Protein AF-0000000072075622 (afdb_homodimer)

InterPro domains:
  IPR000182 GNAT domain [PF00583] (125-208)
  IPR000182 GNAT domain [PS51186] (83-224)
  IPR012752 dTDP-fucosamine acetyltransferase WecD [MF_02027] (44-224)
  IPR012752 dTDP-fucosamine acetyltransferase WecD [TIGR02382] (44-224)
  IPR016181 Acyl-CoA N-acyltransferase [SSF55729] (42-220)
  IPR050832 Bacterial Acetyltransferase [PTHR43877] (87-221)

Solvent-accessible surface area (backbone atoms only — not comparable to full-atom values): 23388 Å² total; per-residue (Å²): 119,85,47,26,26,45,78,43,76,32,64,68,56,18,66,74,71,70,41,52,31,31,34,42,50,73,34,92,87,37,54,75,56,53,71,75,75,52,68,80,39,72,34,37,34,35,70,44,54,44,64,44,52,67,59,50,53,34,42,41,74,67,57,34,39,83,63,42,43,34,39,32,30,39,26,78,40,50,92,59,71,79,72,76,64,39,75,48,49,80,87,43,41,71,63,49,28,52,50,34,20,61,73,40,47,84,47,80,45,24,64,91,84,35,55,83,59,41,20,22,54,51,38,20,50,48,52,50,30,9,45,71,42,76,73,24,59,34,26,36,31,43,59,48,96,84,69,42,77,57,30,40,36,26,34,27,72,75,57,84,42,35,31,32,51,72,49,74,51,31,90,91,37,58,65,62,48,50,40,37,53,33,28,56,39,33,78,67,63,25,47,36,39,30,41,64,46,52,50,43,38,53,70,57,52,42,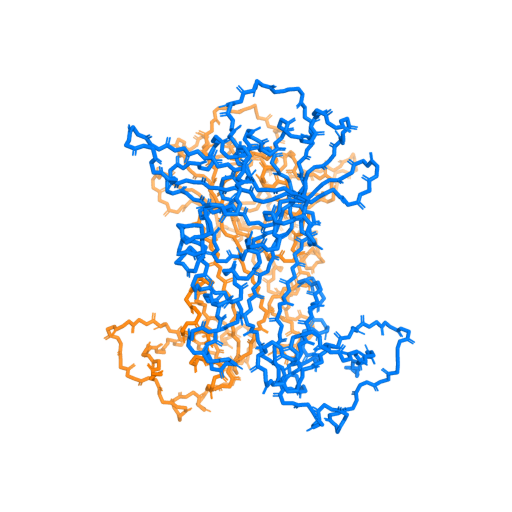48,43,45,74,71,60,32,40,73,72,48,35,29,34,35,27,38,68,118,86,46,26,27,45,77,43,78,33,64,66,56,19,64,74,72,72,41,53,33,30,34,41,49,72,36,91,87,38,53,75,58,53,70,73,74,52,69,82,39,73,34,36,34,34,70,41,54,46,64,44,52,69,58,52,53,34,40,41,74,68,57,35,40,82,62,41,44,35,39,32,30,39,24,77,40,48,94,57,70,79,72,75,62,40,76,49,50,80,89,43,42,71,63,50,28,52,50,34,19,61,73,40,48,84,46,79,43,25,65,92,83,34,55,80,60,40,19,21,53,51,39,20,52,48,52,51,31,9,44,71,40,74,72,25,58,34,24,35,31,41,60,47,96,84,69,43,80,58,30,41,36,27,33,25,73,76,58,84,41,32,32,32,50,72,49,76,51,31,91,91,36,58,66,63,48,51,40,37,52,35,26,55,40,33,76,67,64,25,47,36,39,30,40,63,47,51,51,41,40,54,69,58,53,42,48,45,45,74,72,61,33,40,72,71,49,36,29,34,34,29,40,69

Organism: Scandinavium goeteborgense (NCBI:txid1851514)

Sequence (448 aa):
MPVRASIDPLSWETQFFGISSAIVRVSDDAPELRAEELTHWSRVQAKIPAQRTDWLDALQALGFQLVEGEIDFRLTVTDSVDPQAEIATEADFPRLRDLAAQAFAQSRFRAPWYADDASGRFYAQWIENAVRGTFDHQCLVFRDENAVIRAFVSLRQLNNSEARIGLLAGRGAGDILMQAAVHWAHARQLNTLRVATQMGNTAALKRYIQSGAVPESTAYWLYRMPVRASIDPLSWETQFFGISSAIVRVSDDAPELRAEELTHWSRVQAKIPAQRTDWLDALQALGFQLVEGEIDFRLTVTDSVDPQAEIATEADFPRLRDLAAQAFAQSRFRAPWYADDASGRFYAQWIENAVRGTFDHQCLVFRDENAVIRAFVSLRQLNNSEARIGLLAGRGAGDILMQAAVHWAHARQLNTLRVATQMGNTAALKRYIQSGAVPESTAYWLYR

Foldseek 3Di:
DFWFWDKAWDVVCCVLQVFGEIETGTDPPHHGDDLVVPVVGLKYKYKDFPVPVVNVVNVVVSVKDFQFKKWKWKDWQDDADALPWDWDAPVLLVQQLVQQLVFQQPDSQDPPSGDSSRRSVVRSVVVNCQSVCNPFNTKTFDADPVRHTAWIWGKHDDDLAEIEIDDTDGVVCLQVRLRNRSNVCVVSVHTMYMYMDTPPPVVNVVSCVVSVIDTDTMITMIMD/DFWFWDKAWDVVCCVLQVFGEIETGTDPPHHGDDLVVPVVGLKYKYKDFPVPVVNVVNVVVSPKDFQFKKWKWKDWQDDADALPWDWDAPVLLVQQLVQQLVFQQPDSQDPPSGDSSRRSVVRSVVVNCQSVCNPFNTKTFDADPVRHTQWIWGKHDDDLAEIEIDDTDGVVCLQVRLRNRSNVCVVSVHTMYMYMDTPPPVVVVVSCVVSVIDTDTMITMIMD

pLDDT: mean 96.58, std 2.96, range [74.0, 98.88]

Radius of gyration: 23.74 Å; Cα contacts (8 Å, |Δi|>4): 942; chains: 2; bounding box: 55×70×50 Å

Nearest PDB structures (foldseek):
  2ft0-assembly1_B  TM=9.901E-01  e=7.319E-38  Escherichia coli CFT073
  1p0h-assembly1_A  TM=6.809E-01  e=7.292E-09  Mycobacterium tuberculosis H37Rv
  6wqc-assembly1_A  TM=6.378E-01  e=1.862E-09  Legionella hackeliae
  1sqh-assembly1_A  TM=5.678E-01  e=2.214E-07  Drosophila melanogaster
  3s6f-assembly1_A-2  TM=6.066E-01  e=1.017E-02  Deinococcus radiodurans

Secondary structure (DSSP, 8-state):
---BEEEEE-HHHHHHHTS-EEEEEE-TTSPBPPGGGGTT-SEEEEEEETT-HHHHHHHHHTT-EEEEEEEEEEEE--------PEEP-GGGHHHHHHHHHHHTSSSSS-TTTS-TTHHHHHHHHHHHHHHHTSSSSEEEEEE-TTS-EEEEEEEEE-SSSEEEEEEEE-TT-HHHHHHHHHHHHHHTT--EEEEEEETT-HHHHHHHHHTT-EEEEEEEEEE-/-PPBEEEEE-HHHHHHHTS-EEEEEE-TTSPBPPGGGGTT-SEEEEEEETT-HHHHHHHHHTT-EEEEEEEEEEEE--------PEEP-GGGHHHHHHHHHHHTSSSSS-TTTS-TTHHHHHHHHHHHHHHHTSSSSEEEEEE-TTS-EEEEEEEEE-SSSEEEEEEEE-TT-HHHHHHHHHHHHHHTT--EEEEEEETT-HHHHHHHHHTT-EEEEEEEEEE-

Structure (mmCIF, N/CA/C/O backbone):
data_AF-0000000072075622-model_v1
#
loop_
_entity.id
_entity.type
_entity.pdbx_description
1 polymer 'dTDP-fucosamine acetyltransferase'
#
loop_
_atom_site.group_PDB
_atom_site.id
_atom_site.type_symbol
_atom_site.label_atom_id
_atom_site.label_alt_id
_atom_site.label_comp_id
_atom_site.label_asym_id
_atom_site.label_entity_id
_atom_site.label_seq_id
_atom_site.pdbx_PDB_ins_code
_atom_site.Cartn_x
_atom_site.Cartn_y
_atom_site.Cartn_z
_atom_site.occupancy
_atom_site.B_iso_or_equiv
_atom_site.auth_seq_id
_atom_site.auth_comp_id
_atom_site.auth_asym_id
_atom_site.auth_atom_id
_atom_site.pdbx_PDB_model_num
ATOM 1 N N . MET A 1 1 ? -20.453 9.945 -8.688 1 74 1 MET A N 1
ATOM 2 C CA . MET A 1 1 ? -20.562 9.742 -10.125 1 74 1 MET A CA 1
ATOM 3 C C . MET A 1 1 ? -20.594 8.25 -10.461 1 74 1 MET A C 1
ATOM 5 O O . MET A 1 1 ? -19.984 7.438 -9.773 1 74 1 MET A O 1
ATOM 9 N N . PRO A 1 2 ? -21.359 7.949 -11.352 1 86.94 2 PRO A N 1
ATOM 10 C CA . PRO A 1 2 ? -21.406 6.531 -11.719 1 86.94 2 PRO A CA 1
ATOM 11 C C . PRO A 1 2 ? -20.078 6.02 -12.25 1 86.94 2 PRO A C 1
ATOM 13 O O . PRO A 1 2 ? -19.297 6.781 -12.828 1 86.94 2 PRO A O 1
ATOM 16 N N . VAL A 1 3 ? -19.719 4.801 -11.844 1 93.5 3 VAL A N 1
ATOM 17 C CA . VAL A 1 3 ? -18.5 4.18 -12.344 1 93.5 3 VAL A CA 1
ATOM 18 C C . VAL A 1 3 ? -18.781 3.51 -13.688 1 93.5 3 VAL A C 1
ATOM 20 O O . VAL A 1 3 ? -19.844 2.93 -13.898 1 93.5 3 VAL A O 1
ATOM 23 N N . ARG A 1 4 ? -17.875 3.732 -14.602 1 97.38 4 ARG A N 1
ATOM 24 C CA . ARG A 1 4 ? -17.938 3.125 -15.93 1 97.38 4 ARG A CA 1
ATOM 25 C C . ARG A 1 4 ? -16.938 1.978 -16.047 1 97.38 4 ARG A C 1
ATOM 27 O O . ARG A 1 4 ? -15.797 2.098 -15.625 1 97.38 4 ARG A O 1
ATOM 34 N N . ALA A 1 5 ? -17.406 0.849 -16.594 1 98 5 ALA A N 1
ATOM 35 C CA . ALA A 1 5 ? -16.547 -0.329 -16.656 1 98 5 ALA A CA 1
ATOM 36 C C . ALA A 1 5 ? -17.094 -1.367 -17.625 1 98 5 ALA A C 1
ATOM 38 O O . ALA A 1 5 ? -18.281 -1.328 -17.969 1 98 5 ALA A O 1
ATOM 39 N N . SER A 1 6 ? -16.297 -2.162 -18.094 1 97.62 6 SER A N 1
ATOM 40 C CA . SER A 1 6 ? -16.672 -3.391 -18.781 1 97.62 6 SER A CA 1
ATOM 41 C C . SER A 1 6 ? -16.484 -4.609 -17.875 1 97.62 6 SER A C 1
ATOM 43 O O . SER A 1 6 ? -15.75 -4.551 -16.891 1 97.62 6 SER A O 1
ATOM 45 N N . ILE A 1 7 ? -17.203 -5.648 -18.188 1 97.81 7 ILE A N 1
ATOM 46 C CA . ILE A 1 7 ? -17.094 -6.883 -17.406 1 97.81 7 ILE A CA 1
ATOM 47 C C . ILE A 1 7 ? -16.547 -8 -18.281 1 97.81 7 ILE A C 1
ATOM 49 O O . ILE A 1 7 ? -17.094 -8.305 -19.344 1 97.81 7 ILE A O 1
ATOM 53 N N . ASP A 1 8 ? -15.453 -8.578 -17.859 1 98.25 8 ASP A N 1
ATOM 54 C CA . ASP A 1 8 ? -14.836 -9.695 -18.578 1 98.25 8 ASP A CA 1
ATOM 55 C C . ASP A 1 8 ? -14.922 -10.984 -17.766 1 98.25 8 ASP A C 1
ATOM 57 O O . ASP A 1 8 ? -14.5 -11.023 -16.609 1 98.25 8 ASP A O 1
ATOM 61 N N . PRO A 1 9 ? -15.461 -12.047 -18.391 1 98.12 9 PRO A N 1
ATOM 62 C CA . PRO A 1 9 ? -15.445 -13.328 -17.672 1 98.12 9 PRO A CA 1
ATOM 63 C C . PRO A 1 9 ? -14.031 -13.852 -17.422 1 98.12 9 PRO A C 1
ATOM 65 O O . PRO A 1 9 ? -13.148 -13.688 -18.266 1 98.12 9 PRO A O 1
ATOM 68 N N . LEU A 1 10 ? -13.867 -14.375 -16.25 1 98.06 10 LEU A N 1
ATOM 69 C CA . LEU A 1 10 ? -12.617 -15.055 -15.922 1 98.06 10 LEU A CA 1
ATOM 70 C C . LEU A 1 10 ? -12.766 -16.562 -16.078 1 98.06 10 LEU A C 1
ATOM 72 O O . LEU A 1 10 ? -12.875 -17.281 -15.078 1 98.06 10 LEU A O 1
ATOM 76 N N . SER A 1 11 ? -12.594 -17.047 -17.266 1 97.62 11 SER A N 1
ATOM 77 C CA . SER A 1 11 ? -12.922 -18.422 -17.609 1 97.62 11 SER A CA 1
ATOM 78 C C . SER A 1 11 ? -12.008 -19.406 -16.891 1 97.62 11 SER A C 1
ATOM 80 O O . SER A 1 11 ? -12.469 -20.422 -16.344 1 97.62 11 SER A O 1
ATOM 82 N N . TRP A 1 12 ? -10.742 -19.156 -16.906 1 94.75 12 TRP A N 1
ATOM 83 C CA . TRP A 1 12 ? -9.805 -20.047 -16.25 1 94.75 12 TRP A CA 1
ATOM 84 C C . TRP A 1 12 ? -10.086 -20.141 -14.758 1 94.75 12 TRP A C 1
ATOM 86 O O . TRP A 1 12 ? -10.133 -21.234 -14.188 1 94.75 12 TRP A O 1
ATOM 96 N N . GLU A 1 13 ? -10.273 -19 -14.109 1 96.19 13 GLU A N 1
ATOM 97 C CA . GLU A 1 13 ? -10.539 -18.969 -12.68 1 96.19 13 GLU A CA 1
ATOM 98 C C . GLU A 1 13 ? -11.859 -19.656 -12.344 1 96.19 13 GLU A C 1
ATOM 100 O O . GLU A 1 13 ? -11.977 -20.328 -11.32 1 96.19 13 GLU A O 1
ATOM 105 N N . THR A 1 14 ? -12.875 -19.438 -13.242 1 97.81 14 THR A N 1
ATOM 106 C CA . THR A 1 14 ? -14.172 -20.078 -13.055 1 97.81 14 THR A CA 1
ATOM 107 C C . THR A 1 14 ? -14.023 -21.594 -13.023 1 97.81 14 THR A C 1
ATOM 109 O O . THR A 1 14 ? -14.57 -22.266 -12.141 1 97.81 14 THR A O 1
ATOM 112 N N . GLN A 1 15 ? -13.25 -22.062 -13.922 1 97.19 15 GLN A N 1
ATOM 113 C CA . GLN A 1 15 ? -13.039 -23.5 -14 1 97.19 15 GLN A CA 1
ATOM 114 C C . GLN A 1 15 ? -12.203 -24 -12.828 1 97.19 15 GLN A C 1
ATOM 116 O O . GLN A 1 15 ? -12.523 -25.016 -12.219 1 97.19 15 GLN A O 1
ATOM 121 N N . PHE A 1 16 ? -11.211 -23.344 -12.461 1 96.88 16 PHE A N 1
ATOM 122 C CA . PHE A 1 16 ? -10.25 -23.766 -11.453 1 96.88 16 PHE A CA 1
ATOM 123 C C . PHE A 1 16 ? -10.891 -23.797 -10.07 1 96.88 16 PHE A C 1
ATOM 125 O O . PHE A 1 16 ? -10.703 -24.75 -9.312 1 96.88 16 PHE A O 1
ATOM 132 N N . PHE A 1 17 ? -11.672 -22.688 -9.727 1 97.38 17 PHE A N 1
ATOM 133 C CA . PHE A 1 17 ? -12.211 -22.547 -8.383 1 97.38 17 PHE A CA 1
ATOM 134 C C . PHE A 1 17 ? -13.641 -23.078 -8.312 1 97.38 17 PHE A C 1
ATOM 136 O O . PHE A 1 17 ? -14.172 -23.312 -7.223 1 97.38 17 PHE A O 1
ATOM 143 N N . GLY A 1 18 ? -14.312 -23.25 -9.461 1 97.25 18 GLY A N 1
ATOM 144 C CA . GLY A 1 18 ? -15.711 -23.656 -9.484 1 97.25 18 GLY A CA 1
ATOM 145 C C . GLY A 1 18 ? -16.656 -22.547 -9.062 1 97.25 18 GLY A C 1
ATOM 146 O O . GLY A 1 18 ? -17.688 -22.812 -8.438 1 97.25 18 GLY A O 1
ATOM 147 N N . ILE A 1 19 ? -16.234 -21.344 -9.227 1 97.5 19 ILE A N 1
ATOM 148 C CA . ILE A 1 19 ? -17 -20.141 -8.914 1 97.5 19 ILE A CA 1
ATOM 149 C C . ILE A 1 19 ? -17.156 -19.281 -10.172 1 97.5 19 ILE A C 1
ATOM 151 O O . ILE A 1 19 ? -16.156 -18.938 -10.812 1 97.5 19 ILE A O 1
ATOM 155 N N . SER A 1 20 ? -18.375 -18.953 -10.562 1 98.25 20 SER A N 1
ATOM 156 C CA . SER A 1 20 ? -18.562 -18.047 -11.688 1 98.25 20 SER A CA 1
ATOM 157 C C . SER A 1 20 ? -17.90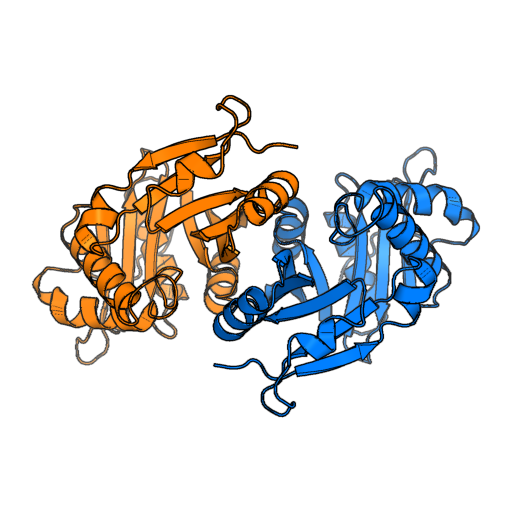6 -16.703 -11.422 1 98.25 20 SER A C 1
ATOM 159 O O . SER A 1 20 ? -18.406 -15.914 -10.594 1 98.25 20 SER A O 1
ATOM 161 N N . SER A 1 21 ? -16.812 -16.422 -12.133 1 98.38 21 SER A N 1
ATOM 162 C CA . SER A 1 21 ? -15.984 -15.273 -11.805 1 98.38 21 SER A CA 1
ATOM 163 C C . SER A 1 21 ? -15.875 -14.32 -12.992 1 98.38 21 SER A C 1
ATOM 165 O O . SER A 1 21 ? -15.828 -14.75 -14.141 1 98.38 21 SER A O 1
ATOM 167 N N . ALA A 1 22 ? -15.82 -13.055 -12.695 1 98.75 22 ALA A N 1
ATOM 168 C CA . ALA A 1 22 ? -15.594 -12.008 -13.688 1 98.75 22 ALA A CA 1
ATOM 169 C C . ALA A 1 22 ? -14.734 -10.883 -13.109 1 98.75 22 ALA A C 1
ATOM 171 O O . ALA A 1 22 ? -14.492 -10.844 -11.898 1 98.75 22 ALA A O 1
ATOM 172 N N . ILE A 1 23 ? -14.234 -10.086 -13.992 1 98.75 23 ILE A N 1
ATOM 173 C CA . ILE A 1 23 ? -13.477 -8.906 -13.562 1 98.75 23 ILE A CA 1
ATOM 174 C C . ILE A 1 23 ? -14.039 -7.66 -14.234 1 98.75 23 ILE A C 1
ATOM 176 O O . ILE A 1 23 ? -14.391 -7.691 -15.414 1 98.75 23 ILE A O 1
ATOM 180 N N . VAL A 1 24 ? -14.188 -6.641 -13.391 1 98.06 24 VAL A N 1
ATOM 181 C CA . VAL A 1 24 ? -14.617 -5.332 -13.883 1 98.06 24 VAL A CA 1
ATOM 182 C C . VAL A 1 24 ? -13.398 -4.504 -14.266 1 98.06 24 VAL A C 1
ATOM 184 O O . VAL A 1 24 ? -12.477 -4.332 -13.469 1 98.06 24 VAL A O 1
ATOM 187 N N . ARG A 1 25 ? -13.406 -4.031 -15.461 1 98.19 25 ARG A N 1
ATOM 188 C CA . ARG A 1 25 ? -12.359 -3.141 -15.953 1 98.19 25 ARG A CA 1
ATOM 189 C C . ARG A 1 25 ? -12.859 -1.7 -16.031 1 98.19 25 ARG A C 1
ATOM 191 O O . ARG A 1 25 ? -13.516 -1.316 -17 1 98.19 25 ARG A O 1
ATOM 198 N N . VAL A 1 26 ? -12.461 -0.918 -15.094 1 97.69 26 VAL A N 1
ATOM 199 C CA . VAL A 1 26 ? -12.945 0.454 -14.992 1 97.69 26 VAL A CA 1
ATOM 200 C C . VAL A 1 26 ? -12.219 1.338 -16 1 97.69 26 VAL A C 1
ATOM 202 O O . VAL A 1 26 ? -10.992 1.26 -16.141 1 97.69 26 VAL A O 1
ATOM 205 N N . SER A 1 27 ? -12.938 2.018 -16.75 1 94.69 27 SER A N 1
ATOM 206 C CA . SER A 1 27 ? -12.414 2.947 -17.734 1 94.69 27 SER A CA 1
ATOM 207 C C . SER A 1 27 ? -13.43 4.039 -18.062 1 94.69 27 SER A C 1
ATOM 209 O O . SER A 1 27 ? -14.633 3.777 -18.141 1 94.69 27 SER A O 1
ATOM 211 N N . ASP A 1 28 ? -12.93 5.164 -18.344 1 87.56 28 ASP A N 1
ATOM 212 C CA . ASP A 1 28 ? -13.805 6.293 -18.625 1 87.56 28 ASP A CA 1
ATOM 213 C C . ASP A 1 28 ? -14.547 6.098 -19.938 1 87.56 28 ASP A C 1
ATOM 215 O O . ASP A 1 28 ? -15.586 6.719 -20.172 1 87.56 28 ASP A O 1
ATOM 219 N N . ASP A 1 29 ? -14.117 5.238 -20.781 1 91.94 29 ASP A N 1
ATOM 220 C CA . ASP A 1 29 ? -14.695 5.016 -22.109 1 91.94 29 ASP A CA 1
ATOM 221 C C . ASP A 1 29 ? -15.68 3.852 -22.094 1 91.94 29 ASP A C 1
ATOM 223 O O . ASP A 1 29 ? -16.312 3.545 -23.109 1 91.94 29 ASP A O 1
ATOM 227 N N . ALA A 1 30 ? -15.836 3.258 -21 1 95.94 30 ALA A N 1
ATOM 228 C CA . ALA A 1 30 ? -16.734 2.105 -20.859 1 95.94 30 ALA A CA 1
ATOM 229 C C . ALA A 1 30 ? -18.141 2.547 -20.516 1 95.94 30 ALA A C 1
ATOM 231 O O . ALA A 1 30 ? -18.375 3.721 -20.219 1 95.94 30 ALA A O 1
ATOM 232 N N . PRO A 1 31 ? -19.172 1.724 -20.688 1 94.94 31 PRO A N 1
ATOM 233 C CA . PRO A 1 31 ? -20.531 2.047 -20.266 1 94.94 31 PRO A CA 1
ATOM 234 C C . PRO A 1 31 ? -20.656 2.164 -18.734 1 94.94 31 PRO A C 1
ATOM 236 O O . PRO A 1 31 ? -19.781 1.712 -18.016 1 94.94 31 PRO A O 1
ATOM 239 N N . GLU A 1 32 ? -21.672 2.805 -18.375 1 95.62 32 GLU A N 1
ATOM 240 C CA . GLU A 1 32 ? -21.969 2.863 -16.953 1 95.62 32 GLU A CA 1
ATOM 241 C C . GLU A 1 32 ? -22.203 1.469 -16.375 1 95.62 32 GLU A C 1
ATOM 243 O O . GLU A 1 32 ? -22.906 0.659 -16.969 1 95.62 32 GLU A O 1
ATOM 248 N N . LEU A 1 33 ? -21.547 1.129 -15.336 1 95.94 33 LEU A N 1
ATOM 249 C CA . LEU A 1 33 ? -21.688 -0.152 -14.656 1 95.94 33 LEU A CA 1
ATOM 250 C C . LEU A 1 33 ? -22.906 -0.152 -13.75 1 95.94 33 LEU A C 1
ATOM 252 O O . LEU A 1 33 ? -23.016 0.668 -12.836 1 95.94 33 LEU A O 1
ATOM 256 N N . ARG A 1 34 ? -23.891 -1.063 -14.062 1 93.75 34 ARG A N 1
ATOM 257 C CA . ARG A 1 34 ? -25.109 -1.176 -13.258 1 93.75 34 ARG A CA 1
ATOM 258 C C . ARG A 1 34 ? -25.031 -2.383 -12.328 1 93.75 34 ARG A C 1
ATOM 260 O O . ARG A 1 34 ? -24.531 -3.438 -12.711 1 93.75 34 ARG A O 1
ATOM 267 N N . ALA A 1 35 ? -25.531 -2.238 -11.086 1 93.88 35 ALA A N 1
ATOM 268 C CA . ALA A 1 35 ? -25.5 -3.273 -10.055 1 93.88 35 ALA A CA 1
ATOM 269 C C . ALA A 1 35 ? -26.078 -4.582 -10.57 1 93.88 35 ALA A C 1
ATOM 271 O O . ALA A 1 35 ? -25.625 -5.664 -10.211 1 93.88 35 ALA A O 1
ATOM 272 N N . GLU A 1 36 ? -27.047 -4.457 -11.414 1 95.19 36 GLU A N 1
ATOM 273 C CA . GLU A 1 36 ? -27.75 -5.633 -11.914 1 95.19 36 GLU A CA 1
ATOM 274 C C . GLU A 1 36 ? -26.844 -6.5 -12.773 1 95.19 36 GLU A C 1
ATOM 276 O O . GLU A 1 36 ? -27.016 -7.719 -12.844 1 95.19 36 GLU A O 1
ATOM 281 N N . GLU A 1 37 ? -25.859 -5.855 -13.438 1 95.56 37 GLU A N 1
ATOM 282 C CA . GLU A 1 37 ? -24.938 -6.578 -14.297 1 95.56 37 GLU A CA 1
ATOM 283 C C . GLU A 1 37 ? -24 -7.457 -13.484 1 95.56 37 GLU A C 1
ATOM 285 O O . GLU A 1 37 ? -23.359 -8.367 -14.031 1 95.56 37 GLU A O 1
ATOM 290 N N . LEU A 1 38 ? -23.891 -7.184 -12.211 1 96.94 38 LEU A N 1
ATOM 291 C CA . LEU A 1 38 ? -22.938 -7.875 -11.344 1 96.94 38 LEU A CA 1
ATOM 292 C C . LEU A 1 38 ? -23.594 -9.094 -10.695 1 96.94 38 LEU A C 1
ATOM 294 O O . LEU A 1 38 ? -22.891 -9.992 -10.219 1 96.94 38 LEU A O 1
ATOM 298 N N . THR A 1 39 ? -24.891 -9.117 -10.688 1 95.38 39 THR A N 1
ATOM 299 C CA . THR A 1 39 ? -25.625 -10.117 -9.93 1 95.38 39 THR A CA 1
ATOM 300 C C . THR A 1 39 ? -25.516 -11.484 -10.586 1 95.38 39 THR A C 1
ATOM 302 O O . THR A 1 39 ? -25.766 -12.508 -9.953 1 95.38 39 THR A O 1
ATOM 305 N N . HIS A 1 40 ? -25.047 -11.539 -11.828 1 93 40 HIS A N 1
ATOM 306 C CA . HIS A 1 40 ? -24.938 -12.781 -12.578 1 93 40 HIS A CA 1
ATOM 307 C C . HIS A 1 40 ? -23.703 -13.562 -12.164 1 93 40 HIS A C 1
ATOM 309 O O . HIS A 1 40 ? -23.562 -14.75 -12.492 1 93 40 HIS A O 1
ATOM 315 N N . TRP A 1 41 ? -22.859 -12.953 -11.461 1 97.44 41 TRP A N 1
ATOM 316 C CA . TRP A 1 41 ? -21.578 -13.562 -11.094 1 97.44 41 TRP A CA 1
ATOM 317 C C . TRP A 1 41 ? -21.516 -13.844 -9.602 1 97.44 41 TRP A C 1
ATOM 319 O O . TRP A 1 41 ? -22.031 -13.062 -8.789 1 97.44 41 TRP A O 1
ATOM 329 N N . SER A 1 42 ? -20.953 -14.914 -9.266 1 97.5 42 SER A N 1
ATOM 330 C CA . SER A 1 42 ? -20.766 -15.266 -7.863 1 97.5 42 SER A CA 1
ATOM 331 C C . SER A 1 42 ? -19.609 -14.484 -7.25 1 97.5 42 SER A C 1
ATOM 333 O O . SER A 1 42 ? -19.609 -14.203 -6.047 1 97.5 42 SER A O 1
ATOM 335 N N . ARG A 1 43 ? -18.594 -14.172 -8.062 1 98.38 43 ARG A N 1
ATOM 336 C CA . ARG A 1 43 ? -17.422 -13.43 -7.625 1 98.38 43 ARG A CA 1
ATOM 337 C C . ARG A 1 43 ? -16.984 -12.43 -8.688 1 98.38 43 ARG A C 1
ATOM 339 O O . ARG A 1 43 ? -16.562 -12.82 -9.781 1 98.38 43 ARG A O 1
ATOM 346 N N . VAL A 1 44 ? -17.094 -11.195 -8.359 1 98.69 44 VAL A N 1
ATOM 347 C CA . VAL A 1 44 ? -16.641 -10.148 -9.266 1 98.69 44 VAL A CA 1
ATOM 348 C C . VAL A 1 44 ? -15.422 -9.43 -8.672 1 98.69 44 VAL A C 1
ATOM 350 O O . VAL A 1 44 ? -15.445 -9.016 -7.512 1 98.69 44 VAL A O 1
ATOM 353 N N . GLN A 1 45 ? -14.406 -9.359 -9.469 1 98.75 45 GLN A N 1
ATOM 354 C CA . GLN A 1 45 ? -13.164 -8.719 -9.047 1 98.75 45 GLN A CA 1
ATOM 355 C C . GLN A 1 45 ? -12.984 -7.363 -9.719 1 98.75 45 GLN A C 1
ATOM 357 O O . GLN A 1 45 ? -13.523 -7.121 -10.797 1 98.75 45 GLN A O 1
ATOM 362 N N . ALA A 1 46 ? -12.312 -6.504 -9.078 1 98.75 46 ALA A N 1
ATOM 363 C CA . ALA A 1 46 ? -11.82 -5.258 -9.664 1 98.75 46 ALA A CA 1
ATOM 364 C C . ALA A 1 46 ? -10.43 -4.914 -9.141 1 98.75 46 ALA A C 1
ATOM 366 O O . ALA A 1 46 ? -10.133 -5.109 -7.961 1 98.75 46 ALA A O 1
ATOM 367 N N . LYS A 1 47 ? -9.625 -4.504 -10.008 1 98.69 47 LYS A N 1
ATOM 368 C CA . LYS A 1 47 ? -8.344 -3.912 -9.656 1 98.69 47 LYS A CA 1
ATOM 369 C C . LYS A 1 47 ? -8.258 -2.461 -10.125 1 98.69 47 LYS A C 1
ATOM 371 O O . LYS A 1 47 ? -8.375 -2.182 -11.32 1 98.69 47 LYS A O 1
ATOM 376 N N . ILE A 1 48 ? -8.055 -1.567 -9.195 1 98.44 48 ILE A N 1
ATOM 377 C CA . ILE A 1 48 ? -8.016 -0.155 -9.562 1 98.44 48 ILE A CA 1
ATOM 378 C C . ILE A 1 48 ? -6.754 0.491 -9.008 1 98.44 48 ILE A C 1
ATOM 380 O O . ILE A 1 48 ? -6.234 0.065 -7.969 1 98.44 48 ILE A O 1
ATOM 384 N N . PRO A 1 49 ? -6.211 1.522 -9.727 1 98.06 49 PRO A N 1
ATOM 385 C CA . PRO A 1 49 ? -5.105 2.273 -9.125 1 98.06 49 PRO A CA 1
ATOM 386 C C . PRO A 1 49 ? -5.461 2.861 -7.762 1 98.06 49 PRO A C 1
ATOM 388 O O . PRO A 1 49 ? -6.559 3.395 -7.586 1 98.06 49 PRO A O 1
ATOM 391 N N . ALA A 1 50 ? -4.555 2.777 -6.852 1 98.12 50 ALA A N 1
ATOM 392 C CA . ALA A 1 50 ? -4.828 3.201 -5.48 1 98.12 50 ALA A CA 1
ATOM 393 C C . ALA A 1 50 ? -5.117 4.699 -5.414 1 98.12 50 ALA A C 1
ATOM 395 O O . ALA A 1 50 ? -5.777 5.172 -4.484 1 98.12 50 ALA A O 1
ATOM 396 N N . GLN A 1 51 ? -4.637 5.473 -6.383 1 96.31 51 GLN A N 1
ATOM 397 C CA . GLN A 1 51 ? -4.832 6.922 -6.355 1 96.31 51 GLN A CA 1
ATOM 398 C C . GLN A 1 51 ? -6.234 7.293 -6.832 1 96.31 51 GLN A C 1
ATOM 400 O O . GLN A 1 51 ? -6.672 8.43 -6.652 1 96.31 51 GLN A O 1
ATOM 405 N N . ARG A 1 52 ? -6.922 6.363 -7.465 1 96 52 ARG A N 1
ATOM 406 C CA . ARG A 1 52 ? -8.258 6.652 -7.984 1 96 52 ARG A CA 1
ATOM 407 C C . ARG A 1 52 ? -9.32 6.414 -6.918 1 96 52 ARG A C 1
ATOM 409 O O . ARG A 1 52 ? -10.156 5.52 -7.059 1 96 52 ARG A O 1
ATOM 416 N N . THR A 1 53 ? -9.367 7.316 -5.988 1 95.75 53 THR A N 1
ATOM 417 C CA . THR A 1 53 ? -10.289 7.203 -4.867 1 95.75 53 THR A CA 1
ATOM 418 C C . THR A 1 53 ? -11.734 7.371 -5.34 1 95.75 53 THR A C 1
ATOM 420 O O . THR A 1 53 ? -12.664 6.855 -4.711 1 95.75 53 THR A O 1
ATOM 423 N N . ASP A 1 54 ? -11.938 8.078 -6.41 1 95.06 54 ASP A N 1
ATOM 424 C CA . ASP A 1 54 ? -13.273 8.188 -7 1 95.06 54 ASP A CA 1
ATOM 425 C C . ASP A 1 54 ? -13.781 6.824 -7.453 1 95.06 54 ASP A C 1
ATOM 427 O O . ASP A 1 54 ? -14.938 6.473 -7.199 1 95.06 54 ASP A O 1
ATOM 431 N N . TRP A 1 55 ? -12.945 6.012 -8.133 1 97.19 55 TRP A N 1
ATOM 432 C CA . TRP A 1 55 ? -13.312 4.656 -8.523 1 97.19 55 TRP A CA 1
ATOM 433 C C . TRP A 1 55 ? -13.555 3.779 -7.305 1 97.19 55 TRP A C 1
ATOM 435 O O . TRP A 1 55 ? -14.5 2.982 -7.277 1 97.19 55 TRP A O 1
ATOM 445 N N . LEU A 1 56 ? -12.695 3.945 -6.316 1 97.62 56 LEU A N 1
ATOM 446 C CA . LEU A 1 56 ? -12.828 3.178 -5.082 1 97.62 56 LEU A CA 1
ATOM 447 C C . LEU A 1 56 ? -14.195 3.402 -4.449 1 97.62 56 LEU A C 1
ATOM 449 O O . LEU A 1 56 ? -14.922 2.443 -4.16 1 97.62 56 LEU A O 1
ATOM 453 N N . ASP A 1 57 ? -14.562 4.668 -4.258 1 96.94 57 ASP A N 1
ATOM 454 C CA . ASP A 1 57 ? -15.836 5.012 -3.629 1 96.94 57 ASP A CA 1
ATOM 455 C C . ASP A 1 57 ? -17.016 4.5 -4.457 1 96.94 57 ASP A C 1
ATOM 457 O O . ASP A 1 57 ? -17.984 3.975 -3.908 1 96.94 57 ASP A O 1
ATOM 461 N N . ALA A 1 58 ? -16.922 4.641 -5.73 1 96.69 58 ALA A N 1
ATOM 462 C CA . ALA A 1 58 ? -18 4.215 -6.617 1 96.69 58 ALA A CA 1
ATOM 463 C C . ALA A 1 58 ? -18.188 2.701 -6.559 1 96.69 58 ALA A C 1
ATOM 465 O O . ALA A 1 58 ? -19.328 2.213 -6.5 1 96.69 58 ALA A O 1
ATOM 466 N N . LEU A 1 59 ? -17.109 1.97 -6.574 1 98 59 LEU A N 1
ATOM 467 C CA . LEU A 1 59 ? -17.203 0.514 -6.52 1 98 59 LEU A CA 1
ATOM 468 C C . LEU A 1 59 ? -17.719 0.051 -5.168 1 98 59 LEU A C 1
ATOM 470 O O . LEU A 1 59 ? -18.516 -0.895 -5.094 1 98 59 LEU A O 1
ATOM 474 N N . GLN A 1 60 ? -17.281 0.696 -4.129 1 97.81 60 GLN A N 1
ATOM 475 C CA . GLN A 1 60 ? -17.766 0.326 -2.805 1 97.81 60 GLN A CA 1
ATOM 476 C C . GLN A 1 60 ? -19.266 0.608 -2.668 1 97.81 60 GLN A C 1
ATOM 478 O O . GLN A 1 60 ? -19.969 -0.121 -1.975 1 97.81 60 GLN A O 1
ATOM 483 N N . ALA A 1 61 ? -19.75 1.641 -3.32 1 96.25 61 ALA A N 1
ATOM 484 C CA . ALA A 1 61 ? -21.172 1.928 -3.354 1 96.25 61 ALA A CA 1
ATOM 485 C C . ALA A 1 61 ? -21.938 0.807 -4.047 1 96.25 61 ALA A C 1
ATOM 487 O O . ALA A 1 61 ? -23.141 0.614 -3.797 1 96.25 61 ALA A O 1
ATOM 488 N N . LEU A 1 62 ? -21.234 0.092 -4.91 1 97 62 LEU A N 1
ATOM 489 C CA . LEU A 1 62 ? -21.859 -1.018 -5.629 1 97 62 LEU A CA 1
ATOM 490 C C . LEU A 1 62 ? -21.656 -2.33 -4.879 1 97 62 LEU A C 1
ATOM 492 O O . LEU A 1 62 ? -21.938 -3.404 -5.41 1 97 62 LEU A O 1
ATOM 496 N N . GLY A 1 63 ? -21.016 -2.279 -3.691 1 96.62 63 GLY A N 1
ATOM 497 C CA . GLY A 1 63 ? -20.938 -3.451 -2.834 1 96.62 63 GLY A CA 1
ATOM 498 C C . GLY A 1 63 ? -19.562 -4.105 -2.844 1 96.62 63 GLY A C 1
ATOM 499 O O . GLY A 1 63 ? -19.375 -5.152 -2.223 1 96.62 63 GLY A O 1
ATOM 500 N N . PHE A 1 64 ? -18.641 -3.516 -3.578 1 98.31 64 PHE A N 1
ATOM 501 C CA . PHE A 1 64 ? -17.281 -4.074 -3.57 1 98.31 64 PHE A CA 1
ATOM 502 C C . PHE A 1 64 ? -16.594 -3.814 -2.236 1 98.31 64 PHE A C 1
ATOM 504 O O . PHE A 1 64 ? -16.812 -2.773 -1.614 1 98.31 64 PHE A O 1
ATOM 511 N N . GLN A 1 65 ? -15.758 -4.746 -1.836 1 98.56 65 GLN A N 1
ATOM 512 C CA . GLN A 1 65 ? -14.969 -4.645 -0.612 1 98.56 65 GLN A CA 1
ATOM 513 C C . GLN A 1 65 ? -13.484 -4.84 -0.898 1 98.56 65 GLN A C 1
ATOM 515 O O . GLN A 1 65 ? -13.109 -5.59 -1.804 1 98.56 65 GLN A O 1
ATOM 520 N N . LEU A 1 66 ? -12.688 -4.184 -0.15 1 98.81 66 LEU A N 1
ATOM 521 C CA . LEU A 1 66 ? -11.242 -4.363 -0.285 1 98.81 66 LEU A CA 1
ATOM 522 C C . LEU A 1 66 ? -10.836 -5.785 0.093 1 98.81 66 LEU A C 1
ATOM 524 O O . LEU A 1 66 ? -11.281 -6.312 1.114 1 98.81 66 LEU A O 1
ATOM 528 N N . VAL A 1 67 ? -10.008 -6.293 -0.729 1 98.38 67 VAL A N 1
ATOM 529 C CA . VAL A 1 67 ? -9.445 -7.598 -0.393 1 98.38 67 VAL A CA 1
ATOM 530 C C . VAL A 1 67 ? -7.961 -7.445 -0.055 1 98.38 67 VAL A C 1
ATOM 532 O O . VAL A 1 67 ? -7.469 -8.07 0.886 1 98.38 67 VAL A O 1
ATOM 535 N N . GLU A 1 68 ? -7.312 -6.629 -0.917 1 97.31 68 GLU A N 1
ATOM 536 C CA . GLU A 1 68 ? -5.875 -6.48 -0.706 1 97.31 68 GLU A CA 1
ATOM 537 C C . GLU A 1 68 ? -5.316 -5.305 -1.501 1 97.31 68 GLU A C 1
ATOM 539 O O . GLU A 1 68 ? -5.809 -4.992 -2.588 1 97.31 68 GLU A O 1
ATOM 544 N N . GLY A 1 69 ? -4.305 -4.625 -0.879 1 98.38 69 GLY A N 1
ATOM 545 C CA . GLY A 1 69 ? -3.506 -3.686 -1.652 1 98.38 69 GLY A CA 1
ATOM 546 C C . GLY A 1 69 ? -2.295 -4.328 -2.305 1 98.38 69 GLY A C 1
ATOM 547 O O . GLY A 1 69 ? -1.729 -5.281 -1.771 1 98.38 69 GLY A O 1
ATOM 548 N N . GLU A 1 70 ? -1.916 -3.775 -3.418 1 98.56 70 GLU A N 1
ATOM 549 C CA . GLU A 1 70 ? -0.775 -4.273 -4.18 1 98.56 70 GLU A CA 1
ATOM 550 C C . GLU A 1 70 ? 0.187 -3.143 -4.535 1 98.56 70 GLU A C 1
ATOM 552 O O . GLU A 1 70 ? -0.241 -2.023 -4.82 1 98.56 70 GLU A O 1
ATOM 557 N N . ILE A 1 71 ? 1.425 -3.42 -4.516 1 98.5 71 ILE A N 1
ATOM 558 C CA . ILE A 1 71 ? 2.443 -2.502 -5.012 1 98.5 71 ILE A CA 1
ATOM 559 C C . ILE A 1 71 ? 3.312 -3.207 -6.051 1 98.5 71 ILE A C 1
ATOM 561 O O . ILE A 1 71 ? 3.725 -4.352 -5.852 1 98.5 71 ILE A O 1
ATOM 565 N N . ASP A 1 72 ? 3.521 -2.594 -7.152 1 98.69 72 ASP A N 1
ATOM 566 C CA . ASP A 1 72 ? 4.355 -3.08 -8.25 1 98.69 72 ASP A CA 1
ATOM 567 C C . ASP A 1 72 ? 5.691 -2.344 -8.289 1 98.69 72 ASP A C 1
ATOM 569 O O . ASP A 1 72 ? 5.73 -1.114 -8.227 1 98.69 72 ASP A O 1
ATOM 573 N N . PHE A 1 73 ? 6.734 -3.109 -8.391 1 98.62 73 PHE A N 1
ATOM 574 C CA . PHE A 1 73 ? 8.086 -2.568 -8.414 1 98.62 73 PHE A CA 1
ATOM 575 C C . PHE A 1 73 ? 8.742 -2.814 -9.773 1 98.62 73 PHE A C 1
ATOM 577 O O . PHE A 1 73 ? 8.375 -3.75 -10.484 1 98.62 73 PHE A O 1
ATOM 584 N N . ARG A 1 74 ? 9.617 -2.012 -10.055 1 98.31 74 ARG A N 1
ATOM 585 C CA . ARG A 1 74 ? 10.523 -2.213 -11.18 1 98.31 74 ARG A CA 1
ATOM 586 C C . ARG A 1 74 ? 11.977 -2.141 -10.734 1 98.31 74 ARG A C 1
ATOM 588 O O . ARG A 1 74 ? 12.328 -1.32 -9.883 1 98.31 74 ARG A O 1
ATOM 595 N N . LEU A 1 75 ? 12.773 -2.928 -11.258 1 98.12 75 LEU A N 1
ATOM 596 C CA . LEU A 1 75 ? 14.203 -2.969 -10.984 1 98.12 75 LEU A CA 1
ATOM 597 C C . LEU A 1 75 ? 15.008 -2.967 -12.281 1 98.12 75 LEU A C 1
ATOM 599 O O . LEU A 1 75 ? 14.68 -3.691 -13.227 1 98.12 75 LEU A O 1
ATOM 603 N N . THR A 1 76 ? 15.992 -2.139 -12.336 1 97.94 76 THR A N 1
ATOM 604 C CA . THR A 1 76 ? 16.906 -2.15 -13.477 1 97.94 76 THR A CA 1
ATOM 605 C C . THR A 1 76 ? 17.828 -3.363 -13.414 1 97.94 76 THR A C 1
ATOM 607 O O . THR A 1 76 ? 18.453 -3.629 -12.383 1 97.94 76 THR A O 1
ATOM 610 N N . VAL A 1 77 ? 17.875 -4.066 -14.516 1 98.12 77 VAL A N 1
ATOM 611 C CA . VAL A 1 77 ? 18.703 -5.266 -14.594 1 98.12 77 VAL A CA 1
ATOM 612 C C . VAL A 1 77 ? 20.156 -4.875 -14.875 1 98.12 77 VAL A C 1
ATOM 614 O O . VAL A 1 77 ? 20.453 -4.211 -15.875 1 98.12 77 VAL A O 1
ATOM 617 N N . THR A 1 78 ? 20.969 -5.242 -14.008 1 94.75 78 THR A N 1
ATOM 618 C CA . THR A 1 78 ? 22.406 -4.977 -14.164 1 94.75 78 THR A CA 1
ATOM 619 C C . THR A 1 78 ? 23.203 -6.277 -14.172 1 94.75 78 THR A C 1
ATOM 621 O O . THR A 1 78 ? 22.656 -7.34 -13.859 1 94.75 78 THR A O 1
ATOM 624 N N . ASP A 1 79 ? 24.422 -6.133 -14.562 1 90.81 79 ASP A N 1
ATOM 625 C CA . ASP A 1 79 ? 25.297 -7.301 -14.484 1 90.81 79 ASP A CA 1
ATOM 626 C C . ASP A 1 79 ? 25.422 -7.801 -13.047 1 90.81 79 ASP A C 1
ATOM 628 O O . ASP A 1 79 ? 25.5 -7 -12.109 1 90.81 79 ASP A O 1
ATOM 632 N N . SER A 1 80 ? 25.25 -9.078 -12.906 1 86.5 80 SER A N 1
ATOM 633 C CA . SER A 1 80 ? 25.297 -9.656 -11.57 1 86.5 80 SER A CA 1
ATOM 634 C C . SER A 1 80 ? 26.031 -10.992 -11.562 1 86.5 80 SER A C 1
ATOM 636 O O . SER A 1 80 ? 26.094 -11.672 -12.586 1 86.5 80 SER A O 1
ATOM 638 N N . VAL A 1 81 ? 26.547 -11.242 -10.43 1 90.56 81 VAL A N 1
ATOM 639 C CA . VAL A 1 81 ? 27.219 -12.523 -10.234 1 90.56 81 VAL A CA 1
ATOM 640 C C . VAL A 1 81 ? 26.203 -13.664 -10.305 1 90.56 81 VAL A C 1
ATOM 642 O O . VAL A 1 81 ? 25.094 -13.539 -9.797 1 90.56 81 VAL A O 1
ATOM 645 N N . ASP A 1 82 ? 26.609 -14.734 -10.898 1 95.12 82 ASP A N 1
ATOM 646 C CA . ASP A 1 82 ? 25.75 -15.914 -10.961 1 95.12 82 ASP A CA 1
ATOM 647 C C . ASP A 1 82 ? 25.656 -16.594 -9.602 1 95.12 82 ASP A C 1
ATOM 649 O O . ASP A 1 82 ? 26.625 -17.203 -9.133 1 95.12 82 ASP A O 1
ATOM 653 N N . PRO A 1 83 ? 24.5 -16.641 -9.023 1 96.56 83 PRO A N 1
ATOM 654 C CA . PRO A 1 83 ? 24.375 -17.266 -7.707 1 96.56 83 PRO A CA 1
ATOM 655 C C . PRO A 1 83 ? 24.234 -18.781 -7.789 1 96.56 83 PRO A C 1
ATOM 657 O O . PRO A 1 83 ? 24.094 -19.453 -6.758 1 96.56 83 PRO A O 1
ATOM 660 N N . GLN A 1 84 ? 24.234 -19.312 -9 1 96.44 84 GLN A N 1
ATOM 661 C CA . GLN A 1 84 ? 24.219 -20.75 -9.258 1 96.44 84 GLN A CA 1
ATOM 662 C C . GLN A 1 84 ? 22.891 -21.375 -8.812 1 96.44 84 GLN A C 1
ATOM 664 O O . GLN A 1 84 ? 22.875 -22.391 -8.117 1 96.44 84 GLN A O 1
ATOM 669 N N . ALA A 1 85 ? 21.828 -20.766 -9.172 1 98 85 ALA A N 1
ATOM 670 C CA . ALA A 1 85 ? 20.516 -21.359 -8.984 1 98 85 ALA A CA 1
ATOM 671 C C . ALA A 1 85 ? 20.312 -22.547 -9.922 1 98 85 ALA A C 1
ATOM 673 O O . ALA A 1 85 ? 20.844 -22.562 -11.039 1 98 85 ALA A O 1
ATOM 674 N N . GLU A 1 86 ? 19.578 -23.5 -9.508 1 98.44 86 GLU A N 1
ATOM 675 C CA . GLU A 1 86 ? 19.234 -24.641 -10.352 1 98.44 86 GLU A CA 1
ATOM 676 C C . GLU A 1 86 ? 17.875 -24.422 -11.031 1 98.44 86 GLU A C 1
ATOM 678 O O . GLU A 1 86 ? 16.984 -23.812 -10.453 1 98.44 86 GLU A O 1
ATOM 683 N N . ILE A 1 87 ? 17.75 -25 -12.203 1 97.94 87 ILE A N 1
ATOM 684 C CA . ILE A 1 87 ? 16.453 -25 -12.867 1 97.94 87 ILE A CA 1
ATOM 685 C C . ILE A 1 87 ? 15.594 -26.141 -12.336 1 97.94 87 ILE A C 1
ATOM 687 O O . ILE A 1 87 ? 16 -27.297 -12.375 1 97.94 87 ILE A O 1
ATOM 691 N N . ALA A 1 88 ? 14.445 -25.812 -11.867 1 98.44 88 ALA A N 1
ATOM 692 C CA . ALA A 1 88 ? 13.539 -26.828 -11.328 1 98.44 88 ALA A CA 1
ATOM 693 C C . ALA A 1 88 ? 13 -27.734 -12.43 1 98.44 88 ALA A C 1
ATOM 695 O O . ALA A 1 88 ? 12.844 -27.297 -13.57 1 98.44 88 ALA A O 1
ATOM 696 N N . THR A 1 89 ? 12.758 -28.984 -12.07 1 97.56 89 THR A N 1
ATOM 697 C CA . THR A 1 89 ? 12.156 -29.969 -12.969 1 97.56 89 THR A CA 1
ATOM 698 C C . THR A 1 89 ? 10.891 -30.562 -12.359 1 97.56 89 THR A C 1
ATOM 700 O O . THR A 1 89 ? 10.555 -30.266 -11.211 1 97.56 89 THR A O 1
ATOM 703 N N . GLU A 1 90 ? 10.172 -31.344 -13.195 1 97.12 90 GLU A N 1
ATOM 704 C CA . GLU A 1 90 ? 8.922 -31.938 -12.727 1 97.12 90 GLU A CA 1
ATOM 705 C C . GLU A 1 90 ? 9.172 -32.875 -11.539 1 97.12 90 GLU A C 1
ATOM 707 O O . GLU A 1 90 ? 8.258 -33.125 -10.758 1 97.12 90 GLU A O 1
ATOM 712 N N . ALA A 1 91 ? 10.367 -33.344 -11.422 1 97.5 91 ALA A N 1
ATOM 713 C CA . ALA A 1 91 ? 10.727 -34.156 -10.273 1 97.5 91 ALA A CA 1
ATOM 714 C C . ALA A 1 91 ? 10.633 -33.375 -8.977 1 97.5 91 ALA A C 1
ATOM 716 O O . ALA A 1 91 ? 10.539 -33.938 -7.891 1 97.5 91 ALA A O 1
ATOM 717 N N . ASP A 1 92 ? 10.617 -32.094 -9.062 1 98.12 92 ASP A N 1
ATOM 718 C CA . ASP A 1 92 ? 10.633 -31.203 -7.895 1 98.12 92 ASP A CA 1
ATOM 719 C C . ASP A 1 92 ? 9.211 -30.812 -7.496 1 98.12 92 ASP A C 1
ATOM 721 O O . ASP A 1 92 ? 9.023 -30.094 -6.504 1 98.12 92 ASP A O 1
ATOM 725 N N . PHE A 1 93 ? 8.195 -31.266 -8.203 1 97.38 93 PHE A N 1
ATOM 726 C CA . PHE A 1 93 ? 6.812 -30.812 -8.039 1 97.38 93 PHE A CA 1
ATOM 727 C C . PHE A 1 93 ? 6.355 -30.984 -6.594 1 97.38 93 PHE A C 1
ATOM 729 O O . PHE A 1 93 ? 5.867 -30.047 -5.977 1 97.38 93 PHE A O 1
ATOM 736 N N . PRO A 1 94 ? 6.531 -32.188 -6.055 1 97.75 94 PRO A N 1
ATOM 737 C CA . PRO A 1 94 ? 5.953 -32.375 -4.723 1 97.75 94 PRO A CA 1
ATOM 738 C C . PRO A 1 94 ? 6.465 -31.344 -3.711 1 97.75 94 PRO A C 1
ATOM 740 O O . PRO A 1 94 ? 5.668 -30.703 -3.018 1 97.75 94 PRO A O 1
ATOM 743 N N . ARG A 1 95 ? 7.781 -31.094 -3.662 1 97.94 95 ARG A N 1
ATOM 744 C CA . ARG A 1 95 ? 8.375 -30.172 -2.715 1 97.94 95 ARG A CA 1
ATOM 745 C C . ARG A 1 95 ? 8.008 -28.719 -3.059 1 97.94 95 ARG A C 1
ATOM 747 O O . ARG A 1 95 ? 7.676 -27.938 -2.172 1 97.94 95 ARG A O 1
ATOM 754 N N . LEU A 1 96 ? 7.996 -28.391 -4.289 1 98.19 96 LEU A N 1
ATOM 755 C CA . LEU A 1 96 ? 7.711 -27.031 -4.73 1 98.19 96 LEU A CA 1
ATOM 756 C C . LEU A 1 96 ? 6.25 -26.672 -4.48 1 98.19 96 LEU A C 1
ATOM 758 O O . LEU A 1 96 ? 5.949 -25.562 -4.043 1 98.19 96 LEU A O 1
ATOM 762 N N . ARG A 1 97 ? 5.418 -27.609 -4.766 1 97.69 97 ARG A N 1
ATOM 763 C CA . ARG A 1 97 ? 3.998 -27.375 -4.523 1 97.69 97 ARG A CA 1
ATOM 764 C C . ARG A 1 97 ? 3.732 -27.125 -3.043 1 97.69 97 ARG A C 1
ATOM 766 O O . ARG A 1 97 ? 2.982 -26.203 -2.693 1 97.69 97 ARG A O 1
ATOM 773 N N . ASP A 1 98 ? 4.34 -27.891 -2.27 1 97.38 98 ASP A N 1
ATOM 774 C CA . ASP A 1 98 ? 4.176 -27.734 -0.826 1 97.38 98 ASP A CA 1
ATOM 775 C C . ASP A 1 98 ? 4.695 -26.391 -0.352 1 97.38 98 ASP A C 1
ATOM 777 O O . ASP A 1 98 ? 4.035 -25.703 0.43 1 97.38 98 ASP A O 1
ATOM 781 N N . LEU A 1 99 ? 5.875 -25.969 -0.815 1 97.31 99 LEU A N 1
ATOM 782 C CA . LEU A 1 99 ? 6.477 -24.703 -0.44 1 97.31 99 LEU A CA 1
ATOM 783 C C . LEU A 1 99 ? 5.605 -23.531 -0.887 1 97.31 99 LEU A C 1
ATOM 785 O O . LEU A 1 99 ? 5.355 -22.609 -0.113 1 97.31 99 LEU A O 1
ATOM 789 N N . ALA A 1 100 ? 5.148 -23.609 -2.088 1 97.31 100 ALA A N 1
ATOM 790 C CA . ALA A 1 100 ? 4.324 -22.531 -2.629 1 97.31 100 ALA A CA 1
ATOM 791 C C . ALA A 1 100 ? 3.004 -22.422 -1.871 1 97.31 100 ALA A C 1
ATOM 793 O O . ALA A 1 100 ? 2.584 -21.312 -1.505 1 97.31 100 ALA A O 1
ATOM 794 N N . ALA A 1 101 ? 2.393 -23.547 -1.601 1 96.94 101 ALA A N 1
ATOM 795 C CA . ALA A 1 101 ? 1.116 -23.562 -0.891 1 96.94 101 ALA A CA 1
ATOM 796 C C . ALA A 1 101 ? 1.254 -22.953 0.502 1 96.94 101 ALA A C 1
ATOM 798 O O . ALA A 1 101 ? 0.34 -22.281 0.985 1 96.94 101 ALA A O 1
ATOM 799 N N . GLN A 1 102 ? 2.346 -23.156 1.104 1 95.19 102 GLN A N 1
ATOM 800 C CA . GLN A 1 102 ? 2.584 -22.656 2.451 1 95.19 102 GLN A CA 1
ATOM 801 C C . GLN A 1 102 ? 2.975 -21.188 2.422 1 95.19 102 GLN A C 1
ATOM 803 O O . GLN A 1 102 ? 2.477 -20.391 3.221 1 95.19 102 GLN A O 1
ATOM 808 N N . ALA A 1 103 ? 3.809 -20.797 1.51 1 95.31 103 ALA A N 1
ATOM 809 C CA . ALA A 1 103 ? 4.363 -19.453 1.438 1 95.31 103 ALA A CA 1
ATOM 810 C C . ALA A 1 103 ? 3.283 -18.438 1.086 1 95.31 103 ALA A C 1
ATOM 812 O O . ALA A 1 103 ? 3.324 -17.297 1.549 1 95.31 103 ALA A O 1
ATOM 813 N N . PHE A 1 104 ? 2.334 -18.859 0.3 1 95.06 104 PHE A N 1
ATOM 814 C CA . PHE A 1 104 ? 1.335 -17.922 -0.204 1 95.06 104 PHE A CA 1
ATOM 815 C C . PHE A 1 104 ? -0.055 -18.281 0.304 1 95.06 104 PHE A C 1
ATOM 817 O O . PHE A 1 104 ? -1.045 -18.125 -0.412 1 95.06 104 PHE A O 1
ATOM 824 N N . ALA A 1 105 ? -0.059 -18.781 1.492 1 88.5 105 ALA A N 1
ATOM 825 C CA . ALA A 1 105 ? -1.308 -19.234 2.105 1 88.5 105 ALA A CA 1
ATOM 826 C C . ALA A 1 105 ? -2.238 -18.047 2.375 1 88.5 105 ALA A C 1
ATOM 828 O O . ALA A 1 105 ? -3.455 -18.219 2.473 1 88.5 105 ALA A O 1
ATOM 829 N N . GLN A 1 106 ? -1.64 -16.875 2.51 1 87.25 106 GLN A N 1
ATOM 830 C CA . GLN A 1 106 ? -2.426 -15.68 2.787 1 87.25 106 GLN A CA 1
ATOM 831 C C . GLN A 1 106 ? -2.418 -14.727 1.594 1 87.25 106 GLN A C 1
ATOM 833 O O . GLN A 1 106 ? -1.634 -13.773 1.557 1 87.25 106 GLN A O 1
ATOM 838 N N . SER A 1 107 ? -3.252 -15.062 0.626 1 94.31 107 SER A N 1
ATOM 839 C CA . SER A 1 107 ? -3.418 -14.25 -0.574 1 94.31 107 SER A CA 1
ATOM 840 C C . SER A 1 107 ? -4.844 -13.719 -0.693 1 94.31 107 SER A C 1
ATOM 842 O O . SER A 1 107 ? -5.656 -13.898 0.217 1 94.31 107 SER A O 1
ATOM 844 N N . ARG A 1 108 ? -5.098 -13.07 -1.845 1 96.19 108 ARG A N 1
ATOM 845 C CA . ARG A 1 108 ? -6.438 -12.539 -2.064 1 96.19 108 ARG A CA 1
ATOM 846 C C . ARG A 1 108 ? -7.445 -13.656 -2.307 1 96.19 108 ARG A C 1
ATOM 848 O O . ARG A 1 108 ? -8.656 -13.422 -2.277 1 96.19 108 ARG A O 1
ATOM 855 N N . PHE A 1 109 ? -6.973 -14.891 -2.553 1 97.56 109 PHE A N 1
ATOM 856 C CA . PHE A 1 109 ? -7.863 -16.031 -2.766 1 97.56 109 PHE A CA 1
ATOM 857 C C . PHE A 1 109 ? -8.188 -16.719 -1.445 1 97.56 109 PHE A C 1
ATOM 859 O O . PHE A 1 109 ? -8.094 -17.938 -1.333 1 97.56 109 PHE A O 1
ATOM 866 N N . ARG A 1 110 ? -8.602 -16.031 -0.527 1 96 110 ARG A N 1
ATOM 867 C CA . ARG A 1 110 ? -8.852 -16.516 0.83 1 96 110 ARG A CA 1
ATOM 868 C C . ARG A 1 110 ? -10.328 -16.438 1.18 1 96 110 ARG A C 1
ATOM 870 O O . ARG A 1 110 ? -11.109 -15.812 0.46 1 96 110 ARG A O 1
ATOM 877 N N . ALA A 1 111 ? -10.633 -17.125 2.305 1 95 111 ALA A N 1
ATOM 878 C CA . ALA A 1 111 ? -11.945 -16.938 2.91 1 95 111 ALA A CA 1
ATOM 879 C C . ALA A 1 111 ? -12.156 -15.477 3.301 1 95 111 ALA A C 1
ATOM 881 O O . ALA A 1 111 ? -11.211 -14.789 3.697 1 95 111 ALA A O 1
ATOM 882 N N . PRO A 1 112 ? -13.414 -14.945 3.16 1 94.5 112 PRO A N 1
ATOM 883 C CA . PRO A 1 112 ? -14.672 -15.641 2.871 1 94.5 112 PRO A CA 1
ATOM 884 C C . PRO A 1 112 ? -14.984 -15.703 1.378 1 94.5 112 PRO A C 1
ATOM 886 O O . PRO A 1 112 ? -16.016 -16.25 0.981 1 94.5 112 PRO A O 1
ATOM 889 N N . TRP A 1 113 ? -14.078 -15.266 0.531 1 96.56 113 TRP A N 1
ATOM 890 C CA . TRP A 1 113 ? -14.359 -15.125 -0.893 1 96.56 113 TRP A CA 1
ATOM 891 C C . TRP A 1 113 ? -14.172 -16.453 -1.62 1 96.56 113 TRP A C 1
ATOM 893 O O . TRP A 1 113 ? -14.812 -16.703 -2.643 1 96.56 113 TRP A O 1
ATOM 903 N N . TYR A 1 114 ? -13.289 -17.203 -1.047 1 97.44 114 TYR A N 1
ATOM 904 C CA . TYR A 1 114 ? -12.961 -18.531 -1.564 1 97.44 114 TYR A CA 1
ATOM 905 C C . TYR A 1 114 ? -12.883 -19.547 -0.437 1 97.44 114 TYR A C 1
ATOM 907 O O . TYR A 1 114 ? -12.977 -19.188 0.74 1 97.44 114 TYR A O 1
ATOM 915 N N . ALA A 1 115 ? -12.719 -20.781 -0.86 1 96.5 115 ALA A N 1
ATOM 916 C CA . ALA A 1 115 ? -12.516 -21.844 0.123 1 96.5 115 ALA A CA 1
ATOM 917 C C . ALA A 1 115 ? -11.188 -21.672 0.851 1 96.5 115 ALA A C 1
ATOM 919 O O . ALA A 1 115 ? -10.25 -21.078 0.315 1 96.5 115 ALA A O 1
ATOM 920 N N . ASP A 1 116 ? -11.008 -22.203 2.037 1 95.06 116 ASP A N 1
ATOM 921 C CA . ASP A 1 116 ? -9.852 -22.016 2.904 1 95.06 116 ASP A CA 1
ATOM 922 C C . ASP A 1 116 ? -8.57 -22.484 2.223 1 95.06 116 ASP A C 1
ATOM 924 O O . ASP A 1 116 ? -7.488 -21.953 2.471 1 95.06 116 ASP A O 1
ATOM 928 N N . ASP A 1 117 ? -8.727 -23.438 1.405 1 95.19 117 ASP A N 1
ATOM 929 C CA . ASP A 1 117 ? -7.531 -24.031 0.817 1 95.19 117 ASP A CA 1
ATOM 930 C C . ASP A 1 117 ? -7.258 -23.453 -0.572 1 95.19 117 ASP A C 1
ATOM 932 O O . ASP A 1 117 ? -6.344 -23.922 -1.267 1 95.19 117 ASP A O 1
ATOM 936 N N . ALA A 1 118 ? -8.062 -22.516 -1.026 1 97.06 118 ALA A N 1
ATOM 937 C CA . ALA A 1 118 ? -8.016 -22.016 -2.398 1 97.06 118 ALA A CA 1
ATOM 938 C C . ALA A 1 118 ? -6.652 -21.406 -2.717 1 97.06 118 ALA A C 1
ATOM 940 O O . ALA A 1 118 ? -6.078 -21.688 -3.775 1 97.06 118 ALA A O 1
ATOM 941 N N . SER A 1 119 ? -6.125 -20.625 -1.853 1 96.81 119 SER A N 1
ATOM 942 C CA . SER A 1 119 ? -4.848 -19.969 -2.08 1 96.81 119 SER A CA 1
ATOM 943 C C . SER A 1 119 ? -3.727 -20.984 -2.287 1 96.81 119 SER A C 1
ATOM 945 O O . SER A 1 119 ? -2.988 -20.906 -3.271 1 96.81 119 SER A O 1
ATOM 947 N N . GLY A 1 120 ? -3.637 -21.859 -1.388 1 96.44 120 GLY A N 1
ATOM 948 C CA . GLY A 1 120 ? -2.615 -22.875 -1.505 1 96.44 120 GLY A CA 1
ATOM 949 C C . GLY A 1 120 ? -2.693 -23.656 -2.807 1 96.44 120 GLY A C 1
ATOM 950 O O . GLY A 1 120 ? -1.676 -23.891 -3.463 1 96.44 120 GLY A O 1
ATOM 951 N N . ARG A 1 121 ? -3.869 -24.078 -3.186 1 96.38 121 ARG A N 1
ATOM 952 C CA . ARG A 1 121 ? -4.066 -24.797 -4.434 1 96.38 121 ARG A CA 1
ATOM 953 C C . ARG A 1 121 ? -3.654 -23.953 -5.633 1 96.38 121 ARG A C 1
ATOM 955 O O . ARG A 1 121 ? -3.006 -24.453 -6.555 1 96.38 121 ARG A O 1
ATOM 962 N N . PHE A 1 122 ? -4.051 -22.75 -5.574 1 97.31 122 PHE A N 1
ATOM 963 C CA . PHE A 1 122 ? -3.771 -21.828 -6.672 1 97.31 122 PHE A CA 1
ATOM 964 C C . PHE A 1 122 ? -2.271 -21.688 -6.887 1 97.31 122 PHE A C 1
ATOM 966 O O . PHE A 1 122 ? -1.782 -21.844 -8.008 1 97.31 122 PHE A O 1
ATOM 973 N N . TYR A 1 123 ? -1.515 -21.453 -5.883 1 97.44 123 TYR A N 1
ATOM 974 C CA . TYR A 1 123 ? -0.093 -21.172 -6.02 1 97.44 123 TYR A CA 1
ATOM 975 C C . TYR A 1 123 ? 0.708 -22.438 -6.254 1 97.44 123 TYR A C 1
ATOM 977 O O . TYR A 1 123 ? 1.754 -22.422 -6.906 1 97.44 123 TYR A O 1
ATOM 985 N N . ALA A 1 124 ? 0.191 -23.547 -5.73 1 96.81 124 ALA A N 1
ATOM 986 C CA . ALA A 1 124 ? 0.786 -24.828 -6.113 1 96.81 124 ALA A CA 1
ATOM 987 C C . ALA A 1 124 ? 0.68 -25.047 -7.621 1 96.81 124 ALA A C 1
ATOM 989 O O . ALA A 1 124 ? 1.643 -25.484 -8.258 1 96.81 124 ALA A O 1
ATOM 990 N N . GLN A 1 125 ? -0.487 -24.75 -8.156 1 95.38 125 GLN A N 1
ATOM 991 C CA . GLN A 1 125 ? -0.685 -24.859 -9.602 1 95.38 125 GLN A CA 1
ATOM 992 C C . GLN A 1 125 ? 0.22 -23.891 -10.352 1 95.38 125 GLN A C 1
ATOM 994 O O . GLN A 1 125 ? 0.776 -24.234 -11.398 1 95.38 125 GLN A O 1
ATOM 999 N N . TRP A 1 126 ? 0.329 -22.688 -9.844 1 96 126 TRP A N 1
ATOM 1000 C CA . TRP A 1 126 ? 1.172 -21.672 -10.461 1 96 126 TRP A CA 1
ATOM 1001 C C . TRP A 1 126 ? 2.609 -22.172 -10.594 1 96 126 TRP A C 1
ATOM 1003 O O . TRP A 1 126 ? 3.217 -22.047 -11.664 1 96 126 TRP A O 1
ATOM 1013 N N . ILE A 1 127 ? 3.158 -22.719 -9.539 1 96.06 127 ILE A N 1
ATOM 1014 C CA . ILE A 1 127 ? 4.562 -23.109 -9.57 1 96.06 127 ILE A CA 1
ATOM 1015 C C . ILE A 1 127 ? 4.746 -24.297 -10.523 1 96.06 127 ILE A C 1
ATOM 1017 O O . ILE A 1 127 ? 5.781 -24.406 -11.188 1 96.06 127 ILE A O 1
ATOM 1021 N N . GLU A 1 128 ? 3.775 -25.188 -10.625 1 95.56 128 GLU A N 1
ATOM 1022 C CA . GLU A 1 128 ? 3.84 -26.266 -11.617 1 95.56 128 GLU A CA 1
ATOM 1023 C C . GLU A 1 128 ? 3.914 -25.703 -13.031 1 95.56 128 GLU A C 1
ATOM 1025 O O . GLU A 1 128 ? 4.711 -26.156 -13.852 1 95.56 128 GLU A O 1
ATOM 1030 N N . ASN A 1 129 ? 3.031 -24.734 -13.234 1 94.38 129 ASN A N 1
ATOM 1031 C CA . ASN A 1 129 ? 3.018 -24.094 -14.547 1 94.38 129 ASN A CA 1
ATOM 1032 C C . ASN A 1 129 ? 4.344 -23.406 -14.852 1 94.38 129 ASN A C 1
ATOM 1034 O O . ASN A 1 129 ? 4.793 -23.406 -16 1 94.38 129 ASN A O 1
ATOM 1038 N N . ALA A 1 130 ? 4.93 -22.891 -13.859 1 95.19 130 ALA A N 1
ATOM 1039 C CA . ALA A 1 130 ? 6.223 -22.234 -14.016 1 95.19 130 ALA A CA 1
ATOM 1040 C C . ALA A 1 130 ? 7.309 -23.234 -14.383 1 95.19 130 ALA A C 1
ATOM 1042 O O . ALA A 1 130 ? 8.141 -22.969 -15.25 1 95.19 130 ALA A O 1
ATOM 1043 N N . VAL A 1 131 ? 7.301 -24.359 -13.75 1 96 131 VAL A N 1
ATOM 1044 C CA . VAL A 1 131 ? 8.289 -25.406 -14 1 96 131 VAL A CA 1
ATOM 1045 C C . VAL A 1 131 ? 8.109 -25.953 -15.422 1 96 131 VAL A C 1
ATOM 1047 O O . VAL A 1 131 ? 9.094 -26.203 -16.125 1 96 131 VAL A O 1
ATOM 1050 N N . ARG A 1 132 ? 6.844 -26.047 -15.828 1 94.31 132 ARG A N 1
ATOM 1051 C CA . ARG A 1 132 ? 6.535 -26.578 -17.141 1 94.31 132 ARG A CA 1
ATOM 1052 C C . ARG A 1 132 ? 6.758 -25.531 -18.234 1 94.31 132 ARG A C 1
ATOM 1054 O O . ARG A 1 132 ? 6.805 -25.859 -19.422 1 94.31 132 ARG A O 1
ATOM 1061 N N . GLY A 1 133 ? 6.867 -24.297 -17.859 1 90.94 133 GLY A N 1
ATOM 1062 C CA . GLY A 1 133 ? 7.055 -23.219 -18.812 1 90.94 133 GLY A CA 1
ATOM 1063 C C . GLY A 1 133 ? 5.777 -22.828 -19.531 1 90.94 133 GLY A C 1
ATOM 1064 O O . GLY A 1 133 ? 5.824 -22.344 -20.672 1 90.94 133 GLY A O 1
ATOM 1065 N N . THR A 1 134 ? 4.633 -23.109 -18.969 1 85.38 134 THR A N 1
ATOM 1066 C CA . THR A 1 134 ? 3.367 -22.859 -19.656 1 85.38 134 THR A CA 1
ATOM 1067 C C . THR A 1 134 ? 2.781 -21.516 -19.234 1 85.38 134 THR A C 1
ATOM 1069 O O . THR A 1 134 ? 1.95 -20.953 -19.953 1 85.38 134 THR A O 1
ATOM 1072 N N . PHE A 1 135 ? 3.09 -20.938 -18.172 1 81.69 135 PHE A N 1
ATOM 1073 C CA . PHE A 1 135 ? 2.678 -19.609 -17.734 1 81.69 135 PHE A CA 1
ATOM 1074 C C . PHE A 1 135 ? 3.889 -18.734 -17.453 1 81.69 135 PHE A C 1
ATOM 1076 O O . PHE A 1 135 ? 4.109 -17.734 -18.141 1 81.69 135 PHE A O 1
ATOM 1083 N N . ASP A 1 136 ? 4.648 -19.188 -16.562 1 87.62 136 ASP A N 1
ATOM 1084 C CA . ASP A 1 136 ? 5.977 -18.594 -16.422 1 87.62 136 ASP A CA 1
ATOM 1085 C C . ASP A 1 136 ? 6.992 -19.312 -17.312 1 87.62 136 ASP A C 1
ATOM 1087 O O . ASP A 1 136 ? 6.695 -20.359 -17.875 1 87.62 136 ASP A O 1
ATOM 1091 N N . HIS A 1 137 ? 8.148 -18.719 -17.484 1 91.62 137 HIS A N 1
ATOM 1092 C CA . HIS A 1 137 ? 9.164 -19.312 -18.344 1 91.62 137 HIS A CA 1
ATOM 1093 C C . HIS A 1 137 ? 10.008 -20.328 -17.594 1 91.62 137 HIS A C 1
ATOM 1095 O O . HIS A 1 137 ? 10.391 -21.359 -18.172 1 91.62 137 HIS A O 1
ATOM 1101 N N . GLN A 1 138 ? 10.258 -20 -16.328 1 95 138 GLN A N 1
ATOM 1102 C CA . GLN A 1 138 ? 11.195 -20.859 -15.602 1 95 138 GLN A CA 1
ATOM 1103 C C . GLN A 1 138 ? 11.031 -20.703 -14.094 1 95 138 GLN A C 1
ATOM 1105 O O . GLN A 1 138 ? 10.609 -19.656 -13.609 1 95 138 GLN A O 1
ATOM 1110 N N . CYS A 1 139 ? 11.328 -21.812 -13.367 1 98.44 139 CYS A N 1
ATOM 1111 C CA . CYS A 1 139 ? 11.469 -21.797 -11.914 1 98.44 139 CYS A CA 1
ATOM 1112 C C . CYS A 1 139 ? 12.891 -22.156 -11.5 1 98.44 139 CYS A C 1
ATOM 1114 O O . CYS A 1 139 ? 13.414 -23.188 -11.898 1 98.44 139 CYS A O 1
ATOM 1116 N N . LEU A 1 140 ? 13.516 -21.25 -10.75 1 98.62 140 LEU A N 1
ATOM 1117 C CA . LEU A 1 140 ? 14.844 -21.484 -10.211 1 98.62 140 LEU A CA 1
ATOM 1118 C C . LEU A 1 140 ? 14.766 -21.875 -8.734 1 98.62 140 LEU A C 1
ATOM 1120 O O . LEU A 1 140 ? 13.914 -21.375 -8 1 98.62 140 LEU A O 1
ATOM 1124 N N . VAL A 1 141 ? 15.719 -22.766 -8.281 1 98.75 141 VAL A N 1
ATOM 1125 C CA . VAL A 1 141 ? 15.633 -23.25 -6.906 1 98.75 141 VAL A CA 1
ATOM 1126 C C . VAL A 1 141 ? 17.016 -23.25 -6.27 1 98.75 141 VAL A C 1
ATOM 1128 O O . VAL A 1 141 ? 18.031 -23.281 -6.973 1 98.75 141 VAL A O 1
ATOM 1131 N N . PHE A 1 142 ? 17.047 -23.125 -4.992 1 98.69 142 PHE A N 1
ATOM 1132 C CA . PHE A 1 142 ? 18.219 -23.359 -4.145 1 98.69 142 PHE A CA 1
ATOM 1133 C C . PHE A 1 142 ? 17.953 -24.5 -3.166 1 98.69 142 PHE A C 1
ATOM 1135 O O . PHE A 1 142 ? 16.875 -24.562 -2.564 1 98.69 142 PHE A O 1
ATOM 1142 N N . ARG A 1 143 ? 18.906 -25.359 -3.039 1 98.12 143 ARG A N 1
ATOM 1143 C CA . ARG A 1 143 ? 18.797 -26.516 -2.154 1 98.12 143 ARG A CA 1
ATOM 1144 C C . ARG A 1 143 ? 19.719 -26.359 -0.95 1 98.12 143 ARG A C 1
ATOM 1146 O O . ARG A 1 143 ? 20.734 -25.656 -1.017 1 98.12 143 ARG A O 1
ATOM 1153 N N . ASP A 1 144 ? 19.297 -27.016 0.107 1 96.25 144 ASP A N 1
ATOM 1154 C CA . ASP A 1 144 ? 20.141 -27.016 1.294 1 96.25 144 ASP A CA 1
ATOM 1155 C C . ASP A 1 144 ? 21.172 -28.141 1.239 1 96.25 144 ASP A C 1
ATOM 1157 O O . ASP A 1 144 ? 21.344 -28.781 0.199 1 96.25 144 ASP A O 1
ATOM 1161 N N . GLU A 1 145 ? 21.828 -28.359 2.377 1 95 145 GLU A N 1
ATOM 1162 C CA . GLU A 1 145 ? 22.906 -29.344 2.434 1 95 145 GLU A CA 1
ATOM 1163 C C . GLU A 1 145 ? 22.375 -30.766 2.23 1 95 145 GLU A C 1
ATOM 1165 O O . GLU A 1 145 ? 23.109 -31.656 1.823 1 95 145 GLU A O 1
ATOM 1170 N N . ASN A 1 146 ? 21.125 -31 2.518 1 96.19 146 ASN A N 1
ATOM 1171 C CA . ASN A 1 146 ? 20.516 -32.312 2.348 1 96.19 146 ASN A CA 1
ATOM 1172 C C . ASN A 1 146 ? 19.844 -32.438 0.982 1 96.19 146 ASN A C 1
ATOM 1174 O O . ASN A 1 146 ? 19 -33.312 0.778 1 96.19 146 ASN A O 1
ATOM 1178 N N . ALA A 1 147 ? 20.078 -31.469 0.069 1 95.12 147 ALA A N 1
ATOM 1179 C CA . ALA A 1 147 ? 19.578 -31.469 -1.305 1 95.12 147 ALA A CA 1
ATOM 1180 C C . ALA A 1 147 ? 18.062 -31.219 -1.342 1 95.12 147 ALA A C 1
ATOM 1182 O O . ALA A 1 147 ? 17.391 -31.609 -2.299 1 95.12 147 ALA A O 1
ATOM 1183 N N . VAL A 1 148 ? 17.594 -30.688 -0.304 1 96.75 148 VAL A N 1
ATOM 1184 C CA . VAL A 1 148 ? 16.172 -30.328 -0.247 1 96.75 148 VAL A CA 1
ATOM 1185 C C . VAL A 1 148 ? 15.984 -28.875 -0.675 1 96.75 148 VAL A C 1
ATOM 1187 O O . VAL A 1 148 ? 16.734 -28 -0.246 1 96.75 148 VAL A O 1
ATOM 1190 N N . ILE A 1 149 ? 14.961 -28.656 -1.524 1 98.31 149 ILE A N 1
ATOM 1191 C CA . ILE A 1 149 ? 14.695 -27.297 -1.976 1 98.31 149 ILE A CA 1
ATOM 1192 C C . ILE A 1 149 ? 14.281 -26.438 -0.788 1 98.31 149 ILE A C 1
ATOM 1194 O O . ILE A 1 149 ? 13.344 -26.766 -0.064 1 98.31 149 ILE A O 1
ATOM 1198 N N . ARG A 1 150 ? 14.922 -25.266 -0.646 1 97.5 150 ARG A N 1
ATOM 1199 C CA . ARG A 1 150 ? 14.625 -24.375 0.474 1 97.5 150 ARG A CA 1
ATOM 1200 C C . ARG A 1 150 ? 14.062 -23.047 -0.014 1 97.5 150 ARG A C 1
ATOM 1202 O O . ARG A 1 150 ? 13.508 -22.266 0.772 1 97.5 150 ARG A O 1
ATOM 1209 N N . ALA A 1 151 ? 14.312 -22.75 -1.299 1 98.56 151 ALA A N 1
ATOM 1210 C CA . ALA A 1 151 ? 13.867 -21.469 -1.86 1 98.56 151 ALA A CA 1
ATOM 1211 C C . ALA A 1 151 ? 13.641 -21.578 -3.365 1 98.56 151 ALA A C 1
ATOM 1213 O O . ALA A 1 151 ? 14.266 -22.406 -4.035 1 98.56 151 ALA A O 1
ATOM 1214 N N . PHE A 1 152 ? 12.758 -20.75 -3.852 1 98.81 152 PHE A N 1
ATOM 1215 C CA . PHE A 1 152 ? 12.5 -20.781 -5.285 1 98.81 152 PHE A CA 1
ATOM 1216 C C . PHE A 1 152 ? 12.031 -19.406 -5.777 1 98.81 152 PHE A C 1
ATOM 1218 O O . PHE A 1 152 ? 11.555 -18.594 -4.992 1 98.81 152 PHE A O 1
ATOM 1225 N N . VAL A 1 153 ? 12.188 -19.172 -7.051 1 98.75 153 VAL A N 1
ATOM 1226 C CA . VAL A 1 153 ? 11.688 -18 -7.742 1 98.75 153 VAL A CA 1
ATOM 1227 C C . VAL A 1 153 ? 11.242 -18.375 -9.156 1 98.75 153 VAL A C 1
ATOM 1229 O O . VAL A 1 153 ? 11.953 -19.062 -9.867 1 98.75 153 VAL A O 1
ATOM 1232 N N . SER A 1 154 ? 10.039 -18.016 -9.492 1 98.62 154 SER A N 1
ATOM 1233 C CA . SER A 1 154 ? 9.555 -18.219 -10.852 1 98.62 154 SER A CA 1
ATOM 1234 C C . SER A 1 154 ? 9.648 -16.938 -11.672 1 98.62 154 SER A C 1
ATOM 1236 O O . SER A 1 154 ? 9.438 -15.844 -11.141 1 98.62 154 SER A O 1
ATOM 1238 N N . LEU A 1 155 ? 9.961 -17.109 -12.969 1 98.5 155 LEU A N 1
ATOM 1239 C CA . LEU A 1 155 ? 10.273 -15.969 -13.82 1 98.5 155 LEU A CA 1
ATOM 1240 C C . LEU A 1 155 ? 9.586 -16.094 -15.172 1 98.5 155 LEU A C 1
ATOM 1242 O O . LEU A 1 155 ? 9.508 -17.188 -15.734 1 98.5 155 LEU A O 1
ATOM 1246 N N . ARG A 1 156 ? 9.102 -14.953 -15.602 1 98 156 ARG A N 1
ATOM 1247 C CA . ARG A 1 156 ? 8.453 -14.867 -16.906 1 98 156 ARG A CA 1
ATOM 1248 C C . ARG A 1 156 ? 9.016 -13.711 -17.719 1 98 156 ARG A C 1
ATOM 1250 O O . ARG A 1 156 ? 9.078 -12.57 -17.25 1 98 156 ARG A O 1
ATOM 1257 N N . GLN A 1 157 ? 9.422 -13.992 -18.938 1 97.44 157 GLN A N 1
ATOM 1258 C CA . GLN A 1 157 ? 9.773 -12.922 -19.859 1 97.44 157 GLN A CA 1
ATOM 1259 C C . GLN A 1 157 ? 8.531 -12.312 -20.5 1 97.44 157 GLN A C 1
ATOM 1261 O O . GLN A 1 157 ? 7.742 -13.016 -21.141 1 97.44 157 GLN A O 1
ATOM 1266 N N . LEU A 1 158 ? 8.367 -11.062 -20.359 1 96.81 158 LEU A N 1
ATOM 1267 C CA . LEU A 1 158 ? 7.168 -10.383 -20.844 1 96.81 158 LEU A CA 1
ATOM 1268 C C . LEU A 1 158 ? 7.324 -9.969 -22.297 1 96.81 158 LEU A C 1
ATOM 1270 O O . LEU A 1 158 ? 6.371 -10.047 -23.078 1 96.81 158 LEU A O 1
ATOM 1274 N N . ASN A 1 159 ? 8.391 -9.492 -22.641 1 97.38 159 ASN A N 1
ATOM 1275 C CA . ASN A 1 159 ? 8.758 -9.055 -23.984 1 97.38 159 ASN A CA 1
ATOM 1276 C C . ASN A 1 159 ? 10.266 -9.016 -24.172 1 97.38 159 ASN A C 1
ATOM 1278 O O . ASN A 1 159 ? 11 -9.75 -23.516 1 97.38 159 ASN A O 1
ATOM 1282 N N . ASN A 1 160 ? 10.719 -8.188 -25.094 1 97.31 160 ASN A N 1
ATOM 1283 C CA . ASN A 1 160 ? 12.133 -8.227 -25.453 1 97.31 160 ASN A CA 1
ATOM 1284 C C . ASN A 1 160 ? 12.984 -7.445 -24.453 1 97.31 160 ASN A C 1
ATOM 1286 O O . ASN A 1 160 ? 14.219 -7.523 -24.484 1 97.31 160 ASN A O 1
ATOM 1290 N N . SER A 1 161 ? 12.367 -6.793 -23.469 1 98.19 161 SER A N 1
ATOM 1291 C CA . SER A 1 161 ? 13.172 -5.953 -22.594 1 98.19 161 SER A CA 1
ATOM 1292 C C . SER A 1 161 ? 12.812 -6.184 -21.125 1 98.19 161 SER A C 1
ATOM 1294 O O . SER A 1 161 ? 13.539 -5.742 -20.219 1 98.19 161 SER A O 1
ATOM 1296 N N . GLU A 1 162 ? 11.703 -6.895 -20.906 1 98.44 162 GLU A N 1
ATOM 1297 C CA . GLU A 1 162 ? 11.203 -6.934 -19.531 1 98.44 162 GLU A CA 1
ATOM 1298 C C . GLU A 1 162 ? 10.898 -8.367 -19.109 1 98.44 162 GLU A C 1
ATOM 1300 O O . GLU A 1 162 ? 10.445 -9.18 -19.906 1 98.44 162 GLU A O 1
ATOM 1305 N N . ALA A 1 163 ? 11.109 -8.648 -17.828 1 98.5 163 ALA A N 1
ATOM 1306 C CA . ALA A 1 163 ? 10.695 -9.875 -17.156 1 98.5 163 ALA A CA 1
ATOM 1307 C C . ALA A 1 163 ? 9.93 -9.562 -15.875 1 98.5 163 ALA A C 1
ATOM 1309 O O . ALA A 1 163 ? 9.922 -8.422 -15.414 1 98.5 163 ALA A O 1
ATOM 1310 N N . ARG A 1 164 ? 9.312 -10.57 -15.422 1 98.62 164 ARG A N 1
ATOM 1311 C CA . ARG A 1 164 ? 8.562 -10.445 -14.18 1 98.62 164 ARG A CA 1
ATOM 1312 C C . ARG A 1 164 ? 8.805 -11.648 -13.273 1 98.62 164 ARG A C 1
ATOM 1314 O O . ARG A 1 164 ? 8.836 -12.789 -13.734 1 98.62 164 ARG A O 1
ATOM 1321 N N . ILE A 1 165 ? 9 -11.281 -12.016 1 98.62 165 ILE A N 1
ATOM 1322 C CA . ILE A 1 165 ? 8.992 -12.32 -10.992 1 98.62 165 ILE A CA 1
ATOM 1323 C C . ILE A 1 165 ? 7.551 -12.734 -10.703 1 98.62 165 ILE A C 1
ATOM 1325 O O . ILE A 1 165 ? 6.707 -11.898 -10.367 1 98.62 165 ILE A O 1
ATOM 1329 N N . GLY A 1 166 ? 7.262 -13.984 -10.781 1 97.69 166 GLY A N 1
ATOM 1330 C CA . GLY A 1 166 ? 5.953 -14.5 -10.398 1 97.69 166 GLY A CA 1
ATOM 1331 C C . GLY A 1 166 ? 5.832 -14.781 -8.914 1 97.69 166 GLY A C 1
ATOM 1332 O O . GLY A 1 166 ? 5.117 -14.078 -8.203 1 97.69 166 GLY A O 1
ATOM 1333 N N . LEU A 1 167 ? 6.523 -15.773 -8.531 1 97.81 167 LEU A N 1
ATOM 1334 C CA . LEU A 1 167 ? 6.566 -16.188 -7.129 1 97.81 167 LEU A CA 1
ATOM 1335 C C . LEU A 1 167 ? 8 -16.188 -6.609 1 97.81 167 LEU A C 1
ATOM 1337 O O . LEU A 1 167 ? 8.922 -16.594 -7.32 1 97.81 167 LEU A O 1
ATOM 1341 N N . LEU A 1 168 ? 8.211 -15.727 -5.441 1 98.12 168 LEU A N 1
ATOM 1342 C CA . LEU A 1 168 ? 9.5 -15.742 -4.75 1 98.12 168 LEU A CA 1
ATOM 1343 C C . LEU A 1 168 ? 9.32 -16.094 -3.279 1 98.12 168 LEU A C 1
ATOM 1345 O O . LEU A 1 168 ? 8.633 -15.383 -2.543 1 98.12 168 LEU A O 1
ATOM 1349 N N . ALA A 1 169 ? 9.898 -17.203 -2.869 1 97.56 169 ALA A N 1
ATOM 1350 C CA . ALA A 1 169 ? 9.734 -17.625 -1.482 1 97.56 169 ALA A CA 1
ATOM 1351 C C . ALA A 1 169 ? 10.953 -18.406 -0.996 1 97.56 169 ALA A C 1
ATOM 1353 O O . ALA A 1 169 ? 11.578 -19.141 -1.767 1 97.56 169 ALA A O 1
ATOM 1354 N N . GLY A 1 170 ? 11.258 -18.25 0.211 1 96.31 170 GLY A N 1
ATOM 1355 C CA . GLY A 1 170 ? 12.352 -18.891 0.919 1 96.31 170 GLY A CA 1
ATOM 1356 C C . GLY A 1 170 ? 12.82 -18.109 2.127 1 96.31 170 GLY A C 1
ATOM 1357 O O . GLY A 1 170 ? 13.297 -16.984 1.991 1 96.31 170 GLY A O 1
ATOM 1358 N N . ARG A 1 171 ? 12.625 -18.734 3.289 1 91 171 ARG A N 1
ATOM 1359 C CA . ARG A 1 17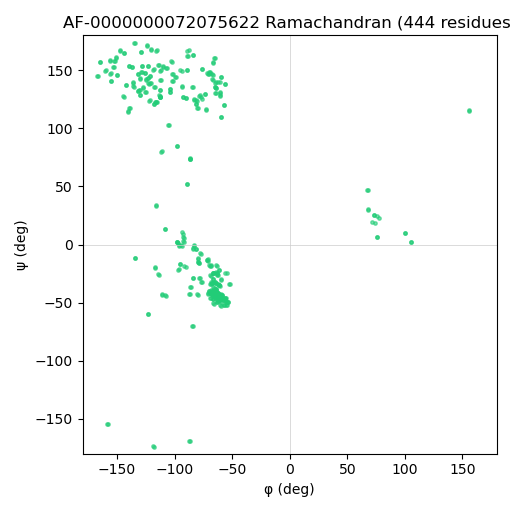1 ? 13.008 -18.016 4.504 1 91 171 ARG A CA 1
ATOM 1360 C C . ARG A 1 171 ? 14.484 -17.625 4.461 1 91 171 ARG A C 1
ATOM 1362 O O . ARG A 1 171 ? 15.352 -18.484 4.273 1 91 171 ARG A O 1
ATOM 1369 N N . GLY A 1 172 ? 14.711 -16.359 4.539 1 94.31 172 GLY A N 1
ATOM 1370 C CA . GLY A 1 172 ? 16.062 -15.844 4.59 1 94.31 172 GLY A CA 1
ATOM 1371 C C . GLY A 1 172 ? 16.766 -15.867 3.244 1 94.31 172 GLY A C 1
ATOM 1372 O O . GLY A 1 172 ? 17.953 -15.57 3.152 1 94.31 172 GLY A O 1
ATOM 1373 N N . ALA A 1 173 ? 16.094 -16.203 2.199 1 97.19 173 ALA A N 1
ATOM 1374 C CA . ALA A 1 173 ? 16.734 -16.391 0.9 1 97.19 173 ALA A CA 1
ATOM 1375 C C . ALA A 1 173 ? 16.375 -15.266 -0.062 1 97.19 173 ALA A C 1
ATOM 1377 O O . ALA A 1 173 ? 16.594 -15.375 -1.27 1 97.19 173 ALA A O 1
ATOM 1378 N N . GLY A 1 174 ? 15.805 -14.211 0.488 1 97.44 174 GLY A N 1
ATOM 1379 C CA . GLY A 1 174 ? 15.336 -13.133 -0.375 1 97.44 174 GLY A CA 1
ATOM 1380 C C . GLY A 1 174 ? 16.438 -12.531 -1.23 1 97.44 174 GLY A C 1
ATOM 1381 O O . GLY A 1 174 ? 16.25 -12.328 -2.432 1 97.44 174 GLY A O 1
ATOM 1382 N N . ASP A 1 175 ? 17.516 -12.328 -0.649 1 96.81 175 ASP A N 1
ATOM 1383 C CA . ASP A 1 175 ? 18.625 -11.672 -1.336 1 96.81 175 ASP A CA 1
ATOM 1384 C C . ASP A 1 175 ? 19.141 -12.531 -2.482 1 96.81 175 ASP A C 1
ATOM 1386 O O . ASP A 1 175 ? 19.234 -12.07 -3.623 1 96.81 175 ASP A O 1
ATOM 1390 N N . ILE A 1 176 ? 19.438 -13.797 -2.193 1 97.62 176 ILE A N 1
ATOM 1391 C CA . ILE A 1 176 ? 20.016 -14.664 -3.209 1 97.62 176 ILE A CA 1
ATOM 1392 C C . ILE A 1 176 ? 19 -14.93 -4.309 1 97.62 176 ILE A C 1
ATOM 1394 O O . ILE A 1 176 ? 19.359 -15.094 -5.477 1 97.62 176 ILE A O 1
ATOM 1398 N N . LEU A 1 177 ? 17.734 -15 -3.977 1 98.38 177 LEU A N 1
ATOM 1399 C CA . LEU A 1 177 ? 16.688 -15.203 -4.973 1 98.38 177 LEU A CA 1
ATOM 1400 C C . LEU A 1 177 ? 16.578 -14 -5.902 1 98.38 177 LEU A C 1
ATOM 1402 O O . LEU A 1 177 ? 16.391 -14.156 -7.113 1 98.38 177 LEU A O 1
ATOM 1406 N N . MET A 1 178 ? 16.703 -12.805 -5.328 1 98.12 178 MET A N 1
ATOM 1407 C CA . MET A 1 178 ? 16.703 -11.609 -6.156 1 98.12 178 MET A CA 1
ATOM 1408 C C . MET A 1 178 ? 17.906 -11.578 -7.09 1 98.12 178 MET A C 1
ATOM 1410 O O . MET A 1 178 ? 17.781 -11.203 -8.258 1 98.12 178 MET A O 1
ATOM 1414 N N . GLN A 1 179 ? 18.984 -12.008 -6.605 1 97.75 179 GLN A N 1
ATOM 1415 C CA . GLN A 1 179 ? 20.172 -12.102 -7.445 1 97.75 179 GLN A CA 1
ATOM 1416 C C . GLN A 1 179 ? 19.969 -13.078 -8.594 1 97.75 179 GLN A C 1
ATOM 1418 O O . GLN A 1 179 ? 20.344 -12.805 -9.734 1 97.75 179 GLN A O 1
ATOM 1423 N N . ALA A 1 180 ? 19.359 -14.203 -8.258 1 98.31 180 ALA A N 1
ATOM 1424 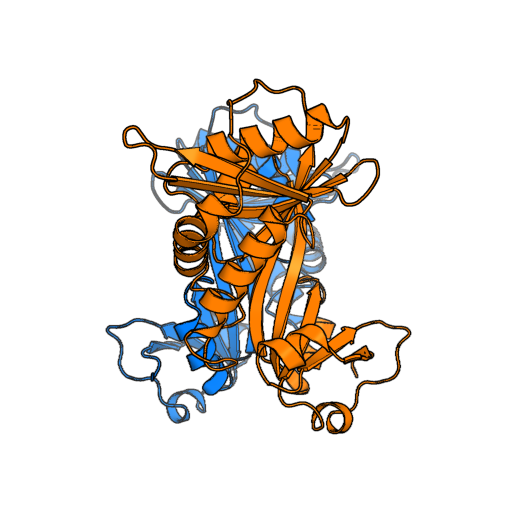C CA . ALA A 1 180 ? 19.078 -15.203 -9.289 1 98.31 180 ALA A CA 1
ATOM 1425 C C . ALA A 1 180 ? 18.156 -14.641 -10.359 1 98.31 180 ALA A C 1
ATOM 1427 O O . ALA A 1 180 ? 18.359 -14.867 -11.547 1 98.31 180 ALA A O 1
ATOM 1428 N N . ALA A 1 181 ? 17.141 -13.938 -9.93 1 98.5 181 ALA A N 1
ATOM 1429 C CA . ALA A 1 181 ? 16.188 -13.344 -10.867 1 98.5 181 ALA A CA 1
ATOM 1430 C C . ALA A 1 181 ? 16.859 -12.32 -11.766 1 98.5 181 ALA A C 1
ATOM 1432 O O . ALA A 1 181 ? 16.641 -12.305 -12.977 1 98.5 181 ALA A O 1
ATOM 1433 N N . VAL A 1 182 ? 17.688 -11.484 -11.195 1 98.31 182 VAL A N 1
ATOM 1434 C CA . VAL A 1 182 ? 18.391 -10.461 -11.953 1 98.31 182 VAL A CA 1
ATOM 1435 C C . VAL A 1 182 ? 19.359 -11.109 -12.945 1 98.31 182 VAL A C 1
ATOM 1437 O O . VAL A 1 182 ? 19.422 -10.711 -14.109 1 98.31 182 VAL A O 1
ATOM 1440 N N . HIS A 1 183 ? 20.078 -12.078 -12.461 1 98.12 183 HIS A N 1
ATOM 1441 C CA . HIS A 1 183 ? 21.016 -12.789 -13.328 1 98.12 183 HIS A CA 1
ATOM 1442 C C . HIS A 1 183 ? 20.297 -13.438 -14.508 1 98.12 183 HIS A C 1
ATOM 1444 O O . HIS A 1 183 ? 20.766 -13.359 -15.641 1 98.12 183 HIS A O 1
ATOM 1450 N N . TRP A 1 184 ? 19.234 -14.078 -14.211 1 97.88 184 TRP A N 1
ATOM 1451 C CA . TRP A 1 184 ? 18.406 -14.711 -15.242 1 97.88 184 TRP A CA 1
ATOM 1452 C C . TRP A 1 184 ? 17.984 -13.695 -16.297 1 97.88 184 TRP A C 1
ATOM 1454 O O . TRP A 1 184 ? 18.094 -13.961 -17.5 1 97.88 184 TRP A O 1
ATOM 1464 N N . ALA A 1 185 ? 17.484 -12.555 -15.914 1 98.19 185 ALA A N 1
ATOM 1465 C CA . ALA A 1 185 ? 17.062 -11.492 -16.828 1 98.19 185 ALA A CA 1
ATOM 1466 C C . ALA A 1 185 ? 18.234 -10.945 -17.625 1 98.19 185 ALA A C 1
ATOM 1468 O O . ALA A 1 185 ? 18.125 -10.711 -18.828 1 98.19 185 ALA A O 1
ATOM 1469 N N . HIS A 1 186 ? 19.328 -10.781 -16.953 1 98.06 186 HIS A N 1
ATOM 1470 C CA . HIS A 1 186 ? 20.516 -10.258 -17.594 1 98.06 186 HIS A CA 1
ATOM 1471 C C . HIS A 1 186 ? 21 -11.203 -18.703 1 98.06 186 HIS A C 1
ATOM 1473 O O . HIS A 1 186 ? 21.344 -10.758 -19.797 1 98.06 186 HIS A O 1
ATOM 1479 N N . ALA A 1 187 ? 21.094 -12.438 -18.375 1 96.88 187 ALA A N 1
ATOM 1480 C CA . ALA A 1 187 ? 21.531 -13.453 -19.328 1 96.88 187 ALA A CA 1
ATOM 1481 C C . ALA A 1 187 ? 20.688 -13.43 -20.594 1 96.88 187 ALA A C 1
ATOM 1483 O O . ALA A 1 187 ? 21.141 -13.805 -21.672 1 96.88 187 ALA A O 1
ATOM 1484 N N . ARG A 1 188 ? 19.547 -12.977 -20.516 1 96.5 188 ARG A N 1
ATOM 1485 C CA . ARG A 1 188 ? 18.609 -12.898 -21.625 1 96.5 188 ARG A CA 1
ATOM 1486 C C . ARG A 1 188 ? 18.625 -11.516 -22.266 1 96.5 188 ARG A C 1
ATOM 1488 O O . ARG A 1 188 ? 17.781 -11.211 -23.125 1 96.5 188 ARG A O 1
ATOM 1495 N N . GLN A 1 189 ? 19.484 -10.641 -21.734 1 97.38 189 GLN A N 1
ATOM 1496 C CA . GLN A 1 189 ? 19.703 -9.289 -22.25 1 97.38 189 GLN A CA 1
ATOM 1497 C C . GLN A 1 189 ? 18.484 -8.414 -22.047 1 97.38 189 GLN A C 1
ATOM 1499 O O . GLN A 1 189 ? 18.141 -7.598 -22.906 1 97.38 189 GLN A O 1
ATOM 1504 N N . LEU A 1 190 ? 17.75 -8.688 -21.016 1 98.06 190 LEU A N 1
ATOM 1505 C CA . LEU A 1 190 ? 16.625 -7.84 -20.625 1 98.06 190 LEU A CA 1
ATOM 1506 C C . LEU A 1 190 ? 17.094 -6.664 -19.781 1 98.06 190 LEU A C 1
ATOM 1508 O O . LEU A 1 190 ? 18.188 -6.707 -19.203 1 98.06 190 LEU A O 1
ATOM 1512 N N . ASN A 1 191 ? 16.25 -5.633 -19.656 1 98.19 191 ASN A N 1
ATOM 1513 C CA . ASN A 1 191 ? 16.672 -4.398 -19 1 98.19 191 ASN A CA 1
ATOM 1514 C C . ASN A 1 191 ? 15.906 -4.164 -17.703 1 98.19 191 ASN A C 1
ATOM 1516 O O . ASN A 1 191 ? 16.375 -3.441 -16.812 1 98.19 191 ASN A O 1
ATOM 1520 N N . THR A 1 192 ? 14.711 -4.746 -17.672 1 98.62 192 THR A N 1
ATOM 1521 C CA . THR A 1 192 ? 13.828 -4.422 -16.547 1 98.62 192 THR A CA 1
ATOM 1522 C C . THR A 1 192 ? 13.242 -5.688 -15.938 1 98.62 192 THR A C 1
ATOM 1524 O O . THR A 1 192 ? 12.805 -6.586 -16.656 1 98.62 192 THR A O 1
ATOM 1527 N N . LEU A 1 193 ? 13.289 -5.801 -14.641 1 98.75 193 LEU A N 1
ATOM 1528 C CA . LEU A 1 193 ? 12.633 -6.84 -13.852 1 98.75 193 LEU A CA 1
ATOM 1529 C C . LEU A 1 193 ? 11.516 -6.25 -13 1 98.75 193 LEU A C 1
ATOM 1531 O O . LEU A 1 193 ? 11.727 -5.262 -12.289 1 98.75 193 LEU A O 1
ATOM 1535 N N . ARG A 1 194 ? 10.336 -6.82 -13.117 1 98.81 194 ARG A N 1
ATOM 1536 C CA . ARG A 1 194 ? 9.172 -6.336 -12.383 1 98.81 194 ARG A CA 1
ATOM 1537 C C . ARG A 1 194 ? 8.727 -7.352 -11.336 1 98.81 194 ARG A C 1
ATOM 1539 O O . ARG A 1 194 ? 8.914 -8.555 -11.516 1 98.81 194 ARG A O 1
ATOM 1546 N N . VAL A 1 195 ? 8.18 -6.852 -10.297 1 98.62 195 VAL A N 1
ATOM 1547 C CA . VAL A 1 195 ? 7.629 -7.727 -9.266 1 98.62 195 VAL A CA 1
ATOM 1548 C C . VAL A 1 195 ? 6.539 -6.988 -8.492 1 98.62 195 VAL A C 1
ATOM 1550 O O . VAL A 1 195 ? 6.648 -5.785 -8.25 1 98.62 195 VAL A O 1
ATOM 1553 N N . ALA A 1 196 ? 5.535 -7.691 -8.18 1 98.19 196 ALA A N 1
ATOM 1554 C CA . ALA A 1 196 ? 4.453 -7.152 -7.363 1 98.19 196 ALA A CA 1
ATOM 1555 C C . ALA A 1 196 ? 4.309 -7.934 -6.059 1 98.19 196 ALA A C 1
ATOM 1557 O O . ALA A 1 196 ? 4.66 -9.117 -5.996 1 98.19 196 ALA A O 1
ATOM 1558 N N . THR A 1 197 ? 3.871 -7.312 -5.055 1 97.88 197 THR A N 1
ATOM 1559 C CA . THR A 1 197 ? 3.57 -7.973 -3.789 1 97.88 197 THR A CA 1
ATOM 1560 C C . THR A 1 197 ? 2.395 -7.297 -3.09 1 97.88 197 THR A C 1
ATOM 1562 O O . THR A 1 197 ? 1.962 -6.219 -3.496 1 97.88 197 THR A O 1
ATOM 1565 N N . GLN A 1 198 ? 1.901 -7.973 -2.113 1 97.69 198 GLN A N 1
ATOM 1566 C CA . GLN A 1 198 ? 0.859 -7.422 -1.254 1 97.69 198 GLN A CA 1
ATOM 1567 C C . GLN A 1 198 ? 1.388 -6.25 -0.432 1 97.69 198 GLN A C 1
ATOM 1569 O O . GLN A 1 198 ? 2.531 -6.273 0.029 1 97.69 198 GLN A O 1
ATOM 1574 N N . MET A 1 199 ? 0.525 -5.32 -0.206 1 96.75 199 MET A N 1
ATOM 1575 C CA . MET A 1 199 ? 0.897 -4.184 0.631 1 96.75 199 MET A CA 1
ATOM 1576 C C . MET A 1 199 ? 1.229 -4.637 2.049 1 96.75 199 MET A C 1
ATOM 1578 O O . MET A 1 199 ? 2.105 -4.066 2.699 1 96.75 199 MET A O 1
ATOM 1582 N N . GLY A 1 200 ? 0.593 -5.598 2.516 1 96.44 200 GLY A N 1
ATOM 1583 C CA . GLY A 1 200 ? 0.821 -6.086 3.867 1 96.44 200 GLY A CA 1
ATOM 1584 C C . GLY A 1 200 ? 2.08 -6.926 3.994 1 96.44 200 GLY A C 1
ATOM 1585 O O . GLY A 1 200 ? 2.475 -7.297 5.102 1 96.44 200 GLY A O 1
ATOM 1586 N N . ASN A 1 201 ? 2.705 -7.242 2.93 1 96.44 201 ASN A N 1
ATOM 1587 C CA . ASN A 1 201 ? 3.912 -8.062 2.93 1 96.44 201 ASN A CA 1
ATOM 1588 C C . ASN A 1 201 ? 5.164 -7.219 3.135 1 96.44 201 ASN A C 1
ATOM 1590 O O . ASN A 1 201 ? 5.961 -7.047 2.211 1 96.44 201 ASN A O 1
ATOM 1594 N N . THR A 1 202 ? 5.375 -6.758 4.348 1 95.69 202 THR A N 1
ATOM 1595 C CA . THR A 1 202 ? 6.441 -5.812 4.652 1 95.69 202 THR A CA 1
ATOM 1596 C C . THR A 1 202 ? 7.809 -6.445 4.418 1 95.69 202 THR A C 1
ATOM 1598 O O . THR A 1 202 ? 8.758 -5.762 4.023 1 95.69 202 THR A O 1
ATOM 1601 N N . ALA A 1 203 ? 7.879 -7.746 4.656 1 95.69 203 ALA A N 1
ATOM 1602 C CA . ALA A 1 203 ? 9.141 -8.438 4.406 1 95.69 203 ALA A CA 1
ATOM 1603 C C . ALA A 1 203 ? 9.531 -8.352 2.932 1 95.69 203 ALA A C 1
ATOM 1605 O O . ALA A 1 203 ? 10.68 -8.062 2.6 1 95.69 203 ALA A O 1
ATOM 1606 N N . ALA A 1 204 ? 8.578 -8.609 2.086 1 97.06 204 ALA A N 1
ATOM 1607 C CA . ALA A 1 204 ? 8.828 -8.531 0.649 1 97.06 204 ALA A CA 1
ATOM 1608 C C . ALA A 1 204 ? 9.117 -7.098 0.219 1 97.06 204 ALA A C 1
ATOM 1610 O O . ALA A 1 204 ? 10.016 -6.855 -0.591 1 97.06 204 ALA A O 1
ATOM 1611 N N . LEU A 1 205 ? 8.336 -6.137 0.756 1 97.88 205 LEU A N 1
ATOM 1612 C CA . LEU A 1 205 ? 8.578 -4.727 0.454 1 97.88 205 LEU A CA 1
ATOM 1613 C C . LEU A 1 205 ? 10.023 -4.348 0.753 1 97.88 205 LEU A C 1
ATOM 1615 O O . LEU A 1 205 ? 10.711 -3.783 -0.101 1 97.88 205 LEU A O 1
ATOM 1619 N N . LYS A 1 206 ? 10.461 -4.684 1.891 1 97.5 206 LYS A N 1
ATOM 1620 C CA . LYS A 1 206 ? 11.82 -4.363 2.318 1 97.5 206 LYS A CA 1
ATOM 1621 C C . LYS A 1 206 ? 12.852 -5.031 1.42 1 97.5 206 LYS A C 1
ATOM 1623 O O . LYS A 1 206 ? 13.828 -4.402 1.01 1 97.5 206 LYS A O 1
ATOM 1628 N N . ARG A 1 207 ? 12.578 -6.246 1.103 1 97.38 207 ARG A N 1
ATOM 1629 C CA . ARG A 1 207 ? 13.508 -7.004 0.271 1 97.38 207 ARG A CA 1
ATOM 1630 C C . ARG A 1 207 ? 13.648 -6.371 -1.111 1 97.38 207 ARG A C 1
ATOM 1632 O O . ARG A 1 207 ? 14.758 -6.191 -1.609 1 97.38 207 ARG A O 1
ATOM 1639 N N . TYR A 1 208 ? 12.547 -6.086 -1.735 1 98.25 208 TYR A N 1
ATOM 1640 C CA . TYR A 1 208 ? 12.586 -5.543 -3.088 1 98.25 208 TYR A CA 1
ATOM 1641 C C . TYR A 1 208 ? 13.242 -4.168 -3.107 1 98.25 208 TYR A C 1
ATOM 1643 O O . TYR A 1 208 ? 14.055 -3.873 -3.988 1 98.25 208 TYR A O 1
ATOM 1651 N N . ILE A 1 209 ? 12.945 -3.379 -2.121 1 97.75 209 ILE A N 1
ATOM 1652 C CA . ILE A 1 209 ? 13.531 -2.045 -2.027 1 97.75 209 ILE A CA 1
ATOM 1653 C C . ILE A 1 209 ? 15.031 -2.154 -1.775 1 97.75 209 ILE A C 1
ATOM 1655 O O . ILE A 1 209 ? 15.828 -1.46 -2.412 1 97.75 209 ILE A O 1
ATOM 1659 N N . GLN A 1 210 ? 15.414 -3.039 -0.901 1 96.44 210 GLN A N 1
ATOM 1660 C CA . GLN A 1 210 ? 16.828 -3.252 -0.602 1 96.44 210 GLN A CA 1
ATOM 1661 C C . GLN A 1 210 ? 17.578 -3.746 -1.833 1 96.44 210 GLN A C 1
ATOM 1663 O O . GLN A 1 210 ? 18.781 -3.523 -1.96 1 96.44 210 GLN A O 1
ATOM 1668 N N . SER A 1 211 ? 16.859 -4.383 -2.717 1 96.62 211 SER A N 1
ATOM 1669 C CA . SER A 1 211 ? 17.469 -4.902 -3.938 1 96.62 211 SER A CA 1
ATOM 1670 C C . SER A 1 211 ? 17.562 -3.828 -5.012 1 96.62 211 SER A C 1
ATOM 1672 O O . SER A 1 211 ? 18.016 -4.094 -6.129 1 96.62 211 SER A O 1
ATOM 1674 N N . GLY A 1 212 ? 17.031 -2.643 -4.723 1 96.44 212 GLY A N 1
ATOM 1675 C CA . GLY A 1 212 ? 17.141 -1.524 -5.645 1 96.44 212 GLY A CA 1
ATOM 1676 C C . GLY A 1 212 ? 15.891 -1.294 -6.465 1 96.44 212 GLY A C 1
ATOM 1677 O O . GLY A 1 212 ? 15.898 -0.506 -7.41 1 96.44 212 GLY A O 1
ATOM 1678 N N . ALA A 1 213 ? 14.836 -1.982 -6.09 1 98.06 213 ALA A N 1
ATOM 1679 C CA . ALA A 1 213 ? 13.594 -1.811 -6.84 1 98.06 213 ALA A CA 1
ATOM 1680 C C . ALA A 1 213 ? 12.906 -0.496 -6.477 1 98.06 213 ALA A C 1
ATOM 1682 O O . ALA A 1 213 ? 13.023 -0.022 -5.344 1 98.06 213 ALA A O 1
ATOM 1683 N N . VAL A 1 214 ? 12.164 0.078 -7.406 1 97.31 214 VAL A N 1
ATOM 1684 C CA . VAL A 1 214 ? 11.43 1.325 -7.215 1 97.31 214 VAL A CA 1
ATOM 1685 C C . VAL A 1 214 ? 9.938 1.089 -7.449 1 97.31 214 VAL A C 1
ATOM 1687 O O . VAL A 1 214 ? 9.555 0.361 -8.367 1 97.31 214 VAL A O 1
ATOM 1690 N N . PRO A 1 215 ? 9.18 1.718 -6.586 1 97.88 215 PRO A N 1
ATOM 1691 C CA . PRO A 1 215 ? 7.738 1.557 -6.816 1 97.88 215 PRO A CA 1
ATOM 1692 C C . PRO A 1 215 ? 7.281 2.162 -8.141 1 97.88 215 PRO A C 1
ATOM 1694 O O . PRO A 1 215 ? 7.703 3.268 -8.5 1 97.88 215 PRO A O 1
ATOM 1697 N N . GLU A 1 216 ? 6.496 1.42 -8.828 1 97.56 216 GLU A N 1
ATOM 1698 C CA . GLU A 1 216 ? 5.973 1.894 -10.102 1 97.56 216 GLU A CA 1
ATOM 1699 C C . GLU A 1 216 ? 4.488 2.238 -10 1 97.56 216 GLU A C 1
ATOM 1701 O O . GLU A 1 216 ? 4.039 3.238 -10.562 1 97.56 216 GLU A O 1
ATOM 1706 N N . SER A 1 217 ? 3.752 1.418 -9.375 1 98.25 217 SER A N 1
ATOM 1707 C CA . SER A 1 217 ? 2.316 1.624 -9.219 1 98.25 217 SER A CA 1
ATOM 1708 C C . SER A 1 217 ? 1.776 0.875 -8.008 1 98.25 217 SER A C 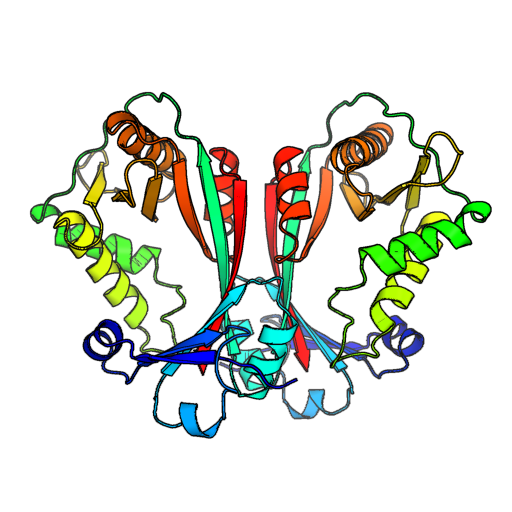1
ATOM 1710 O O . SER A 1 217 ? 2.439 -0.02 -7.48 1 98.25 217 SER A O 1
ATOM 1712 N N . THR A 1 218 ? 0.653 1.338 -7.551 1 98.62 218 THR A N 1
ATOM 1713 C CA . THR A 1 218 ? -0.091 0.679 -6.484 1 98.62 218 THR A CA 1
ATOM 1714 C C . THR A 1 218 ? -1.548 0.471 -6.887 1 98.62 218 THR A C 1
ATOM 1716 O O . THR A 1 218 ? -2.07 1.192 -7.742 1 98.62 218 THR A O 1
ATOM 1719 N N . ALA A 1 219 ? -2.143 -0.539 -6.285 1 98.81 219 ALA A N 1
ATOM 1720 C CA . ALA A 1 219 ? -3.52 -0.856 -6.656 1 98.81 219 ALA A CA 1
ATOM 1721 C C . ALA A 1 219 ? -4.273 -1.489 -5.492 1 98.81 219 ALA A C 1
ATOM 1723 O O . ALA A 1 219 ? -3.66 -1.916 -4.508 1 98.81 219 ALA A O 1
ATOM 1724 N N . TYR A 1 220 ? -5.555 -1.44 -5.602 1 98.81 220 TYR A N 1
A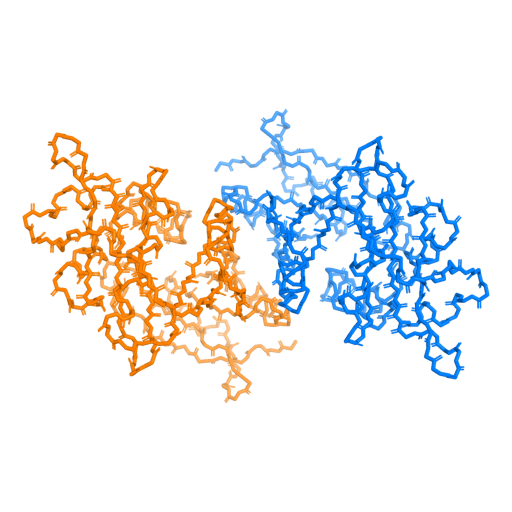TOM 1725 C CA . TYR A 1 220 ? -6.445 -2.18 -4.715 1 98.81 220 TYR A CA 1
ATOM 1726 C C . TYR A 1 220 ? -7.176 -3.281 -5.469 1 98.81 220 TYR A C 1
ATOM 1728 O O . TYR A 1 220 ? -7.684 -3.057 -6.57 1 98.81 220 TYR A O 1
ATOM 1736 N N . TRP A 1 221 ? -7.188 -4.441 -4.898 1 98.81 221 TRP A N 1
ATOM 1737 C CA . TRP A 1 221 ? -8.078 -5.52 -5.324 1 98.81 221 TRP A CA 1
ATOM 1738 C C . TRP A 1 221 ? -9.375 -5.496 -4.527 1 98.81 221 TRP A C 1
ATOM 1740 O O . TRP A 1 221 ? -9.352 -5.504 -3.293 1 98.81 221 TRP A O 1
ATOM 1750 N N . LEU A 1 222 ? -10.461 -5.484 -5.211 1 98.81 222 LEU A N 1
ATOM 1751 C CA . LEU A 1 222 ? -11.789 -5.488 -4.609 1 98.81 222 LEU A CA 1
ATOM 1752 C C . LEU A 1 222 ? -12.609 -6.676 -5.105 1 98.81 222 LEU A C 1
ATOM 1754 O O . LEU A 1 222 ? -12.492 -7.066 -6.266 1 98.81 222 LEU A O 1
ATOM 1758 N N . TYR A 1 223 ? -13.375 -7.184 -4.191 1 98.75 223 TYR A N 1
ATOM 1759 C CA . TYR A 1 223 ? -14.281 -8.266 -4.559 1 98.75 223 TYR A CA 1
ATOM 1760 C C . TYR A 1 223 ? -15.727 -7.898 -4.223 1 98.75 223 TYR A C 1
ATOM 1762 O O . TYR A 1 223 ? -15.977 -7.078 -3.34 1 98.75 223 TYR A O 1
ATOM 1770 N N . ARG A 1 224 ? -16.609 -8.469 -4.926 1 97.69 224 ARG A N 1
ATOM 1771 C CA . ARG A 1 224 ? -18.047 -8.438 -4.691 1 97.69 224 ARG A CA 1
ATOM 1772 C C . ARG A 1 224 ? -18.656 -9.82 -4.875 1 97.69 224 ARG A C 1
ATOM 1774 O O . ARG A 1 224 ? -18.312 -10.539 -5.82 1 97.69 224 ARG A O 1
ATOM 1781 N N . MET B 1 1 ? -15.07 -14.43 12.43 1 74.44 1 MET B N 1
ATOM 1782 C CA . MET B 1 1 ? -14.914 -14.219 13.867 1 74.44 1 MET B CA 1
ATOM 1783 C C . MET B 1 1 ? -15.25 -12.781 14.25 1 74.44 1 MET B C 1
ATOM 1785 O O . MET B 1 1 ? -15.008 -11.852 13.469 1 74.44 1 MET B O 1
ATOM 1789 N N . PRO B 1 2 ? -15.875 -12.656 15.273 1 87.06 2 PRO B N 1
ATOM 1790 C CA . PRO B 1 2 ? -16.188 -11.289 15.688 1 87.06 2 PRO B CA 1
ATOM 1791 C C . PRO B 1 2 ? -14.93 -10.453 15.938 1 87.06 2 PRO B C 1
ATOM 1793 O O . PRO B 1 2 ? -13.891 -10.992 16.328 1 87.06 2 PRO B O 1
ATOM 1796 N N . VAL B 1 3 ? -14.984 -9.195 15.516 1 93.56 3 VAL B N 1
ATOM 1797 C CA . VAL B 1 3 ? -13.867 -8.289 15.766 1 93.56 3 VAL B CA 1
ATOM 1798 C C . VAL B 1 3 ? -14.008 -7.672 17.156 1 93.56 3 VAL B C 1
ATOM 1800 O O . VAL B 1 3 ? -15.117 -7.363 17.594 1 93.56 3 VAL B O 1
ATOM 1803 N N . ARG B 1 4 ? -12.914 -7.641 17.859 1 97.44 4 ARG B N 1
ATOM 1804 C CA . ARG B 1 4 ? -12.844 -7.031 19.188 1 97.44 4 ARG B CA 1
ATOM 1805 C C . ARG B 1 4 ? -12.156 -5.672 19.125 1 97.44 4 ARG B C 1
ATOM 1807 O O . ARG B 1 4 ? -11.133 -5.516 18.453 1 97.44 4 ARG B O 1
ATOM 1814 N N . ALA B 1 5 ? -12.758 -4.68 19.781 1 98 5 ALA B N 1
ATOM 1815 C CA . ALA B 1 5 ? -12.219 -3.324 19.688 1 98 5 ALA B CA 1
ATOM 1816 C C . ALA B 1 5 ? -12.797 -2.432 20.781 1 98 5 ALA B C 1
ATOM 1818 O O . ALA B 1 5 ? -13.836 -2.75 21.375 1 98 5 ALA B O 1
ATOM 1819 N N . SER B 1 6 ? -12.148 -1.444 21.094 1 97.62 6 SER B N 1
ATOM 1820 C CA . SER B 1 6 ? -12.672 -0.33 21.875 1 97.62 6 SER B CA 1
ATOM 1821 C C . SER B 1 6 ? -12.984 0.871 21 1 97.62 6 SER B C 1
ATOM 1823 O O . SER B 1 6 ? -12.484 0.967 19.875 1 97.62 6 SER B O 1
ATOM 1825 N N . ILE B 1 7 ? -13.828 1.717 21.469 1 97.81 7 ILE B N 1
ATOM 1826 C CA . ILE B 1 7 ? -14.203 2.914 20.719 1 97.81 7 ILE B CA 1
ATOM 1827 C C . ILE B 1 7 ? -13.766 4.16 21.5 1 97.81 7 ILE B C 1
ATOM 1829 O O . ILE B 1 7 ? -14.141 4.344 22.656 1 97.81 7 ILE B O 1
ATOM 1833 N N . ASP B 1 8 ? -12.977 4.977 20.875 1 98.25 8 ASP B N 1
ATOM 1834 C CA . ASP B 1 8 ? -12.508 6.227 21.469 1 98.25 8 ASP B CA 1
ATOM 1835 C C . ASP B 1 8 ? -13.086 7.434 20.734 1 98.25 8 ASP B C 1
ATOM 1837 O O . ASP B 1 8 ? -12.938 7.547 19.516 1 98.25 8 ASP B O 1
ATOM 1841 N N . PRO B 1 9 ? -13.719 8.352 21.484 1 98.12 9 PRO B N 1
ATOM 1842 C CA . PRO B 1 9 ? -14.18 9.578 20.812 1 98.12 9 PRO B CA 1
ATOM 1843 C C . PRO B 1 9 ? -13.023 10.422 20.281 1 98.12 9 PRO B C 1
ATOM 1845 O O . PRO B 1 9 ? -11.969 10.508 20.906 1 98.12 9 PRO B O 1
ATOM 1848 N N . LEU B 1 10 ? -13.242 10.93 19.109 1 98.06 10 LEU B N 1
ATOM 1849 C CA . LEU B 1 10 ? -12.305 11.891 18.547 1 98.06 10 LEU B CA 1
ATOM 1850 C C . LEU B 1 10 ? -12.789 13.32 18.766 1 98.06 10 LEU B C 1
ATOM 1852 O O . LEU B 1 10 ? -13.289 13.961 17.828 1 98.06 10 LEU B O 1
ATOM 1856 N N . SER B 1 11 ? -12.5 13.883 19.906 1 97.62 11 SER B N 1
ATOM 1857 C CA . SER B 1 11 ? -13.086 15.148 20.344 1 97.62 11 SER B CA 1
ATOM 1858 C C . SER B 1 11 ? -12.617 16.297 19.469 1 97.62 11 SER B C 1
ATOM 1860 O O . SER B 1 11 ? -13.414 17.141 19.062 1 97.62 11 SER B O 1
ATOM 1862 N N . TRP B 1 12 ? -11.344 16.359 19.219 1 94.75 12 TRP B N 1
ATOM 1863 C CA . TRP B 1 12 ? -10.82 17.438 18.391 1 94.75 12 TRP B CA 1
ATOM 1864 C C . TRP B 1 12 ? -11.422 17.422 17 1 94.75 12 TRP B C 1
ATOM 1866 O O . TRP B 1 12 ? -11.859 18.453 16.469 1 94.75 12 TRP B O 1
ATOM 1876 N N . GLU B 1 13 ? -11.461 16.234 16.391 1 96.19 13 GLU B N 1
ATOM 1877 C CA . GLU B 1 13 ? -12.008 16.109 15.039 1 96.19 13 GLU B CA 1
ATOM 1878 C C . GLU B 1 13 ? -13.5 16.438 15.008 1 96.19 13 GLU B C 1
ATOM 1880 O O . GLU B 1 13 ? -13.992 17.031 14.047 1 96.19 13 GLU B O 1
ATOM 1885 N N . THR B 1 14 ? -14.211 16 16.094 1 97.81 14 THR B N 1
ATOM 1886 C CA . THR B 1 14 ? -15.633 16.297 16.203 1 97.81 14 THR B CA 1
ATOM 1887 C C . THR B 1 14 ? -15.875 17.812 16.188 1 97.81 14 THR B C 1
ATOM 1889 O O . THR B 1 14 ? -16.75 18.297 15.453 1 97.81 14 THR B O 1
ATOM 1892 N N . GLN B 1 15 ? -15.07 18.469 16.906 1 97.19 15 GLN B N 1
ATOM 1893 C CA . GLN B 1 15 ? -15.203 19.922 16.969 1 97.19 15 GLN B CA 1
ATOM 1894 C C . GLN B 1 15 ? -14.781 20.578 15.664 1 97.19 15 GLN B C 1
ATOM 1896 O O . GLN B 1 15 ? -15.469 21.469 15.164 1 97.19 15 GLN B O 1
ATOM 1901 N N . PHE B 1 16 ? -13.766 20.172 15.078 1 96.88 16 PHE B N 1
ATOM 1902 C CA . PHE B 1 16 ? -13.172 20.797 13.898 1 96.88 16 PHE B CA 1
ATOM 1903 C C . PHE B 1 16 ? -14.078 20.625 12.688 1 96.88 16 PHE B C 1
ATOM 1905 O O . PHE B 1 16 ? -14.297 21.562 11.922 1 96.88 16 PHE B O 1
ATOM 1912 N N . PHE B 1 17 ? -14.609 19.344 12.484 1 97.38 17 PHE B N 1
ATOM 1913 C CA . PHE B 1 17 ? -15.375 19.047 11.281 1 97.38 17 PHE B CA 1
ATOM 1914 C C . PHE B 1 17 ? -16.875 19.203 11.531 1 97.38 17 PHE B C 1
ATOM 1916 O O . PHE B 1 17 ? -17.656 19.266 10.586 1 97.38 17 PHE B O 1
ATOM 1923 N N . GLY B 1 18 ? -17.312 19.234 12.797 1 97.25 18 GLY B N 1
ATOM 1924 C CA . GLY B 1 18 ? -18.719 19.281 13.133 1 97.25 18 GLY B CA 1
ATOM 1925 C C . GLY B 1 18 ? -19.422 17.969 12.891 1 97.25 18 GLY B C 1
ATOM 1926 O O . GLY B 1 18 ? -20.594 17.938 12.508 1 97.25 18 GLY B O 1
ATOM 1927 N N . ILE B 1 19 ? -18.703 16.906 12.93 1 97.56 19 ILE B N 1
ATOM 1928 C CA . ILE B 1 19 ? -19.188 15.547 12.758 1 97.56 19 ILE B CA 1
ATOM 1929 C C . ILE B 1 19 ? -18.844 14.711 13.992 1 97.56 19 ILE B C 1
ATOM 1931 O O . ILE B 1 19 ? -17.688 14.625 14.398 1 97.56 19 ILE B O 1
ATOM 1935 N N . SER B 1 20 ? -19.859 14.109 14.625 1 98.25 20 SER B N 1
ATOM 1936 C CA . SER B 1 20 ? -19.562 13.211 15.742 1 98.25 20 SER B CA 1
ATOM 1937 C C . SER B 1 20 ? -18.672 12.055 15.305 1 98.25 20 SER B C 1
ATOM 1939 O O . SER B 1 20 ? -19.109 11.164 14.578 1 98.25 20 SER B O 1
ATOM 1941 N N . SER B 1 21 ? -17.422 12.086 15.766 1 98.38 21 SER B N 1
ATOM 1942 C CA . SER B 1 21 ? -16.422 11.172 15.242 1 98.38 21 SER B CA 1
ATOM 1943 C C . SER B 1 21 ? -15.828 10.305 16.344 1 98.38 21 SER B C 1
ATOM 1945 O O . SER B 1 21 ? -15.648 10.766 17.484 1 98.38 21 SER B O 1
ATOM 1947 N N . ALA B 1 22 ? -15.523 9.086 16.016 1 98.75 22 ALA B N 1
ATOM 1948 C CA . ALA B 1 22 ? -14.836 8.148 16.906 1 98.75 22 ALA B CA 1
ATOM 1949 C C . ALA B 1 22 ? -13.875 7.258 16.125 1 98.75 22 ALA B C 1
ATOM 1951 O O . ALA B 1 22 ? -13.883 7.254 14.891 1 98.75 22 ALA B O 1
ATOM 1952 N N . ILE B 1 23 ? -13.016 6.633 16.859 1 98.75 23 ILE B N 1
ATOM 1953 C CA . ILE B 1 23 ? -12.102 5.672 16.25 1 98.75 23 ILE B CA 1
ATOM 1954 C C . ILE B 1 23 ? -12.18 4.34 17 1 98.75 23 ILE B C 1
ATOM 1956 O O . ILE B 1 23 ? -12.273 4.316 18.219 1 98.75 23 ILE B O 1
ATOM 1960 N N . VAL B 1 24 ? -12.242 3.293 16.188 1 98.06 24 VAL B N 1
ATOM 1961 C CA . VAL B 1 24 ? -12.219 1.937 16.719 1 98.06 24 VAL B CA 1
ATOM 1962 C C . VAL B 1 24 ? -10.773 1.445 16.812 1 98.06 24 VAL B C 1
ATOM 1964 O O . VAL B 1 24 ? -10.031 1.491 15.836 1 98.06 24 VAL B O 1
ATOM 1967 N N . ARG B 1 25 ? -10.43 1.01 17.969 1 98.19 25 ARG B N 1
ATOM 1968 C CA . ARG B 1 25 ? -9.117 0.42 18.203 1 98.19 25 ARG B CA 1
ATOM 1969 C C . ARG B 1 25 ? -9.211 -1.096 18.344 1 98.19 25 ARG B C 1
ATOM 1971 O O . ARG B 1 25 ? -9.531 -1.606 19.422 1 98.19 25 ARG B O 1
ATOM 1978 N N . VAL B 1 26 ? -8.844 -1.773 17.312 1 97.75 26 VAL B N 1
ATOM 1979 C CA . VAL B 1 26 ? -8.984 -3.225 17.281 1 97.75 26 VAL B CA 1
ATOM 1980 C C . VAL B 1 26 ? -7.859 -3.875 18.094 1 97.75 26 VAL B C 1
ATOM 1982 O O . VAL B 1 26 ? -6.695 -3.492 17.969 1 97.75 26 VAL B O 1
ATOM 1985 N N . SER B 1 27 ? -8.211 -4.703 18.953 1 94.88 27 SER B N 1
ATOM 1986 C CA . SER B 1 27 ? -7.27 -5.449 19.781 1 94.88 27 SER B CA 1
ATOM 1987 C C . SER B 1 27 ? -7.891 -6.75 20.281 1 94.88 27 SER B C 1
ATOM 1989 O O . SER B 1 27 ? -9.078 -6.789 20.609 1 94.88 27 SER B O 1
ATOM 1991 N N . ASP B 1 28 ? -7.086 -7.707 20.406 1 87.88 28 ASP B N 1
ATOM 1992 C CA . ASP B 1 28 ? -7.578 -9.008 20.844 1 87.88 28 ASP B CA 1
ATOM 1993 C C . ASP B 1 28 ? -8.047 -8.969 22.297 1 87.88 28 ASP B C 1
ATOM 1995 O O . ASP B 1 28 ? -8.828 -9.82 22.719 1 87.88 28 ASP B O 1
ATOM 1999 N N . ASP B 1 29 ? -7.668 -8.023 23.047 1 92.06 29 ASP B N 1
ATOM 2000 C CA . ASP B 1 29 ? -7.984 -7.914 24.469 1 92.06 29 ASP B CA 1
ATOM 2001 C C . ASP B 1 29 ? -9.203 -7.023 24.703 1 92.06 29 ASP B C 1
ATOM 2003 O O . ASP B 1 29 ? -9.656 -6.852 25.828 1 92.06 29 ASP B O 1
ATOM 2007 N N . ALA B 1 30 ? -9.734 -6.52 23.672 1 96 30 ALA B N 1
ATOM 2008 C CA . ALA B 1 30 ? -10.883 -5.625 23.766 1 96 30 ALA B CA 1
ATOM 2009 C C . ALA B 1 30 ? -12.188 -6.41 23.719 1 96 30 ALA B C 1
ATOM 2011 O O . ALA B 1 30 ? -12.195 -7.609 23.438 1 96 30 ALA B O 1
ATOM 2012 N N . PRO B 1 31 ? -13.328 -5.859 24.141 1 94.94 31 PRO B N 1
ATOM 2013 C CA . PRO B 1 31 ? -14.625 -6.52 24 1 94.94 31 PRO B CA 1
ATOM 2014 C C . PRO B 1 31 ? -15.039 -6.699 22.531 1 94.94 31 PRO B C 1
ATOM 2016 O O . PRO B 1 31 ? -14.477 -6.059 21.641 1 94.94 31 PRO B O 1
ATOM 2019 N N . GLU B 1 32 ? -15.93 -7.59 22.375 1 95.69 32 GLU B N 1
ATOM 2020 C CA . GLU B 1 32 ? -16.5 -7.754 21.047 1 95.69 32 GLU B CA 1
ATOM 2021 C C . GLU B 1 32 ? -17.188 -6.473 20.578 1 95.69 32 GLU B C 1
ATOM 2023 O O . GLU B 1 32 ? -17.922 -5.852 21.328 1 95.69 32 GLU B O 1
ATOM 2028 N N . LEU B 1 33 ? -16.859 -6.008 19.422 1 96 33 LEU B N 1
ATOM 2029 C CA . LEU B 1 33 ? -17.453 -4.82 18.828 1 96 33 LEU B CA 1
ATOM 2030 C C . LEU B 1 33 ? -18.812 -5.145 18.203 1 96 33 LEU B C 1
ATOM 2032 O O . LEU B 1 33 ? -18.906 -5.98 17.312 1 96 33 LEU B O 1
ATOM 2036 N N . ARG B 1 34 ? -19.906 -4.496 18.75 1 93.75 34 ARG B N 1
ATOM 2037 C CA . ARG B 1 34 ? -21.25 -4.703 18.234 1 93.75 34 ARG B CA 1
ATOM 2038 C C . ARG B 1 34 ? -21.672 -3.545 17.328 1 93.75 34 ARG B C 1
ATOM 2040 O O . ARG B 1 34 ? -21.359 -2.387 17.625 1 93.75 34 ARG B O 1
ATOM 2047 N N . ALA B 1 35 ? -22.375 -3.844 16.219 1 93.88 35 ALA B N 1
ATOM 2048 C CA . ALA B 1 35 ? -22.812 -2.861 15.234 1 93.88 35 ALA B CA 1
ATOM 2049 C C . ALA B 1 35 ? -23.578 -1.724 15.898 1 93.88 35 ALA B C 1
ATOM 2051 O O . ALA B 1 35 ? -23.484 -0.571 15.469 1 93.88 35 ALA B O 1
ATOM 2052 N N . GLU B 1 36 ? -24.281 -2.055 16.922 1 95.19 36 GLU B N 1
ATOM 2053 C CA . GLU B 1 36 ? -25.125 -1.074 17.594 1 95.19 36 GLU B CA 1
ATOM 2054 C C . GLU B 1 36 ? -24.297 0.015 18.266 1 95.19 36 GLU B C 1
ATOM 2056 O O . GLU B 1 36 ? -24.75 1.154 18.391 1 95.19 36 GLU B O 1
ATOM 2061 N N . GLU B 1 37 ? -23.078 -0.352 18.688 1 95.5 37 GLU B N 1
ATOM 2062 C CA . GLU B 1 37 ? -22.203 0.602 19.344 1 95.5 37 GLU B CA 1
ATOM 2063 C C . GLU B 1 37 ? -21.703 1.663 18.375 1 95.5 37 GLU B C 1
ATOM 2065 O O . GLU B 1 37 ? -21.219 2.717 18.781 1 95.5 37 GLU B O 1
ATOM 2070 N N . LEU B 1 38 ? -21.797 1.386 17.094 1 96.94 38 LEU B N 1
ATOM 2071 C CA . LEU B 1 38 ? -21.266 2.264 16.062 1 96.94 38 LEU B CA 1
ATOM 2072 C C . LEU B 1 38 ? -22.312 3.268 15.609 1 96.94 38 LEU B C 1
ATOM 2074 O O . LEU B 1 38 ? -21.984 4.293 15.008 1 96.94 38 LEU B O 1
ATOM 2078 N N . THR B 1 39 ? -23.547 2.969 15.867 1 95.38 39 THR B N 1
ATOM 2079 C CA . THR B 1 39 ? -24.656 3.738 15.312 1 95.38 39 THR B CA 1
ATOM 2080 C C . THR B 1 39 ? -24.734 5.109 15.977 1 95.38 39 THR B C 1
ATOM 2082 O O . THR B 1 39 ? -25.375 6.023 15.445 1 95.38 39 THR B O 1
ATOM 2085 N N . HIS B 1 40 ? -24.047 5.297 17.094 1 93.06 40 HIS B N 1
ATOM 2086 C CA . HIS B 1 40 ? -24.094 6.547 17.844 1 93.06 40 HIS B CA 1
ATOM 2087 C C . HIS B 1 40 ? -23.188 7.602 17.188 1 93.06 40 HIS B C 1
ATOM 2089 O O . HIS B 1 40 ? -23.297 8.789 17.516 1 93.06 40 HIS B O 1
ATOM 2095 N N . TRP B 1 41 ? -22.391 7.207 16.297 1 97.44 41 TRP B N 1
ATOM 2096 C CA . TRP B 1 41 ? -21.422 8.102 15.688 1 97.44 41 TRP B CA 1
ATOM 2097 C C . TRP B 1 41 ? -21.75 8.352 14.219 1 97.44 41 TRP B C 1
ATOM 2099 O O . TRP B 1 41 ? -22.219 7.449 13.523 1 97.44 41 TRP B O 1
ATOM 2109 N N . SER B 1 42 ? -21.562 9.523 13.805 1 97.5 42 SER B N 1
ATOM 2110 C CA . SER B 1 42 ? -21.766 9.875 12.398 1 97.5 42 SER B CA 1
ATOM 2111 C C . SER B 1 42 ? -20.609 9.383 11.531 1 97.5 42 SER B C 1
ATOM 2113 O O . SER B 1 42 ? -20.797 9.078 10.352 1 97.5 42 SER B O 1
ATOM 2115 N N . ARG B 1 43 ? -19.406 9.352 12.109 1 98.44 43 ARG B N 1
ATOM 2116 C CA . ARG B 1 43 ? -18.203 8.906 11.414 1 98.44 43 ARG B CA 1
ATOM 2117 C C . ARG B 1 43 ? -17.312 8.078 12.328 1 98.44 43 ARG B C 1
ATOM 2119 O O . ARG B 1 43 ? -16.781 8.594 13.312 1 98.44 43 ARG B O 1
ATOM 2126 N N . VAL B 1 44 ? -17.172 6.852 12 1 98.69 44 VAL B N 1
ATOM 2127 C CA . VAL B 1 44 ? -16.297 5.977 12.766 1 98.69 44 VAL B CA 1
ATOM 2128 C C . VAL B 1 44 ? -15.102 5.562 11.906 1 98.69 44 VAL B C 1
ATOM 2130 O O . VAL B 1 44 ? -15.273 5.117 10.773 1 98.69 44 VAL B O 1
ATOM 2133 N N . GLN B 1 45 ? -13.953 5.754 12.461 1 98.75 45 GLN B N 1
ATOM 2134 C CA . GLN B 1 45 ? -12.711 5.43 11.766 1 98.75 45 GLN B CA 1
ATOM 2135 C C . GLN B 1 45 ? -12.062 4.18 12.352 1 98.75 45 GLN B C 1
ATOM 2137 O O . GLN B 1 45 ? -12.289 3.848 13.523 1 98.75 45 GLN B O 1
ATOM 2142 N N . ALA B 1 46 ? -11.344 3.502 11.555 1 98.75 46 ALA B N 1
ATOM 2143 C CA . ALA B 1 46 ? -10.453 2.432 11.992 1 98.75 46 ALA B CA 1
ATOM 2144 C C . ALA B 1 46 ? -9.164 2.428 11.18 1 98.75 46 ALA B C 1
ATOM 2146 O O . ALA B 1 46 ? -9.18 2.664 9.969 1 98.75 46 ALA B O 1
ATOM 2147 N N . LYS B 1 47 ? -8.117 2.242 11.859 1 98.69 47 LYS B N 1
ATOM 2148 C CA . LYS B 1 47 ? -6.832 1.975 11.219 1 98.69 47 LYS B CA 1
ATOM 2149 C C . LYS B 1 47 ? -6.297 0.603 11.617 1 98.69 47 LYS B C 1
ATOM 2151 O O . LYS B 1 47 ? -6.086 0.335 12.805 1 98.69 47 LYS B O 1
ATOM 2156 N N . ILE B 1 48 ? -6.082 -0.231 10.648 1 98.44 48 ILE B N 1
ATOM 2157 C CA . ILE B 1 48 ? -5.625 -1.582 10.961 1 98.44 48 ILE B CA 1
ATOM 2158 C C . ILE B 1 48 ? -4.391 -1.91 10.125 1 98.44 48 ILE B C 1
ATOM 2160 O O . ILE B 1 48 ? -4.227 -1.396 9.016 1 98.44 48 ILE B O 1
ATOM 2164 N N . PRO B 1 49 ? -3.463 -2.756 10.688 1 98.06 49 PRO B N 1
ATOM 2165 C CA . PRO B 1 49 ? -2.357 -3.227 9.844 1 98.06 49 PRO B CA 1
ATOM 2166 C C . PRO B 1 49 ? -2.836 -3.92 8.57 1 98.06 49 PRO B C 1
ATOM 2168 O O . PRO B 1 49 ? -3.785 -4.707 8.617 1 98.06 49 PRO B O 1
ATOM 2171 N N . ALA B 1 50 ? -2.199 -3.641 7.488 1 98.19 50 ALA B N 1
ATOM 2172 C CA . ALA B 1 50 ? -2.637 -4.156 6.191 1 98.19 50 ALA B CA 1
ATOM 2173 C C . ALA B 1 50 ? -2.557 -5.68 6.152 1 98.19 50 ALA B C 1
ATOM 2175 O O . ALA B 1 50 ? -3.26 -6.324 5.371 1 98.19 50 ALA B O 1
ATOM 2176 N N . GLN B 1 51 ? -1.7 -6.281 6.973 1 96.31 51 GLN B N 1
ATOM 2177 C CA . GLN B 1 51 ? -1.536 -7.734 6.949 1 96.31 51 GLN B CA 1
ATOM 2178 C C . GLN B 1 51 ? -2.668 -8.43 7.703 1 96.31 51 GLN B C 1
ATOM 2180 O O . GLN B 1 51 ? -2.844 -9.641 7.59 1 96.31 51 GLN B O 1
ATO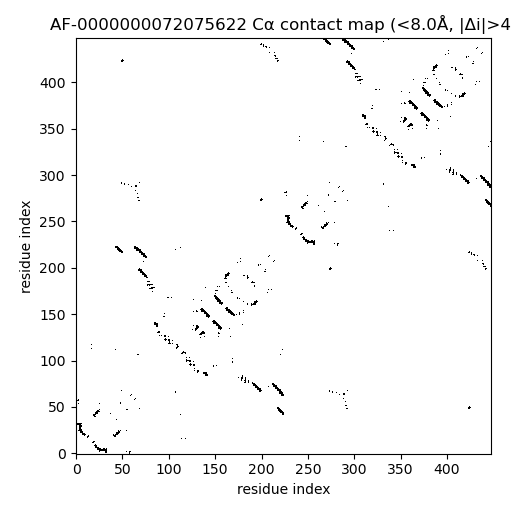M 2185 N N . ARG B 1 52 ? -3.404 -7.68 8.5 1 96.06 52 ARG B N 1
ATOM 2186 C CA . ARG B 1 52 ? -4.488 -8.273 9.273 1 96.06 52 ARG B CA 1
ATOM 2187 C C . ARG B 1 52 ? -5.777 -8.328 8.469 1 96.06 52 ARG B C 1
ATOM 2189 O O . ARG B 1 52 ? -6.758 -7.664 8.805 1 96.06 52 ARG B O 1
ATOM 2196 N N . THR B 1 53 ? -5.801 -9.242 7.547 1 95.75 53 THR B N 1
ATOM 2197 C CA . THR B 1 53 ? -6.945 -9.383 6.652 1 95.75 53 THR B CA 1
ATOM 2198 C C . THR B 1 53 ? -8.164 -9.891 7.414 1 95.75 53 THR B C 1
ATOM 2200 O O . THR B 1 53 ? -9.305 -9.641 7.008 1 95.75 53 THR B O 1
ATOM 2203 N N . ASP B 1 54 ? -7.965 -10.602 8.484 1 95.12 54 ASP B N 1
ATOM 2204 C CA . ASP B 1 54 ? -9.07 -11.023 9.336 1 95.12 54 ASP B CA 1
ATOM 2205 C C . ASP B 1 54 ? -9.797 -9.812 9.93 1 95.12 54 ASP B C 1
ATOM 2207 O O . ASP B 1 54 ? -11.031 -9.766 9.938 1 95.12 54 ASP B O 1
ATOM 2211 N N . TRP B 1 55 ? -9.062 -8.805 10.43 1 97.19 55 TRP B N 1
ATOM 2212 C CA . TRP B 1 55 ? -9.656 -7.574 10.938 1 97.19 55 TRP B CA 1
ATOM 2213 C C . TRP B 1 55 ? -10.359 -6.812 9.812 1 97.19 55 TRP B C 1
ATOM 2215 O O . TRP B 1 55 ? -11.453 -6.273 10.016 1 97.19 55 TRP B O 1
ATOM 2225 N N . LEU B 1 56 ? -9.711 -6.789 8.664 1 97.62 56 LEU B N 1
ATOM 2226 C CA . LEU B 1 56 ? -10.289 -6.109 7.504 1 97.62 56 LEU B CA 1
ATOM 2227 C C . LEU B 1 56 ? -11.664 -6.684 7.168 1 97.62 56 LEU B C 1
ATOM 2229 O O . LEU B 1 56 ? -12.641 -5.941 7.062 1 97.62 56 LEU B O 1
ATOM 2233 N N . ASP B 1 57 ? -11.734 -8.008 7.027 1 96.94 57 ASP B N 1
ATOM 2234 C CA . ASP B 1 57 ? -12.992 -8.672 6.676 1 96.94 57 ASP B CA 1
ATOM 2235 C C . ASP B 1 57 ? -14.055 -8.438 7.746 1 96.94 57 ASP B C 1
ATOM 2237 O O . ASP B 1 57 ? -15.219 -8.188 7.43 1 96.94 57 ASP B O 1
ATOM 2241 N N . ALA B 1 58 ? -13.664 -8.523 8.969 1 96.75 58 ALA B N 1
ATOM 2242 C CA . ALA B 1 58 ? -14.602 -8.352 10.078 1 96.75 58 ALA B CA 1
ATOM 2243 C C . ALA B 1 58 ? -15.172 -6.934 10.102 1 96.75 58 ALA B C 1
ATOM 2245 O O . ALA B 1 58 ? -16.375 -6.742 10.297 1 96.75 58 ALA B O 1
ATOM 2246 N N . LEU B 1 59 ? -14.32 -5.961 9.906 1 98 59 LEU B N 1
ATOM 2247 C CA . LEU B 1 59 ? -14.773 -4.574 9.906 1 98 59 LEU B CA 1
ATOM 2248 C C . LEU B 1 59 ? -15.672 -4.289 8.711 1 98 59 LEU B C 1
ATOM 2250 O O . LEU B 1 59 ? -16.672 -3.572 8.828 1 98 59 LEU B O 1
ATOM 2254 N N . GLN B 1 60 ? -15.312 -4.828 7.582 1 97.88 60 GLN B N 1
ATOM 2255 C CA . GLN B 1 60 ? -16.141 -4.629 6.398 1 97.88 60 GLN B CA 1
ATOM 2256 C C . GLN B 1 60 ? -17.516 -5.27 6.574 1 97.88 60 GLN B C 1
ATOM 2258 O O . GLN B 1 60 ? -18.516 -4.758 6.066 1 97.88 60 GLN B O 1
ATOM 2263 N N . ALA B 1 61 ? -17.578 -6.375 7.285 1 96.25 61 ALA B N 1
ATOM 2264 C CA . ALA B 1 61 ? -18.859 -7.004 7.613 1 96.25 61 ALA B CA 1
ATOM 2265 C C . ALA B 1 61 ? -19.719 -6.09 8.484 1 96.25 61 ALA B C 1
ATOM 2267 O O . ALA B 1 61 ? -20.938 -6.203 8.492 1 96.25 61 ALA B O 1
ATOM 2268 N N . LEU B 1 62 ? -19.047 -5.203 9.195 1 97 62 LEU B N 1
ATOM 2269 C CA . LEU B 1 62 ? -19.75 -4.262 10.055 1 97 62 LEU B CA 1
ATOM 2270 C C . LEU B 1 62 ? -20.047 -2.959 9.32 1 97 62 LEU B C 1
ATOM 2272 O O . LEU B 1 62 ? -20.469 -1.976 9.93 1 97 62 LEU B O 1
ATOM 2276 N N . GLY B 1 63 ? -19.672 -2.883 8.023 1 96.62 63 GLY B N 1
ATOM 2277 C CA . GLY B 1 63 ? -20.062 -1.751 7.199 1 96.62 63 GLY B CA 1
ATOM 2278 C C . GLY B 1 63 ? -18.938 -0.779 6.938 1 96.62 63 GLY B C 1
ATOM 2279 O O . GLY B 1 63 ? -19.141 0.264 6.312 1 96.62 63 GLY B O 1
ATOM 2280 N N . PHE B 1 64 ? -17.75 -1.103 7.441 1 98.38 64 PHE B N 1
ATOM 2281 C CA . PHE B 1 64 ? -16.625 -0.228 7.164 1 98.38 64 PHE B CA 1
ATOM 2282 C C . PHE B 1 64 ? -16.188 -0.346 5.711 1 98.38 64 PHE B C 1
ATOM 2284 O O . PHE B 1 64 ? -16.266 -1.425 5.117 1 98.38 64 PHE B O 1
ATOM 2291 N N . GLN B 1 65 ? -15.703 0.752 5.16 1 98.56 65 GLN B N 1
ATOM 2292 C CA . GLN B 1 65 ? -15.188 0.815 3.795 1 98.56 65 GLN B CA 1
ATOM 2293 C C . GLN B 1 65 ? -13.766 1.382 3.766 1 98.56 65 GLN B C 1
ATOM 2295 O O . GLN B 1 65 ? -13.414 2.227 4.59 1 98.56 65 GLN B O 1
ATOM 2300 N N . LEU B 1 66 ? -13.008 0.921 2.852 1 98.88 66 LEU B N 1
ATOM 2301 C CA . LEU B 1 66 ? -11.664 1.454 2.686 1 98.88 66 LEU B CA 1
ATOM 2302 C C . LEU B 1 66 ? -11.703 2.92 2.27 1 98.88 66 LEU B C 1
ATOM 2304 O O . LEU B 1 66 ? -12.477 3.297 1.381 1 98.88 66 LEU B O 1
ATOM 2308 N N . VAL B 1 67 ? -10.867 3.646 2.914 1 98.38 67 VAL B N 1
ATOM 2309 C CA . VAL B 1 67 ? -10.734 5.039 2.502 1 98.38 67 VAL B CA 1
ATOM 2310 C C . VAL B 1 67 ? -9.359 5.258 1.864 1 98.38 67 VAL B C 1
ATOM 2312 O O . VAL B 1 67 ? -9.242 5.973 0.867 1 98.38 67 VAL B O 1
ATOM 2315 N N . GLU B 1 68 ? -8.367 4.637 2.535 1 97.38 68 GLU B N 1
ATOM 2316 C CA . GLU B 1 68 ? -7.02 4.844 2.023 1 97.38 68 GLU B CA 1
ATOM 2317 C C . GLU B 1 68 ? -6.035 3.865 2.652 1 97.38 68 GLU B C 1
ATOM 2319 O O . GLU B 1 68 ? -6.195 3.471 3.809 1 97.38 68 GLU B O 1
ATOM 2324 N N . GLY B 1 69 ? -5.039 3.439 1.812 1 98.38 69 GLY B N 1
ATOM 2325 C CA . GLY B 1 69 ? -3.891 2.746 2.375 1 98.38 69 GLY B CA 1
ATOM 2326 C C . GLY B 1 69 ? -2.766 3.682 2.775 1 98.38 69 GLY B C 1
ATOM 2327 O O . GLY B 1 69 ? -2.584 4.738 2.166 1 98.38 69 GLY B O 1
ATOM 2328 N N . GLU B 1 70 ? -2.039 3.268 3.768 1 98.56 70 GLU B N 1
ATOM 2329 C CA . GLU B 1 70 ? -0.921 4.051 4.289 1 98.56 70 GLU B CA 1
ATOM 2330 C C . GLU B 1 70 ? 0.341 3.199 4.402 1 98.56 70 GLU B C 1
ATOM 2332 O O . GLU B 1 70 ? 0.271 2.018 4.746 1 98.56 70 GLU B O 1
ATOM 2337 N N . ILE B 1 71 ? 1.45 3.77 4.121 1 98.5 71 ILE B N 1
ATOM 2338 C CA . ILE B 1 71 ? 2.746 3.145 4.363 1 98.5 71 ILE B CA 1
ATOM 2339 C C . ILE B 1 71 ? 3.611 4.07 5.219 1 98.5 71 ILE B C 1
ATOM 2341 O O . ILE B 1 71 ? 3.68 5.273 4.965 1 98.5 71 ILE B O 1
ATOM 2345 N N . ASP B 1 72 ? 4.184 3.557 6.234 1 98.69 72 ASP B N 1
ATOM 2346 C CA . ASP B 1 72 ? 5.078 4.266 7.145 1 98.69 72 ASP B CA 1
ATOM 2347 C C . ASP B 1 72 ? 6.535 3.883 6.887 1 98.69 72 ASP B C 1
ATOM 2349 O O . ASP B 1 72 ? 6.863 2.699 6.789 1 98.69 72 ASP B O 1
ATOM 2353 N N . PHE B 1 73 ? 7.367 4.887 6.785 1 98.62 73 PHE B N 1
ATOM 2354 C CA . PHE B 1 73 ? 8.789 4.695 6.516 1 98.62 73 PHE B CA 1
ATOM 2355 C C . PHE B 1 73 ? 9.625 5.133 7.707 1 98.62 73 PHE B C 1
ATOM 2357 O O . PHE B 1 73 ? 9.195 5.969 8.508 1 98.62 73 PHE B O 1
ATOM 2364 N N . ARG B 1 74 ? 10.703 4.586 7.789 1 98.38 74 ARG B N 1
ATOM 2365 C CA . ARG B 1 74 ? 11.75 5.039 8.703 1 98.38 74 ARG B CA 1
ATOM 2366 C C . ARG B 1 74 ? 13.047 5.32 7.949 1 98.38 74 ARG B C 1
ATOM 2368 O O . ARG B 1 74 ? 13.406 4.59 7.023 1 98.38 74 ARG B O 1
ATOM 2375 N N . LEU B 1 75 ? 13.719 6.285 8.32 1 98.12 75 LEU B N 1
ATOM 2376 C CA . LEU B 1 75 ? 15 6.676 7.754 1 98.12 75 LEU B CA 1
ATOM 2377 C C . LEU B 1 75 ? 16.031 6.906 8.852 1 98.12 75 LEU B C 1
ATOM 2379 O O . LEU B 1 75 ? 15.742 7.551 9.859 1 98.12 75 LEU B O 1
ATOM 2383 N N . THR B 1 76 ? 17.188 6.363 8.68 1 97.94 76 THR B N 1
ATOM 2384 C CA . THR B 1 76 ? 18.281 6.633 9.594 1 97.94 76 THR B CA 1
ATOM 2385 C C . THR B 1 76 ? 18.844 8.039 9.383 1 97.94 76 THR B C 1
ATOM 2387 O O . THR B 1 76 ? 19.141 8.422 8.25 1 97.94 76 THR B O 1
ATOM 2390 N N . VAL B 1 77 ? 18.953 8.75 10.461 1 98.12 77 VAL B N 1
ATOM 2391 C CA . VAL B 1 77 ? 19.453 10.117 10.398 1 98.12 77 VAL B CA 1
ATOM 2392 C C . VAL B 1 77 ? 20.984 10.102 10.352 1 98.12 77 VAL B C 1
ATOM 2394 O O . VAL B 1 77 ? 21.625 9.555 11.242 1 98.12 77 VAL B O 1
ATOM 2397 N N . THR B 1 78 ? 21.469 10.641 9.336 1 94.75 78 THR B N 1
ATOM 2398 C CA . THR B 1 78 ? 22.922 10.734 9.18 1 94.75 78 THR B CA 1
ATOM 2399 C C . THR B 1 78 ? 23.359 12.188 9.062 1 94.75 78 THR B C 1
ATOM 2401 O O . THR B 1 78 ? 22.516 13.086 8.906 1 94.75 78 THR B O 1
ATOM 2404 N N . ASP B 1 79 ? 24.641 12.352 9.164 1 90.81 79 ASP B N 1
ATOM 2405 C CA . ASP B 1 79 ? 25.172 13.695 8.938 1 90.81 79 ASP B CA 1
ATOM 2406 C C . ASP B 1 79 ? 24.859 14.18 7.523 1 90.81 79 ASP B C 1
ATOM 2408 O O . ASP B 1 79 ? 24.922 13.406 6.566 1 90.81 79 ASP B O 1
ATOM 2412 N N . SER B 1 80 ? 24.344 15.359 7.465 1 86.5 80 SER B N 1
ATOM 2413 C CA . SER B 1 80 ? 23.953 15.898 6.164 1 86.5 80 SER B CA 1
ATOM 2414 C C . SER B 1 80 ? 24.312 17.375 6.047 1 86.5 80 SER B C 1
ATOM 2416 O O . SER B 1 80 ? 24.406 18.078 7.051 1 86.5 80 SER B O 1
ATOM 2418 N N . VAL B 1 81 ? 24.5 17.719 4.836 1 90.62 81 VAL B N 1
ATOM 2419 C CA . VAL B 1 81 ? 24.797 19.125 4.539 1 90.62 81 VAL B CA 1
ATOM 2420 C C . VAL B 1 81 ? 23.562 19.969 4.852 1 90.62 81 VAL B C 1
ATOM 2422 O O . VAL B 1 81 ? 22.438 19.562 4.582 1 90.62 81 VAL B O 1
ATOM 2425 N N . ASP B 1 82 ? 23.797 21.125 5.371 1 95.12 82 ASP B N 1
ATOM 2426 C CA . ASP B 1 82 ? 22.719 22.062 5.641 1 95.12 82 ASP B CA 1
ATOM 2427 C C . ASP B 1 82 ? 22.172 22.672 4.348 1 95.12 82 ASP B C 1
ATOM 2429 O O . ASP B 1 82 ? 22.844 23.469 3.695 1 95.12 82 ASP B O 1
ATOM 2433 N N . PRO B 1 83 ? 20.938 22.406 4.031 1 96.5 83 PRO B N 1
ATOM 2434 C CA . PRO B 1 83 ? 20.391 22.938 2.785 1 96.5 83 PRO B CA 1
ATOM 2435 C C . PRO B 1 83 ? 19.906 24.375 2.93 1 96.5 83 PRO B C 1
ATOM 2437 O O . PRO B 1 83 ? 19.391 24.953 1.97 1 96.5 83 PRO B O 1
ATOM 2440 N N . GLN B 1 84 ? 20.016 24.922 4.113 1 96.38 84 GLN B N 1
ATOM 2441 C CA . GLN B 1 84 ? 19.703 26.312 4.406 1 96.38 84 GLN B CA 1
ATOM 2442 C C . GLN B 1 84 ? 18.203 26.578 4.27 1 96.38 84 GLN B C 1
ATOM 2444 O O . GLN B 1 84 ? 17.797 27.547 3.613 1 96.38 84 GLN B O 1
ATOM 2449 N N . ALA B 1 85 ? 17.422 25.734 4.832 1 98 85 ALA B N 1
ATOM 2450 C CA . ALA B 1 85 ? 15.992 25.984 4.945 1 98 85 ALA B CA 1
ATOM 2451 C C . ALA B 1 85 ? 15.703 27.109 5.938 1 98 85 ALA B C 1
ATOM 2453 O O . ALA B 1 85 ? 16.438 27.281 6.914 1 98 85 ALA B O 1
ATOM 2454 N N . GLU B 1 86 ? 14.695 27.859 5.707 1 98.44 86 GLU B N 1
ATOM 2455 C CA . GLU B 1 86 ? 14.258 28.891 6.637 1 98.44 86 GLU B CA 1
ATOM 2456 C C . GLU B 1 86 ? 13.18 28.375 7.578 1 98.44 86 GLU B C 1
ATOM 2458 O O . GLU B 1 86 ? 12.352 27.547 7.188 1 98.44 86 GLU B O 1
ATOM 2463 N N . ILE B 1 87 ? 13.156 28.922 8.766 1 98 87 ILE B N 1
ATOM 2464 C CA . ILE B 1 87 ? 12.07 28.609 9.688 1 98 87 ILE B CA 1
ATOM 2465 C C . ILE B 1 87 ? 10.859 29.5 9.375 1 98 87 ILE B C 1
ATOM 2467 O O . ILE B 1 87 ? 10.969 30.719 9.344 1 98 87 ILE B O 1
ATOM 2471 N N . ALA B 1 88 ? 9.758 28.875 9.156 1 98.44 88 ALA B N 1
ATOM 2472 C CA . ALA B 1 88 ? 8.539 29.625 8.836 1 98.44 88 ALA B CA 1
ATOM 2473 C C . ALA B 1 88 ? 8.039 30.406 10.055 1 98.44 88 ALA B C 1
ATOM 2475 O O . ALA B 1 88 ? 8.227 29.969 11.195 1 98.44 88 ALA B O 1
ATOM 2476 N N . THR B 1 89 ? 7.418 31.547 9.781 1 97.56 89 THR B N 1
ATOM 2477 C CA . THR B 1 89 ? 6.797 32.375 10.812 1 97.56 89 THR B CA 1
ATOM 2478 C C . THR B 1 89 ? 5.324 32.625 10.5 1 97.56 89 THR B C 1
ATOM 2480 O O . THR B 1 89 ? 4.836 32.219 9.438 1 97.56 89 THR B O 1
ATOM 2483 N N . GLU B 1 90 ? 4.617 33.219 11.484 1 97.12 90 GLU B N 1
ATOM 2484 C CA . GLU B 1 90 ? 3.191 33.469 11.305 1 97.12 90 GLU B CA 1
ATOM 2485 C C . GLU B 1 90 ? 2.947 34.406 10.117 1 97.12 90 GLU B C 1
ATOM 2487 O O . GLU B 1 90 ? 1.856 34.406 9.547 1 97.12 90 GLU B O 1
ATOM 2492 N N . ALA B 1 91 ? 3.949 35.156 9.766 1 97.5 91 ALA B N 1
ATOM 2493 C CA . ALA B 1 91 ? 3.838 36 8.586 1 97.5 91 ALA B CA 1
ATOM 2494 C C . ALA B 1 91 ? 3.676 35.188 7.316 1 97.5 91 ALA B C 1
ATOM 2496 O O . ALA B 1 91 ? 3.223 35.688 6.289 1 97.5 91 ALA B O 1
ATOM 2497 N N . ASP B 1 92 ? 4 33.938 7.375 1 98.12 92 ASP B N 1
ATOM 2498 C CA . ASP B 1 92 ? 3.98 33.062 6.211 1 98.12 92 ASP B CA 1
ATOM 2499 C C . ASP B 1 92 ? 2.654 32.312 6.109 1 98.12 92 ASP B C 1
ATOM 2501 O O . ASP B 1 92 ? 2.436 31.547 5.164 1 98.12 92 ASP B O 1
ATOM 2505 N N . PHE B 1 93 ? 1.72 32.5 7.02 1 97.38 93 PHE B N 1
ATOM 2506 C CA . PHE B 1 93 ? 0.49 31.734 7.145 1 97.38 93 PHE B CA 1
ATOM 2507 C C . PHE B 1 93 ? -0.289 31.75 5.832 1 97.38 93 PHE B C 1
ATOM 2509 O O . PHE B 1 93 ? -0.646 30.688 5.312 1 97.38 93 PHE B O 1
ATOM 2516 N N . PRO B 1 94 ? -0.531 32.938 5.301 1 97.69 94 PRO B N 1
ATOM 2517 C CA . PRO B 1 94 ? -1.402 32.938 4.125 1 97.69 94 PRO B CA 1
ATOM 2518 C C . PRO B 1 94 ? -0.878 32.031 3.004 1 97.69 94 PRO B C 1
ATOM 2520 O O . PRO B 1 94 ? -1.619 31.203 2.479 1 97.69 94 PRO B O 1
ATOM 2523 N N . ARG B 1 95 ? 0.419 32.125 2.676 1 97.94 95 ARG B N 1
ATOM 2524 C CA . ARG B 1 95 ? 1.015 31.344 1.599 1 97.94 95 ARG B CA 1
ATOM 2525 C C . ARG B 1 95 ? 1.093 29.875 1.974 1 97.94 95 ARG B C 1
ATOM 2527 O O . ARG B 1 95 ? 0.786 29 1.157 1 97.94 95 ARG B O 1
ATOM 2534 N N . LEU B 1 96 ? 1.424 29.578 3.166 1 98.19 96 LEU B N 1
ATOM 2535 C CA . LEU B 1 96 ? 1.586 28.203 3.621 1 98.19 96 LEU B CA 1
ATOM 2536 C C . LEU B 1 96 ? 0.24 27.484 3.674 1 98.19 96 LEU B C 1
ATOM 2538 O O . LEU B 1 96 ? 0.136 26.312 3.281 1 98.19 96 LEU B O 1
ATOM 2542 N N . ARG B 1 97 ? -0.72 28.188 4.156 1 97.62 97 ARG B N 1
ATOM 2543 C CA . ARG B 1 97 ? -2.057 27.609 4.211 1 97.62 97 ARG B CA 1
ATOM 2544 C C . ARG B 1 97 ? -2.555 27.25 2.812 1 97.62 97 ARG B C 1
ATOM 2546 O O . ARG B 1 97 ? -3.113 26.172 2.604 1 97.62 97 ARG B O 1
ATOM 2553 N N . ASP B 1 98 ? -2.334 28.125 1.941 1 97.31 98 ASP B N 1
ATOM 2554 C CA . ASP B 1 98 ? -2.752 27.906 0.561 1 97.31 98 ASP B CA 1
ATOM 2555 C C . ASP B 1 98 ? -2.025 26.703 -0.045 1 97.31 98 ASP B C 1
ATOM 2557 O O . ASP B 1 98 ? -2.645 25.859 -0.689 1 97.31 98 ASP B O 1
ATOM 2561 N N . LEU B 1 99 ? -0.711 26.609 0.161 1 97.25 99 LEU B N 1
ATOM 2562 C CA . LEU B 1 99 ? 0.096 25.516 -0.365 1 97.25 99 LEU B CA 1
ATOM 2563 C C . LEU B 1 99 ? -0.351 24.188 0.224 1 97.25 99 LEU B C 1
ATOM 2565 O O . LEU B 1 99 ? -0.52 23.203 -0.506 1 97.25 99 LEU B O 1
ATOM 2569 N N . ALA B 1 100 ? -0.55 24.172 1.484 1 97.25 100 ALA B N 1
ATOM 2570 C CA . ALA B 1 100 ? -0.954 22.938 2.158 1 97.25 100 ALA B CA 1
ATOM 2571 C C . ALA B 1 100 ? -2.334 22.484 1.691 1 97.25 100 ALA B C 1
ATOM 2573 O O . ALA B 1 100 ? -2.539 21.312 1.393 1 97.25 100 ALA B O 1
ATOM 2574 N N . ALA B 1 101 ? -3.244 23.422 1.591 1 96.88 101 ALA B N 1
ATOM 2575 C CA . ALA B 1 101 ? -4.605 23.109 1.164 1 96.88 101 ALA B CA 1
ATOM 2576 C C . ALA B 1 101 ? -4.617 22.516 -0.241 1 96.88 101 ALA B C 1
ATOM 2578 O O . ALA B 1 101 ? -5.418 21.625 -0.539 1 96.88 101 ALA B O 1
ATOM 2579 N N . GLN B 1 102 ? -3.762 22.984 -1.047 1 95.12 102 GLN B N 1
ATOM 2580 C CA . GLN B 1 102 ? -3.693 22.516 -2.426 1 95.12 102 GLN B CA 1
ATOM 2581 C C . GLN B 1 102 ? -2.953 21.172 -2.516 1 95.12 102 GLN B C 1
ATOM 2583 O O . GLN B 1 102 ? -3.396 20.266 -3.211 1 95.12 102 GLN B O 1
ATOM 2588 N N . ALA B 1 103 ? -1.872 21.031 -1.816 1 95.19 103 ALA B N 1
ATOM 2589 C CA . ALA B 1 103 ? -0.998 19.859 -1.896 1 95.19 103 ALA B CA 1
ATOM 2590 C C . ALA B 1 103 ? -1.694 18.625 -1.354 1 95.19 103 ALA B C 1
ATOM 2592 O O . ALA B 1 103 ? -1.468 17.516 -1.844 1 95.19 103 ALA B O 1
ATOM 2593 N N . PHE B 1 104 ? -2.527 18.812 -0.383 1 94.81 104 PHE B N 1
ATOM 2594 C CA . PHE B 1 104 ? -3.135 17.672 0.294 1 94.81 104 PHE B CA 1
ATOM 2595 C C . PHE B 1 104 ? -4.645 17.656 0.096 1 94.81 104 PHE B C 1
ATOM 2597 O O . PHE B 1 104 ? -5.391 17.266 0.994 1 94.81 104 PHE B O 1
ATOM 2604 N N . ALA B 1 105 ? -5.027 18.125 -1.051 1 88.19 105 ALA B N 1
ATOM 2605 C CA . ALA B 1 105 ? -6.445 18.234 -1.376 1 88.19 105 ALA B CA 1
ATOM 2606 C C . ALA B 1 105 ? -7.09 16.844 -1.477 1 88.19 105 ALA B C 1
ATOM 2608 O O . ALA B 1 105 ? -8.305 16.703 -1.31 1 88.19 105 ALA B O 1
ATOM 2609 N N . GLN B 1 106 ? -6.254 15.844 -1.769 1 87.12 106 GLN B N 1
ATOM 2610 C CA . GLN B 1 106 ? -6.758 14.484 -1.899 1 87.12 106 GLN B CA 1
ATOM 2611 C C . GLN B 1 106 ? -6.262 13.602 -0.757 1 87.12 106 GLN B C 1
ATOM 2613 O O . GLN B 1 106 ? -5.254 12.898 -0.897 1 87.12 106 GLN B O 1
ATOM 2618 N N . SER B 1 107 ? -6.938 13.734 0.37 1 94.25 107 SER B N 1
ATOM 2619 C CA . SER B 1 107 ? -6.637 12.945 1.56 1 94.25 107 SER B CA 1
ATOM 2620 C C . SER B 1 107 ? -7.832 12.086 1.969 1 94.25 107 SER B C 1
ATOM 2622 O O . SER B 1 107 ? -8.836 12.031 1.253 1 94.25 107 SER B O 1
ATOM 2624 N N . ARG B 1 108 ? -7.672 11.445 3.139 1 96.19 108 ARG B N 1
ATOM 2625 C CA . ARG B 1 108 ? -8.758 10.594 3.627 1 96.19 108 ARG B CA 1
ATOM 2626 C C . ARG B 1 108 ? -9.938 11.438 4.102 1 96.19 108 ARG B C 1
ATOM 2628 O O . ARG B 1 108 ? -11.031 10.914 4.324 1 96.19 108 ARG B O 1
ATOM 2635 N N . PHE B 1 109 ? -9.742 12.758 4.266 1 97.5 109 PHE B N 1
ATOM 2636 C CA . PHE B 1 109 ? -10.82 13.648 4.684 1 97.5 109 PHE B CA 1
ATOM 2637 C C . PHE B 1 109 ? -11.578 14.188 3.479 1 97.5 109 PHE B C 1
ATOM 2639 O O . PHE B 1 109 ? -11.805 15.398 3.373 1 97.5 109 PHE B O 1
ATOM 2646 N N . ARG B 1 110 ? -12 13.398 2.662 1 96 110 ARG B N 1
ATOM 2647 C CA . ARG B 1 110 ? -12.641 13.766 1.398 1 96 110 ARG B CA 1
ATOM 2648 C C . ARG B 1 110 ? -14.094 13.312 1.366 1 96 110 ARG B C 1
ATOM 2650 O O . ARG B 1 110 ? -14.523 12.539 2.221 1 96 110 ARG B O 1
ATOM 2657 N N . ALA B 1 111 ? -14.781 13.883 0.35 1 95 111 ALA B N 1
ATOM 2658 C CA . ALA B 1 111 ? -16.109 13.344 0.031 1 95 111 ALA B CA 1
ATOM 2659 C C . ALA B 1 111 ? -16.016 11.867 -0.347 1 95 111 ALA B C 1
ATOM 2661 O O . ALA B 1 111 ? -15.047 11.43 -0.957 1 95 111 ALA B O 1
ATOM 2662 N N . PRO B 1 112 ? -17.047 11.055 0.045 1 94.62 112 PRO B N 1
ATOM 2663 C CA . PRO B 1 112 ? -18.344 11.422 0.609 1 94.62 112 PRO B CA 1
ATOM 2664 C C . PRO B 1 112 ? -18.328 11.453 2.137 1 94.62 112 PRO B C 1
ATOM 2666 O O . PRO B 1 112 ? -19.359 11.75 2.756 1 94.62 112 PRO B O 1
ATOM 2669 N N . TRP B 1 113 ? -17.203 11.281 2.768 1 96.69 113 TRP B N 1
ATOM 2670 C CA . TRP B 1 113 ? -17.141 11.117 4.215 1 96.69 113 TRP B CA 1
ATOM 2671 C C . TRP B 1 113 ? -17.141 12.477 4.918 1 96.69 113 TRP B C 1
ATOM 2673 O O . TRP B 1 113 ? -17.594 12.594 6.055 1 96.69 113 TRP B O 1
ATOM 2683 N N . TYR B 1 114 ? -16.609 13.391 4.188 1 97.5 114 TYR B N 1
ATOM 2684 C CA . TYR B 1 114 ? -16.516 14.773 4.656 1 97.5 114 TYR B CA 1
ATOM 2685 C C . TYR B 1 114 ? -16.938 15.75 3.562 1 97.5 114 TYR B C 1
ATOM 2687 O O . TYR B 1 114 ? -17.172 15.344 2.424 1 97.5 114 TYR B O 1
ATOM 2695 N N . ALA B 1 115 ? -17 17 3.982 1 96.44 115 ALA B N 1
ATOM 2696 C CA . ALA B 1 115 ? -17.281 18.062 3.006 1 96.44 115 ALA B CA 1
ATOM 2697 C C . ALA B 1 115 ? -16.125 18.203 2.012 1 96.44 115 ALA B C 1
ATOM 2699 O O . ALA B 1 115 ? -14.984 17.859 2.324 1 96.44 115 ALA B O 1
ATOM 2700 N N . ASP B 1 116 ? -16.328 18.719 0.819 1 95 116 ASP B N 1
ATOM 2701 C CA . ASP B 1 116 ? -15.375 18.797 -0.276 1 95 116 ASP B CA 1
ATOM 2702 C C . ASP B 1 116 ? -14.141 19.594 0.137 1 95 116 ASP B C 1
ATOM 2704 O O . ASP B 1 116 ? -13.031 19.344 -0.345 1 95 116 ASP B O 1
ATOM 2708 N N . ASP B 1 117 ? -14.344 20.5 1.001 1 95.12 117 ASP B N 1
ATOM 2709 C CA . ASP B 1 117 ? -13.242 21.391 1.343 1 95.12 117 ASP B CA 1
ATOM 2710 C C . ASP B 1 117 ? -12.547 20.938 2.627 1 95.12 117 ASP B C 1
ATOM 2712 O O . ASP B 1 117 ? -11.656 21.625 3.127 1 95.12 117 ASP B O 1
ATOM 2716 N N . ALA B 1 118 ? -12.984 19.828 3.209 1 97.06 118 ALA B N 1
ATOM 2717 C CA . ALA B 1 118 ? -12.531 19.406 4.527 1 97.06 118 ALA B CA 1
ATOM 2718 C C . ALA B 1 118 ? -11.023 19.156 4.535 1 97.06 118 ALA B C 1
ATOM 2720 O O . ALA B 1 118 ? -10.328 19.594 5.457 1 97.06 118 ALA B O 1
ATOM 2721 N N . SER B 1 119 ? -10.516 18.5 3.557 1 96.75 119 SER B N 1
ATOM 2722 C CA . SER B 1 119 ? -9.094 18.188 3.492 1 96.75 119 SER B CA 1
ATOM 2723 C C . SER B 1 119 ? -8.242 19.453 3.488 1 96.75 119 SER B C 1
ATOM 2725 O O . SER B 1 119 ? -7.32 19.578 4.297 1 96.75 119 SER B O 1
ATOM 2727 N N . GLY B 1 120 ? -8.562 20.297 2.611 1 96.38 120 GLY B N 1
ATOM 2728 C CA . GLY B 1 120 ? -7.82 21.547 2.539 1 96.38 120 GLY B CA 1
ATOM 2729 C C . GLY B 1 120 ? -7.812 22.312 3.848 1 96.38 120 GLY B C 1
ATOM 2730 O O . GLY B 1 120 ? -6.766 22.797 4.285 1 96.38 120 GLY B O 1
ATOM 2731 N N . ARG B 1 121 ? -8.945 22.438 4.473 1 96.31 121 ARG B N 1
ATOM 2732 C CA . ARG B 1 121 ? -9.047 23.125 5.754 1 96.31 121 ARG B CA 1
ATOM 2733 C C . ARG B 1 121 ? -8.195 22.453 6.816 1 96.31 121 ARG B C 1
ATOM 2735 O O . ARG B 1 121 ? -7.52 23.109 7.598 1 96.31 121 ARG B O 1
ATOM 2742 N N . PHE B 1 122 ? -8.289 21.172 6.809 1 97.31 122 PHE B N 1
ATOM 2743 C CA . PHE B 1 122 ? -7.57 20.391 7.801 1 97.31 122 PHE B CA 1
ATOM 2744 C C . PHE B 1 122 ? -6.066 20.625 7.691 1 97.31 122 PHE B C 1
ATOM 2746 O O . PHE B 1 122 ? -5.402 20.922 8.688 1 97.31 122 PHE B O 1
ATOM 2753 N N . TYR B 1 123 ? -5.512 20.562 6.539 1 97.38 123 TYR B N 1
ATOM 2754 C CA . TYR B 1 123 ? -4.062 20.625 6.367 1 97.38 123 TYR B CA 1
ATOM 2755 C C . TYR B 1 123 ? -3.574 22.062 6.461 1 97.38 123 TYR B C 1
ATOM 2757 O O . TYR B 1 123 ? -2.443 22.312 6.887 1 97.38 123 TYR B O 1
ATOM 2765 N N . ALA B 1 124 ? -4.441 23 6.094 1 96.75 124 ALA B N 1
ATOM 2766 C CA . ALA B 1 124 ? -4.113 24.391 6.375 1 96.75 124 ALA B CA 1
ATOM 2767 C C . ALA B 1 124 ? -3.955 24.625 7.875 1 96.75 124 ALA B C 1
ATOM 2769 O O . ALA B 1 124 ? -3.018 25.297 8.305 1 96.75 124 ALA B O 1
ATOM 2770 N N . GLN B 1 125 ? -4.883 24.062 8.641 1 95.31 125 GLN B N 1
ATOM 2771 C CA . GLN B 1 125 ? -4.793 24.156 10.094 1 95.31 125 GLN B CA 1
ATOM 2772 C C . GLN B 1 125 ? -3.537 23.469 10.609 1 95.31 125 GLN B C 1
ATOM 2774 O O . GLN B 1 125 ? -2.877 23.969 11.523 1 95.31 125 GLN B O 1
ATOM 2779 N N . TRP B 1 126 ? -3.242 22.312 10.055 1 95.94 126 TRP B N 1
ATOM 2780 C CA . TRP B 1 126 ? -2.061 21.562 10.461 1 95.94 126 TRP B CA 1
ATOM 2781 C C . TRP B 1 126 ? -0.797 22.406 10.297 1 95.94 126 TRP B C 1
ATOM 2783 O O . TRP B 1 126 ? 0.035 22.469 11.203 1 95.94 126 TRP B O 1
ATOM 2793 N N . ILE B 1 127 ? -0.64 23.031 9.164 1 96 127 ILE B N 1
ATOM 2794 C CA . ILE B 1 127 ? 0.595 23.766 8.906 1 96 127 ILE B CA 1
ATOM 2795 C C . ILE B 1 127 ? 0.68 24.984 9.828 1 96 127 ILE B C 1
ATOM 2797 O O . ILE B 1 127 ? 1.77 25.359 10.258 1 96 127 ILE B O 1
ATOM 2801 N N . GLU B 1 128 ? -0.436 25.609 10.156 1 95.5 128 GLU B N 1
ATOM 2802 C CA . GLU B 1 128 ? -0.435 26.688 11.141 1 95.5 128 GLU B CA 1
ATOM 2803 C C . GLU B 1 128 ? 0.073 26.203 12.492 1 95.5 128 GLU B C 1
ATOM 2805 O O . GLU B 1 128 ? 0.883 26.875 13.133 1 95.5 128 GLU B O 1
ATOM 2810 N N . ASN B 1 129 ? -0.48 25.062 12.852 1 94.31 129 ASN B N 1
ATOM 2811 C CA . ASN B 1 129 ? -0.059 24.469 14.125 1 94.31 129 ASN B CA 1
ATOM 2812 C C . ASN B 1 129 ? 1.432 24.141 14.125 1 94.31 129 ASN B C 1
ATOM 2814 O O . ASN B 1 129 ? 2.1 24.281 15.148 1 94.31 129 ASN B O 1
ATOM 2818 N N . ALA B 1 130 ? 1.903 23.766 13.016 1 95.12 130 ALA B N 1
ATOM 2819 C CA . ALA B 1 130 ? 3.324 23.453 12.883 1 95.12 130 ALA B CA 1
ATOM 2820 C C . ALA B 1 130 ? 4.18 24.703 13.031 1 95.12 130 ALA B C 1
ATOM 2822 O O . ALA B 1 130 ? 5.219 24.672 13.695 1 95.12 130 ALA B O 1
ATOM 2823 N N . VAL B 1 131 ? 3.76 25.781 12.445 1 96 131 VAL B N 1
ATOM 2824 C CA . VAL B 1 131 ? 4.488 27.031 12.516 1 96 131 VAL B CA 1
ATOM 2825 C C . VAL B 1 131 ? 4.484 27.562 13.953 1 96 131 VAL B C 1
ATOM 2827 O O . VAL B 1 131 ? 5.5 28.062 14.438 1 96 131 VAL B O 1
ATOM 2830 N N . ARG B 1 132 ? 3.35 27.344 14.609 1 94.38 132 ARG B N 1
ATOM 2831 C CA . ARG B 1 132 ? 3.205 27.828 15.984 1 94.38 132 ARG B CA 1
ATOM 2832 C C . ARG B 1 132 ? 3.902 26.891 16.969 1 94.38 132 ARG B C 1
ATOM 2834 O O . ARG B 1 132 ? 4.121 27.266 18.125 1 94.38 132 ARG B O 1
ATOM 2841 N N . GLY B 1 133 ? 4.23 25.719 16.547 1 91.06 133 GLY B N 1
ATOM 2842 C CA . GLY B 1 133 ? 4.875 24.734 17.406 1 91.06 133 GLY B CA 1
ATOM 2843 C C . GLY B 1 133 ? 3.92 24.078 18.375 1 91.06 133 GLY B C 1
ATOM 2844 O O . GLY B 1 133 ? 4.316 23.672 19.469 1 91.06 133 GLY B O 1
ATOM 2845 N N . THR B 1 134 ? 2.652 24.031 18.078 1 85.75 134 THR B N 1
ATOM 2846 C CA . THR B 1 134 ? 1.666 23.5 19.016 1 85.75 134 THR B CA 1
ATOM 2847 C C . THR B 1 134 ? 1.354 22.047 18.703 1 85.75 134 THR B C 1
ATOM 2849 O O . THR B 1 134 ? 0.862 21.312 19.562 1 85.75 134 THR B O 1
ATOM 2852 N N . PHE B 1 135 ? 1.554 21.516 17.578 1 82 135 PHE B N 1
ATOM 2853 C CA . PHE B 1 135 ? 1.394 20.125 17.219 1 82 135 PHE B CA 1
ATOM 2854 C C . PHE B 1 135 ? 2.697 19.562 16.656 1 82 135 PHE B C 1
ATOM 2856 O O . PHE B 1 135 ? 3.299 18.672 17.25 1 82 135 PHE B O 1
ATOM 2863 N N . ASP B 1 136 ? 3.113 20.156 15.633 1 88.12 136 ASP B N 1
ATOM 2864 C CA . ASP B 1 136 ? 4.484 19.922 15.195 1 88.12 136 ASP B CA 1
ATOM 2865 C C . ASP B 1 136 ? 5.457 20.875 15.875 1 88.12 136 ASP B C 1
ATOM 2867 O O . ASP B 1 136 ? 5.039 21.828 16.547 1 88.12 136 ASP B O 1
ATOM 2871 N N . HIS B 1 137 ? 6.727 20.609 15.766 1 92.19 137 HIS B N 1
ATOM 2872 C CA . HIS B 1 137 ? 7.73 21.453 16.422 1 92.19 137 HIS B CA 1
ATOM 2873 C C . HIS B 1 137 ? 8.125 22.625 15.547 1 92.19 137 HIS B C 1
ATOM 2875 O O . HIS B 1 137 ? 8.352 23.734 16.047 1 92.19 137 HIS B O 1
ATOM 2881 N N . GLN B 1 138 ? 8.172 22.344 14.227 1 95.06 138 GLN B N 1
ATOM 2882 C CA . GLN B 1 138 ? 8.695 23.375 13.352 1 95.06 138 GLN B CA 1
ATOM 2883 C C . GLN B 1 138 ? 8.266 23.156 11.906 1 95.06 138 GLN B C 1
ATOM 2885 O O . GLN B 1 138 ? 8.016 22.016 11.492 1 95.06 138 GLN B O 1
ATOM 2890 N N . CYS B 1 139 ? 8.109 24.266 11.172 1 98.44 139 CYS B N 1
ATOM 2891 C CA . CYS B 1 139 ? 7.941 24.25 9.719 1 98.44 139 CYS B CA 1
ATOM 2892 C C . CYS B 1 139 ? 9.109 24.938 9.023 1 98.44 139 CYS B C 1
ATOM 2894 O O . CYS B 1 139 ? 9.438 26.094 9.336 1 98.44 139 CYS B O 1
ATOM 2896 N N . LEU B 1 140 ? 9.758 24.203 8.141 1 98.62 140 LEU B N 1
ATOM 2897 C CA . LEU B 1 140 ? 10.844 24.75 7.332 1 98.62 140 LEU B CA 1
ATOM 2898 C C . LEU B 1 140 ? 10.367 25.062 5.918 1 98.62 140 LEU B C 1
ATOM 2900 O O . LEU B 1 140 ? 9.531 24.344 5.367 1 98.62 140 LEU B O 1
ATOM 2904 N N . VAL B 1 141 ? 10.961 26.156 5.297 1 98.75 141 VAL B N 1
ATOM 2905 C CA . VAL B 1 141 ? 10.469 26.562 3.986 1 98.75 141 VAL B CA 1
ATOM 2906 C C . VAL B 1 141 ? 11.648 26.891 3.074 1 98.75 141 VAL B C 1
ATOM 2908 O O . VAL B 1 141 ? 12.742 27.188 3.551 1 98.75 141 VAL B O 1
ATOM 2911 N N . PHE B 1 142 ? 11.445 26.734 1.82 1 98.69 142 PHE B N 1
ATOM 2912 C CA . PHE B 1 142 ? 12.312 27.219 0.755 1 98.69 142 PHE B CA 1
ATOM 2913 C C . PHE B 1 142 ? 11.578 28.234 -0.116 1 98.69 142 PHE B C 1
ATOM 2915 O O . PHE B 1 142 ? 10.414 28.016 -0.482 1 98.69 142 PHE B O 1
ATOM 2922 N N . ARG B 1 143 ? 12.234 29.297 -0.418 1 98.06 143 ARG B N 1
ATOM 2923 C CA . ARG B 1 143 ? 11.664 30.375 -1.233 1 98.06 143 ARG B CA 1
ATOM 2924 C C . ARG B 1 143 ? 12.328 30.422 -2.607 1 98.06 143 ARG B C 1
ATOM 2926 O O . ARG B 1 143 ? 13.469 29.984 -2.768 1 98.06 143 ARG B O 1
ATOM 2933 N N . ASP B 1 144 ? 11.539 30.922 -3.529 1 96.25 144 ASP B N 1
ATOM 2934 C CA . ASP B 1 144 ? 12.094 31.094 -4.867 1 96.25 144 ASP B CA 1
ATOM 2935 C C . ASP B 1 144 ? 12.789 32.438 -5 1 96.25 144 ASP B C 1
ATOM 2937 O O . ASP B 1 144 ? 13.016 33.125 -4.004 1 96.25 144 ASP B O 1
ATOM 2941 N N . GLU B 1 145 ? 13.117 32.781 -6.246 1 94.94 145 GLU B N 1
ATOM 2942 C CA . GLU B 1 145 ? 13.883 34 -6.504 1 94.94 145 GLU B CA 1
ATOM 2943 C C . GLU B 1 145 ? 13.07 35.25 -6.16 1 94.94 145 GLU B C 1
ATOM 2945 O O . GLU B 1 145 ? 13.633 36.312 -5.898 1 94.94 145 GLU B O 1
ATOM 2950 N N . ASN B 1 146 ? 11.789 35.156 -6.18 1 96.19 146 ASN B N 1
ATOM 2951 C CA . ASN B 1 146 ? 10.914 36.281 -5.855 1 96.19 146 ASN B CA 1
ATOM 2952 C C . ASN B 1 146 ? 10.531 36.281 -4.379 1 96.19 146 ASN B C 1
ATOM 2954 O O . ASN B 1 146 ? 9.562 36.938 -3.982 1 96.19 146 ASN B O 1
ATOM 2958 N N . ALA B 1 147 ? 11.172 35.406 -3.562 1 95.12 147 ALA B N 1
ATOM 2959 C CA . ALA B 1 147 ? 10.984 35.344 -2.115 1 95.12 147 ALA B CA 1
ATOM 2960 C C . ALA B 1 147 ? 9.633 34.719 -1.769 1 95.12 147 ALA B C 1
ATOM 2962 O O . ALA B 1 147 ? 9.094 34.969 -0.684 1 95.12 147 ALA B O 1
ATOM 2963 N N . VAL B 1 148 ? 9.102 34.062 -2.684 1 96.81 148 VAL B N 1
ATOM 2964 C CA . VAL B 1 148 ? 7.836 33.375 -2.449 1 96.81 148 VAL B CA 1
ATOM 2965 C C . VAL B 1 148 ? 8.109 31.922 -2.025 1 96.81 148 VAL B C 1
ATOM 2967 O O . VAL B 1 148 ? 8.945 31.25 -2.623 1 96.81 148 VAL B O 1
ATOM 2970 N N . ILE B 1 149 ? 7.367 31.484 -0.994 1 98.31 149 ILE B N 1
ATOM 2971 C CA . ILE B 1 149 ? 7.547 30.109 -0.532 1 98.31 149 ILE B CA 1
ATOM 2972 C C . ILE B 1 149 ? 7.125 29.141 -1.628 1 98.31 149 ILE B C 1
ATOM 2974 O O . ILE B 1 149 ? 6 29.203 -2.127 1 98.31 149 ILE B O 1
ATOM 2978 N N . ARG B 1 150 ? 7.992 28.156 -1.929 1 97.44 150 ARG B N 1
ATOM 2979 C CA . ARG B 1 150 ? 7.703 27.188 -2.984 1 97.44 150 ARG B CA 1
ATOM 2980 C C . ARG B 1 150 ? 7.598 25.781 -2.422 1 97.44 150 ARG B C 1
ATOM 2982 O O . ARG B 1 150 ? 7.098 24.875 -3.094 1 97.44 150 ARG B O 1
ATOM 2989 N N . ALA B 1 151 ? 8.172 25.578 -1.23 1 98.56 151 ALA B N 1
ATOM 2990 C CA . ALA B 1 151 ? 8.188 24.266 -0.62 1 98.56 151 ALA B CA 1
ATOM 2991 C C . ALA B 1 151 ? 8.258 24.359 0.901 1 98.56 151 ALA B C 1
ATOM 2993 O O . ALA B 1 151 ? 8.789 25.328 1.443 1 98.56 151 ALA B O 1
ATOM 2994 N N . PHE B 1 152 ? 7.734 23.344 1.544 1 98.81 152 PHE B N 1
ATOM 2995 C CA . PHE B 1 152 ? 7.785 23.344 3.002 1 98.81 152 PHE B CA 1
ATOM 2996 C C . PHE B 1 152 ? 7.789 21.922 3.545 1 98.81 152 PHE B C 1
ATOM 2998 O O . PHE B 1 152 ? 7.371 20.984 2.857 1 98.81 152 PHE B O 1
ATOM 3005 N N . VAL B 1 153 ? 8.266 21.766 4.75 1 98.75 153 VAL B N 1
ATOM 3006 C CA . VAL B 1 153 ? 8.227 20.516 5.5 1 98.75 153 VAL B CA 1
ATOM 3007 C C . VAL B 1 153 ? 8.008 20.797 6.984 1 98.75 153 VAL B C 1
ATOM 3009 O O . VAL B 1 153 ? 8.656 21.688 7.551 1 98.75 153 VAL B O 1
ATOM 3012 N N . SER B 1 154 ? 7.023 20.172 7.555 1 98.62 154 SER B N 1
ATOM 3013 C CA . SER B 1 154 ? 6.809 20.281 8.992 1 98.62 154 SER B CA 1
ATOM 3014 C C . SER B 1 154 ? 7.383 19.094 9.742 1 98.62 154 SER B C 1
ATOM 3016 O O . SER B 1 154 ? 7.344 17.969 9.234 1 98.62 154 SER B O 1
ATOM 3018 N N . LEU B 1 155 ? 7.906 19.375 10.945 1 98.5 155 LEU B N 1
ATOM 3019 C CA . LEU B 1 155 ? 8.664 18.375 11.68 1 98.5 155 LEU B CA 1
ATOM 3020 C C . LEU B 1 155 ? 8.258 18.359 13.148 1 98.5 155 LEU B C 1
ATOM 3022 O O . LEU B 1 155 ? 8.023 19.406 13.75 1 98.5 155 LEU B O 1
ATOM 3026 N N . ARG B 1 156 ? 8.172 17.125 13.633 1 98 156 ARG B N 1
ATOM 3027 C CA . ARG B 1 156 ? 7.855 16.922 15.047 1 98 156 ARG B CA 1
ATOM 3028 C C . ARG B 1 156 ? 8.844 15.969 15.695 1 98 156 ARG B C 1
ATOM 3030 O O . ARG B 1 156 ? 9.078 14.867 15.188 1 98 156 ARG B O 1
ATOM 3037 N N . GLN B 1 157 ? 9.406 16.391 16.812 1 97.44 157 GLN B N 1
ATOM 3038 C CA . GLN B 1 157 ? 10.195 15.453 17.609 1 97.44 157 GLN B CA 1
ATOM 3039 C C . GLN B 1 157 ? 9.305 14.578 18.484 1 97.44 157 GLN B C 1
ATOM 3041 O O . GLN B 1 157 ? 8.523 15.078 19.281 1 97.44 157 GLN B O 1
ATOM 3046 N N . LEU B 1 158 ? 9.438 13.32 18.344 1 96.81 158 LEU B N 1
ATOM 3047 C CA . LEU B 1 158 ? 8.57 12.375 19.047 1 96.81 158 LEU B CA 1
ATOM 3048 C C . LEU B 1 158 ? 9.125 12.055 20.422 1 96.81 158 LEU B C 1
ATOM 3050 O O . LEU B 1 158 ? 8.367 11.922 21.391 1 96.81 158 LEU B O 1
ATOM 3054 N N . ASN B 1 159 ? 10.328 11.867 20.531 1 97.38 159 ASN B N 1
ATOM 3055 C CA . ASN B 1 159 ? 11.062 11.578 21.75 1 97.38 159 ASN B CA 1
ATOM 3056 C C . ASN B 1 159 ? 12.539 11.922 21.625 1 97.38 159 ASN B C 1
ATOM 3058 O O . ASN B 1 159 ? 12.906 12.797 20.844 1 97.38 159 ASN B O 1
ATOM 3062 N N . ASN B 1 160 ? 13.367 11.25 22.406 1 97.31 160 ASN B N 1
ATOM 3063 C CA . ASN B 1 160 ? 14.773 11.648 22.469 1 97.31 160 ASN B CA 1
ATOM 3064 C C . ASN B 1 160 ? 15.562 11.078 21.281 1 97.31 160 ASN B C 1
ATOM 3066 O O . ASN B 1 160 ? 16.719 11.453 21.062 1 97.31 160 ASN B O 1
ATOM 3070 N N . SER B 1 161 ? 14.93 10.266 20.438 1 98.19 161 SER B N 1
ATOM 3071 C CA . SER B 1 161 ? 15.719 9.625 19.391 1 98.19 161 SER B CA 1
ATOM 3072 C C . SER B 1 161 ? 15.016 9.719 18.031 1 98.19 161 SER B C 1
ATOM 3074 O O . SER B 1 161 ? 15.625 9.445 17 1 98.19 161 SER B O 1
ATOM 3076 N N . GLU B 1 162 ? 13.742 10.133 18.078 1 98.44 162 GLU B N 1
ATOM 3077 C CA . GLU B 1 162 ? 12.977 10.008 16.844 1 98.44 162 GLU B CA 1
ATOM 3078 C C . GLU B 1 162 ? 12.234 11.305 16.531 1 98.44 162 GLU B C 1
ATOM 3080 O O . GLU B 1 162 ? 11.773 12 17.438 1 98.44 162 GLU B O 1
ATOM 3085 N N . ALA B 1 163 ? 12.102 11.586 15.234 1 98.5 163 ALA B N 1
ATOM 3086 C CA . ALA B 1 163 ? 11.258 12.656 14.695 1 98.5 163 ALA B CA 1
ATOM 3087 C C . ALA B 1 163 ? 10.344 12.125 13.594 1 98.5 163 ALA B C 1
ATOM 3089 O O . ALA B 1 163 ? 10.523 11 13.117 1 98.5 163 ALA B O 1
ATOM 3090 N N . ARG B 1 164 ? 9.422 12.938 13.32 1 98.62 164 ARG B N 1
ATOM 3091 C CA . ARG B 1 164 ? 8.477 12.594 12.258 1 98.62 164 ARG B CA 1
ATOM 3092 C C . ARG B 1 164 ? 8.227 13.789 11.344 1 98.62 164 ARG B C 1
ATOM 3094 O O . ARG B 1 164 ? 8.078 14.922 11.82 1 98.62 164 ARG B O 1
ATOM 3101 N N . ILE B 1 165 ? 8.242 13.469 10.062 1 98.62 165 ILE B N 1
ATOM 3102 C CA . ILE B 1 165 ? 7.758 14.445 9.086 1 98.62 165 ILE B CA 1
ATOM 3103 C C . ILE B 1 165 ? 6.234 14.484 9.117 1 98.62 165 ILE B C 1
ATOM 3105 O O . ILE B 1 165 ? 5.574 13.461 8.938 1 98.62 165 ILE B O 1
ATOM 3109 N N . GLY B 1 166 ? 5.676 15.617 9.305 1 97.62 166 GLY B N 1
ATOM 3110 C CA . GLY B 1 166 ? 4.23 15.781 9.219 1 97.62 166 GLY B CA 1
ATOM 3111 C C . GLY B 1 166 ? 3.734 15.984 7.801 1 97.62 166 GLY B C 1
ATOM 3112 O O . GLY B 1 166 ? 3.074 15.109 7.238 1 97.62 166 GLY B O 1
ATOM 3113 N N . LEU B 1 167 ? 4.062 17.109 7.297 1 97.81 167 LEU B N 1
ATOM 3114 C CA . LEU B 1 167 ? 3.707 17.469 5.93 1 97.81 167 LEU B CA 1
ATOM 3115 C C . LEU B 1 167 ? 4.953 17.812 5.117 1 97.81 167 LEU B C 1
ATOM 3117 O O . LEU B 1 167 ? 5.871 18.453 5.629 1 97.81 167 LEU B O 1
ATOM 3121 N N . LEU B 1 168 ? 5.016 17.391 3.928 1 98.06 168 LEU B N 1
ATOM 3122 C CA . LEU B 1 168 ? 6.082 17.703 2.982 1 98.06 168 LEU B CA 1
ATOM 3123 C C . LEU B 1 168 ? 5.512 17.953 1.591 1 98.06 168 LEU B C 1
ATOM 3125 O O . LEU B 1 168 ? 4.879 17.078 0.999 1 98.06 168 LEU B O 1
ATOM 3129 N N . ALA B 1 169 ? 5.703 19.172 1.104 1 97.56 169 ALA B N 1
ATOM 3130 C CA . ALA B 1 169 ? 5.145 19.5 -0.204 1 97.56 169 ALA B CA 1
ATOM 3131 C C . ALA B 1 169 ? 6.004 20.547 -0.92 1 97.56 169 ALA B C 1
ATOM 3133 O O . ALA B 1 169 ? 6.578 21.422 -0.282 1 97.56 169 ALA B O 1
ATOM 3134 N N . GLY B 1 170 ? 6.078 20.438 -2.17 1 96.19 170 GLY B N 1
ATOM 3135 C CA . GLY B 1 170 ? 6.805 21.297 -3.08 1 96.19 170 GLY B CA 1
ATOM 3136 C C . GLY B 1 170 ? 7.191 20.609 -4.379 1 96.19 170 GLY B C 1
ATOM 3137 O O . GLY B 1 170 ? 7.945 19.641 -4.367 1 96.19 170 GLY B O 1
ATOM 3138 N N . ARG B 1 171 ? 6.598 21.125 -5.441 1 90.81 171 ARG B N 1
ATOM 3139 C CA . ARG B 1 171 ? 6.887 20.484 -6.727 1 90.81 171 ARG B CA 1
ATOM 3140 C C . ARG B 1 171 ? 8.383 20.484 -7.008 1 90.81 171 ARG B C 1
ATOM 3142 O O . ARG B 1 171 ? 9.031 21.531 -6.996 1 90.81 171 ARG B O 1
ATOM 3149 N N . GLY B 1 172 ? 8.906 19.312 -7.16 1 94.19 172 GLY B N 1
ATOM 3150 C CA . GLY B 1 172 ? 10.305 19.156 -7.512 1 94.19 172 GLY B CA 1
ATOM 3151 C C . GLY B 1 172 ? 11.242 19.406 -6.344 1 94.19 172 GLY B C 1
ATOM 3152 O O . GLY B 1 172 ? 12.461 19.422 -6.516 1 94.19 172 GLY B O 1
ATOM 3153 N N . ALA B 1 173 ? 10.742 19.594 -5.18 1 97.12 173 ALA B N 1
ATOM 3154 C CA . ALA B 1 173 ? 11.57 19.969 -4.043 1 97.12 173 ALA B CA 1
ATOM 3155 C C . ALA B 1 173 ? 11.711 18.812 -3.053 1 97.12 173 ALA B C 1
ATOM 3157 O O . ALA B 1 173 ? 12.148 19.016 -1.916 1 97.12 173 ALA B O 1
ATOM 3158 N N . GLY B 1 174 ? 11.328 17.641 -3.5 1 97.44 174 GLY B N 1
ATOM 3159 C CA . GLY B 1 174 ? 11.328 16.516 -2.586 1 97.44 174 GLY B CA 1
ATOM 3160 C C . GLY B 1 174 ? 12.695 16.219 -1.994 1 97.44 174 GLY B C 1
ATOM 3161 O O . GLY B 1 174 ? 12.828 16.016 -0.786 1 97.44 174 GLY B O 1
ATOM 3162 N N . ASP B 1 175 ? 13.656 16.281 -2.797 1 96.75 175 ASP B N 1
ATOM 3163 C CA . ASP B 1 175 ? 15.008 15.93 -2.373 1 96.75 175 ASP B CA 1
ATOM 3164 C C . ASP B 1 175 ? 15.531 16.922 -1.339 1 96.75 175 ASP B C 1
ATOM 3166 O O . ASP B 1 175 ? 15.969 16.531 -0.257 1 96.75 175 ASP B O 1
ATOM 3170 N N . ILE B 1 176 ? 15.43 18.203 -1.653 1 97.56 176 ILE B N 1
ATOM 3171 C CA . ILE B 1 176 ? 15.984 19.219 -0.76 1 97.56 176 ILE B CA 1
ATOM 3172 C C . ILE B 1 176 ? 15.18 19.266 0.538 1 97.56 176 ILE B C 1
ATOM 3174 O O . ILE B 1 176 ? 15.727 19.531 1.607 1 97.56 176 ILE B O 1
ATOM 3178 N N . LEU B 1 177 ? 13.898 19 0.477 1 98.38 177 LEU B N 1
ATOM 3179 C CA . LEU B 1 177 ? 13.07 18.969 1.676 1 98.38 177 LEU B CA 1
ATOM 3180 C C . LEU B 1 177 ? 13.461 17.797 2.572 1 98.38 177 LEU B C 1
ATOM 3182 O O . LEU B 1 177 ? 13.508 17.938 3.797 1 98.38 177 LEU B O 1
ATOM 3186 N N . MET B 1 178 ? 13.75 16.656 1.959 1 98.12 178 MET B N 1
ATOM 3187 C CA . MET B 1 178 ? 14.211 15.516 2.738 1 98.12 178 MET B CA 1
ATOM 3188 C C . MET B 1 178 ? 15.555 15.82 3.395 1 98.12 178 MET B C 1
ATOM 3190 O O . MET B 1 178 ? 15.781 15.453 4.551 1 98.12 178 MET B O 1
ATOM 3194 N N . GLN B 1 179 ? 16.375 16.484 2.701 1 97.75 179 GLN B N 1
ATOM 3195 C CA . GLN B 1 179 ? 17.641 16.891 3.275 1 97.75 179 GLN B CA 1
ATOM 3196 C C . GLN B 1 179 ? 17.438 17.812 4.469 1 97.75 179 GLN B C 1
ATOM 3198 O O . GLN B 1 179 ? 18.109 17.672 5.496 1 97.75 179 GLN B O 1
ATOM 3203 N N . ALA B 1 180 ? 16.531 18.75 4.297 1 98.31 180 ALA B N 1
ATOM 3204 C CA . ALA B 1 180 ? 16.234 19.672 5.387 1 98.31 180 ALA B CA 1
ATOM 3205 C C . ALA B 1 180 ? 15.719 18.922 6.613 1 98.31 180 ALA B C 1
ATOM 3207 O O . ALA B 1 180 ? 16.109 19.234 7.742 1 98.31 180 ALA B O 1
ATOM 3208 N N . ALA B 1 181 ? 14.852 17.984 6.387 1 98.5 181 ALA B N 1
ATOM 3209 C CA . ALA B 1 181 ? 14.281 17.203 7.484 1 98.5 181 ALA B CA 1
ATOM 3210 C C . ALA B 1 181 ? 15.367 16.406 8.195 1 98.5 181 ALA B C 1
ATOM 3212 O O . ALA B 1 181 ? 15.422 16.375 9.43 1 98.5 181 ALA B O 1
ATOM 3213 N N . VAL B 1 182 ? 16.234 15.781 7.445 1 98.25 182 VAL B N 1
ATOM 3214 C CA . VAL B 1 182 ? 17.312 14.984 8.016 1 98.25 182 VAL B CA 1
ATOM 3215 C C . VAL B 1 182 ? 18.266 15.883 8.797 1 98.25 182 VAL B C 1
ATOM 3217 O O . VAL B 1 182 ? 18.672 15.547 9.906 1 98.25 182 VAL B O 1
ATOM 3220 N N . HIS B 1 183 ? 18.609 16.984 8.195 1 98.12 183 HIS B N 1
ATOM 3221 C CA . HIS B 1 183 ? 19.5 17.938 8.867 1 98.12 183 HIS B CA 1
ATOM 3222 C C . HIS B 1 183 ? 18.906 18.406 10.188 1 98.12 183 HIS B C 1
ATOM 3224 O O . HIS B 1 183 ? 19.609 18.484 11.195 1 98.12 183 HIS B O 1
ATOM 3230 N N . TRP B 1 184 ? 17.688 18.766 10.141 1 97.88 184 TRP B N 1
ATOM 3231 C CA . TRP B 1 184 ? 16.969 19.203 11.328 1 97.88 184 TRP B CA 1
ATOM 3232 C C . TRP B 1 184 ? 17.047 18.141 12.422 1 97.88 184 TRP B C 1
ATOM 3234 O O . TRP B 1 184 ? 17.328 18.453 13.578 1 97.88 184 TRP B O 1
ATOM 3244 N N . ALA B 1 185 ? 16.766 16.906 12.133 1 98.25 185 ALA B N 1
ATOM 3245 C CA . ALA B 1 185 ? 16.812 15.789 13.086 1 98.25 185 ALA B CA 1
ATOM 3246 C C . ALA B 1 185 ? 18.234 15.57 13.602 1 98.25 185 ALA B C 1
ATOM 3248 O O . ALA B 1 185 ? 18.438 15.352 14.797 1 98.25 185 ALA B O 1
ATOM 3249 N N . HIS B 1 186 ? 19.156 15.672 12.703 1 98.06 186 HIS B N 1
ATOM 3250 C CA . HIS B 1 186 ? 20.562 15.484 13.078 1 98.06 186 HIS B CA 1
ATOM 3251 C C . HIS B 1 186 ? 21.016 16.547 14.07 1 98.06 186 HIS B C 1
ATOM 3253 O O . HIS B 1 186 ? 21.688 16.234 15.055 1 98.06 186 HIS B O 1
ATOM 3259 N N . ALA B 1 187 ? 20.719 17.75 13.766 1 96.88 187 ALA B N 1
ATOM 3260 C CA . ALA B 1 187 ? 21.094 18.859 14.625 1 96.88 187 ALA B CA 1
ATOM 3261 C C . ALA B 1 187 ? 20.562 18.672 16.047 1 96.88 187 ALA B C 1
ATOM 3263 O O . ALA B 1 187 ? 21.141 19.172 17 1 96.88 187 ALA B O 1
ATOM 3264 N N . ARG B 1 188 ? 19.578 17.953 16.188 1 96.5 188 ARG B N 1
ATOM 3265 C CA . ARG B 1 188 ? 18.953 17.688 17.484 1 96.5 188 ARG B CA 1
ATOM 3266 C C . ARG B 1 188 ? 19.438 16.359 18.062 1 96.5 188 ARG B C 1
ATOM 3268 O O . ARG B 1 188 ? 18.906 15.883 19.062 1 96.5 188 ARG B O 1
ATOM 3275 N N . GLN B 1 189 ? 20.359 15.703 17.344 1 97.38 189 GLN B N 1
ATOM 3276 C CA . GLN B 1 189 ? 21.016 14.469 17.766 1 97.38 189 GLN B CA 1
ATOM 3277 C C . GLN B 1 189 ? 20.031 13.305 17.797 1 97.38 189 GLN B C 1
ATOM 3279 O O . GLN B 1 189 ? 20.094 12.461 18.703 1 97.38 189 GLN B O 1
ATOM 3284 N N . LEU B 1 190 ? 19.047 13.359 16.953 1 98.06 190 LEU B N 1
ATOM 3285 C CA . LEU B 1 190 ? 18.109 12.25 16.797 1 98.06 190 LEU B CA 1
ATOM 3286 C C . LEU B 1 190 ? 18.672 11.203 15.836 1 98.06 190 LEU B C 1
ATOM 3288 O O . LEU B 1 190 ? 19.578 11.492 15.047 1 98.06 190 LEU B O 1
ATOM 3292 N N . ASN B 1 191 ? 18.109 9.992 15.867 1 98.19 191 ASN B N 1
ATOM 3293 C CA . ASN B 1 191 ? 18.672 8.883 15.109 1 98.19 191 ASN B CA 1
ATOM 3294 C C . ASN B 1 191 ? 17.734 8.438 13.992 1 98.19 191 ASN B C 1
ATOM 3296 O O . ASN B 1 191 ? 18.172 7.824 13.016 1 98.19 191 ASN B O 1
ATOM 3300 N N . THR B 1 192 ? 16.438 8.695 14.234 1 98.62 192 THR B N 1
ATOM 3301 C CA . THR B 1 192 ? 15.453 8.133 13.312 1 98.62 192 THR B CA 1
ATOM 3302 C C . THR B 1 192 ? 14.453 9.195 12.875 1 98.62 192 THR B C 1
ATOM 3304 O O . THR B 1 192 ? 13.961 9.977 13.695 1 98.62 192 THR B O 1
ATOM 3307 N N . LEU B 1 193 ? 14.203 9.281 11.594 1 98.69 193 LEU B N 1
ATOM 3308 C CA . LEU B 1 193 ? 13.156 10.109 10.992 1 98.69 193 LEU B CA 1
ATOM 3309 C C . LEU B 1 193 ? 12.07 9.234 10.375 1 98.69 193 LEU B C 1
ATOM 3311 O O . LEU B 1 193 ? 12.359 8.312 9.617 1 98.69 193 LEU B O 1
ATOM 3315 N N . ARG B 1 194 ? 10.836 9.492 10.75 1 98.81 194 ARG B N 1
ATOM 3316 C CA . ARG B 1 194 ? 9.703 8.719 10.258 1 98.81 194 ARG B CA 1
ATOM 3317 C C . ARG B 1 194 ? 8.812 9.562 9.359 1 98.81 194 ARG B C 1
ATOM 3319 O O . ARG B 1 194 ? 8.727 10.781 9.531 1 98.81 194 ARG B O 1
ATOM 3326 N N . VAL B 1 195 ? 8.203 8.914 8.445 1 98.62 195 VAL B N 1
ATOM 3327 C CA . VAL B 1 195 ? 7.25 9.602 7.574 1 98.62 195 VAL B CA 1
ATOM 3328 C C . VAL B 1 195 ? 6.242 8.594 7.02 1 98.62 195 VAL B C 1
ATOM 3330 O O . VAL B 1 195 ? 6.594 7.453 6.719 1 98.62 195 VAL B O 1
ATOM 3333 N N . ALA B 1 196 ? 5.051 9.016 6.949 1 98.12 196 ALA B N 1
ATOM 3334 C CA . ALA B 1 196 ? 3.99 8.211 6.359 1 98.12 196 ALA B CA 1
ATOM 3335 C C . ALA B 1 196 ? 3.389 8.898 5.137 1 98.12 196 ALA B C 1
ATOM 3337 O O . ALA B 1 196 ? 3.422 10.125 5.031 1 98.12 196 ALA B O 1
ATOM 3338 N N . THR B 1 197 ? 2.912 8.156 4.227 1 97.88 197 THR B N 1
ATOM 3339 C CA . THR B 1 197 ? 2.197 8.695 3.07 1 97.88 197 THR B CA 1
ATOM 3340 C C . THR B 1 197 ? 1.104 7.727 2.619 1 97.88 197 THR B C 1
ATOM 3342 O O . THR B 1 197 ? 1.043 6.59 3.084 1 97.88 197 THR B O 1
ATOM 3345 N N . GLN B 1 198 ? 0.269 8.227 1.78 1 97.69 198 GLN B N 1
ATOM 3346 C CA . GLN B 1 198 ? -0.766 7.414 1.153 1 97.69 198 GLN B CA 1
ATOM 3347 C C . GLN B 1 198 ? -0.158 6.387 0.201 1 97.69 198 GLN B C 1
ATOM 3349 O O . GLN B 1 198 ? 0.818 6.68 -0.493 1 97.69 198 GLN B O 1
ATOM 3354 N N . MET B 1 199 ? -0.805 5.266 0.131 1 96.81 199 MET B N 1
ATOM 3355 C CA . MET B 1 199 ? -0.356 4.234 -0.797 1 96.81 199 MET B CA 1
ATOM 3356 C C . MET B 1 199 ? -0.449 4.719 -2.24 1 96.81 199 MET B C 1
ATOM 3358 O O . MET B 1 199 ? 0.388 4.367 -3.072 1 96.81 199 MET B O 1
ATOM 3362 N N . GLY B 1 200 ? -1.375 5.496 -2.541 1 96.56 200 GLY B N 1
ATOM 3363 C CA . GLY B 1 200 ? -1.559 5.988 -3.896 1 96.56 200 GLY B CA 1
ATOM 3364 C C . GLY B 1 200 ? -0.597 7.105 -4.258 1 96.56 200 GLY B C 1
ATOM 3365 O O . GLY B 1 200 ? -0.543 7.535 -5.414 1 96.56 200 GLY B O 1
ATOM 3366 N N . ASN B 1 201 ? 0.145 7.59 -3.328 1 96.44 201 ASN B N 1
ATOM 3367 C CA . ASN B 1 201 ? 1.083 8.688 -3.557 1 96.44 201 ASN B CA 1
ATOM 3368 C C . ASN B 1 201 ? 2.436 8.172 -4.043 1 96.44 201 ASN B C 1
ATOM 3370 O O . ASN B 1 201 ? 3.426 8.227 -3.314 1 96.44 201 ASN B O 1
ATOM 3374 N N . THR B 1 202 ? 2.494 7.738 -5.281 1 95.69 202 THR B N 1
ATOM 3375 C CA . THR B 1 202 ? 3.672 7.074 -5.828 1 95.69 202 THR B CA 1
ATOM 3376 C C . THR B 1 202 ? 4.859 8.031 -5.871 1 95.69 202 THR B C 1
ATOM 3378 O O . THR B 1 202 ? 6.008 7.617 -5.703 1 95.69 202 THR B O 1
ATOM 3381 N N . ALA B 1 203 ? 4.559 9.305 -6.086 1 95.62 203 ALA B N 1
ATOM 3382 C CA . ALA B 1 203 ? 5.637 10.289 -6.094 1 95.62 203 ALA B CA 1
ATOM 3383 C C . ALA B 1 203 ? 6.332 10.352 -4.734 1 95.62 203 ALA B C 1
ATOM 3385 O O . ALA B 1 203 ? 7.562 10.359 -4.66 1 95.62 203 ALA B O 1
ATOM 3386 N N . ALA B 1 204 ? 5.539 10.375 -3.703 1 97.06 204 ALA B N 1
ATOM 3387 C CA . ALA B 1 204 ? 6.105 10.406 -2.355 1 97.06 204 ALA B CA 1
ATOM 3388 C C . ALA B 1 204 ? 6.82 9.102 -2.029 1 97.06 204 ALA B C 1
ATOM 3390 O O . ALA B 1 204 ? 7.902 9.109 -1.436 1 97.06 204 ALA B O 1
ATOM 3391 N N . LEU B 1 205 ? 6.203 7.957 -2.41 1 97.88 205 LEU B N 1
ATOM 3392 C CA . LEU B 1 205 ? 6.84 6.664 -2.199 1 97.88 205 LEU B CA 1
ATOM 3393 C C . LEU B 1 205 ? 8.242 6.645 -2.805 1 97.88 205 LEU B C 1
ATOM 3395 O O . LEU B 1 205 ? 9.211 6.289 -2.131 1 97.88 205 LEU B O 1
ATOM 3399 N N . LYS B 1 206 ? 8.336 7.051 -4 1 97.5 206 LYS B N 1
ATOM 3400 C CA . LYS B 1 206 ? 9.609 7.062 -4.715 1 97.5 206 LYS B CA 1
ATOM 3401 C C . LYS B 1 206 ? 10.609 7.992 -4.035 1 97.5 206 LYS B C 1
ATOM 3403 O O . LYS B 1 206 ? 11.773 7.629 -3.854 1 97.5 206 LYS B O 1
ATOM 3408 N N . ARG B 1 207 ? 10.117 9.109 -3.639 1 97.38 207 ARG B N 1
ATOM 3409 C CA . ARG B 1 207 ? 10.984 10.094 -3.002 1 97.38 207 ARG B CA 1
ATOM 3410 C C . ARG B 1 207 ? 11.562 9.555 -1.696 1 97.38 207 ARG B C 1
ATOM 3412 O O . ARG B 1 207 ? 12.758 9.664 -1.448 1 97.38 207 ARG B O 1
ATOM 3419 N N . TYR B 1 208 ? 10.719 9.023 -0.864 1 98.25 208 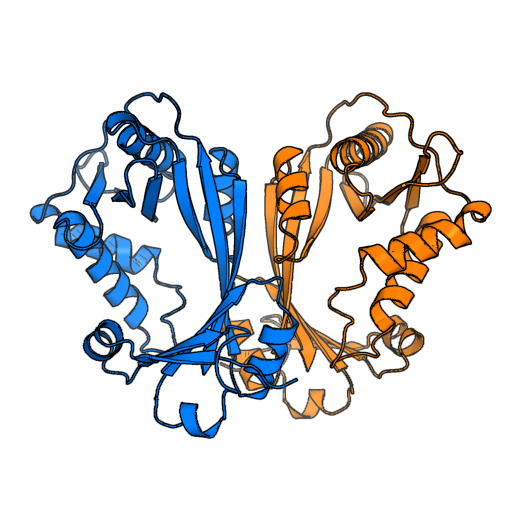TYR B N 1
ATOM 3420 C CA . TYR B 1 208 ? 11.172 8.539 0.438 1 98.25 208 TYR B CA 1
ATOM 3421 C C . TYR B 1 208 ? 12.133 7.371 0.284 1 98.25 208 TYR B C 1
ATOM 3423 O O . TYR B 1 208 ? 13.156 7.312 0.967 1 98.25 208 TYR B O 1
ATOM 3431 N N . ILE B 1 209 ? 11.852 6.508 -0.636 1 97.81 209 ILE B N 1
ATOM 3432 C CA . ILE B 1 209 ? 12.711 5.359 -0.883 1 97.81 209 ILE B CA 1
ATOM 3433 C C . ILE B 1 209 ? 14.055 5.828 -1.443 1 97.81 209 ILE B C 1
ATOM 3435 O O . ILE B 1 209 ? 15.109 5.371 -1.004 1 97.81 209 ILE B O 1
ATOM 3439 N N . GLN B 1 210 ? 14.016 6.754 -2.361 1 96.44 210 GLN B N 1
ATOM 3440 C CA . GLN B 1 210 ? 15.234 7.301 -2.943 1 96.44 210 GLN B CA 1
ATOM 3441 C C . GLN B 1 210 ? 16.078 8 -1.886 1 96.44 210 GLN B C 1
ATOM 3443 O O . GLN B 1 210 ? 17.312 8.086 -2.02 1 96.44 210 GLN B O 1
ATOM 3448 N N . SER B 1 211 ? 15.422 8.461 -0.855 1 96.62 211 SER B N 1
ATOM 3449 C CA . SER B 1 211 ? 16.125 9.156 0.223 1 96.62 211 SER B CA 1
ATOM 3450 C C . SER B 1 211 ? 16.703 8.164 1.229 1 96.62 211 SER B C 1
ATOM 3452 O O . SER B 1 211 ? 17.297 8.57 2.227 1 96.62 211 SER B O 1
ATOM 3454 N N . GLY B 1 212 ? 16.438 6.883 1.025 1 96.44 212 GLY B N 1
ATOM 3455 C CA . GLY B 1 212 ? 17.016 5.855 1.876 1 96.44 212 GLY B CA 1
ATOM 3456 C C . GLY B 1 212 ? 16.062 5.344 2.934 1 96.44 212 GLY B C 1
ATOM 3457 O O . GLY B 1 212 ? 16.453 4.609 3.84 1 96.44 212 GLY B O 1
ATOM 3458 N N . ALA B 1 213 ? 14.812 5.734 2.809 1 98 213 ALA B N 1
ATOM 3459 C CA . ALA B 1 213 ? 13.836 5.277 3.797 1 98 213 ALA B CA 1
ATOM 3460 C C . ALA B 1 213 ? 13.438 3.826 3.549 1 98 213 ALA B C 1
ATOM 3462 O O . ALA B 1 213 ? 13.43 3.365 2.404 1 98 213 ALA B O 1
ATOM 3463 N N . VAL B 1 214 ? 13.07 3.115 4.602 1 97.38 214 VAL B N 1
ATOM 3464 C CA . VAL B 1 214 ? 12.648 1.721 4.535 1 97.38 214 VAL B CA 1
ATOM 3465 C C . VAL B 1 214 ? 11.234 1.584 5.082 1 97.38 214 VAL B C 1
ATOM 3467 O O . VAL B 1 214 ? 10.883 2.217 6.078 1 97.38 214 VAL B O 1
ATOM 3470 N N . PRO B 1 215 ? 10.484 0.758 4.375 1 97.88 215 PRO B N 1
ATOM 3471 C CA . PRO B 1 215 ? 9.141 0.563 4.906 1 97.88 215 PRO B CA 1
ATOM 3472 C C . PRO B 1 215 ? 9.133 -0.099 6.281 1 97.88 215 PRO B C 1
ATOM 3474 O O . PRO B 1 215 ? 9.883 -1.054 6.516 1 97.88 215 PRO B O 1
ATOM 3477 N N . GLU B 1 216 ? 8.344 0.452 7.141 1 97.56 216 GLU B N 1
ATOM 3478 C CA . GLU B 1 216 ? 8.234 -0.1 8.484 1 97.56 216 GLU B CA 1
ATOM 3479 C C . GLU B 1 216 ? 6.895 -0.799 8.695 1 97.56 216 GLU B C 1
ATOM 3481 O O . GLU B 1 216 ? 6.828 -1.864 9.312 1 97.56 216 GLU B O 1
ATOM 3486 N N . SER B 1 217 ? 5.867 -0.212 8.266 1 98.25 217 SER B N 1
ATOM 3487 C CA . SER B 1 217 ? 4.523 -0.767 8.414 1 98.25 217 SER B CA 1
ATOM 3488 C C . SER B 1 217 ? 3.574 -0.209 7.359 1 98.25 217 SER B C 1
ATOM 3490 O O . SER B 1 217 ? 3.871 0.805 6.723 1 98.25 217 SER B O 1
ATOM 3492 N N . THR B 1 218 ? 2.529 -0.947 7.129 1 98.62 218 THR B N 1
ATOM 3493 C CA . THR B 1 218 ? 1.441 -0.522 6.254 1 98.62 218 THR B CA 1
ATOM 3494 C C . THR B 1 218 ? 0.095 -0.67 6.957 1 98.62 218 THR B C 1
ATOM 3496 O O . THR B 1 218 ? -0.044 -1.475 7.883 1 98.62 218 THR B O 1
ATOM 3499 N N . ALA B 1 219 ? -0.844 0.145 6.523 1 98.81 219 ALA B N 1
ATOM 3500 C CA . ALA B 1 219 ? -2.146 0.123 7.184 1 98.81 219 ALA B CA 1
ATOM 3501 C C . ALA B 1 219 ? -3.258 0.525 6.219 1 98.81 219 ALA B C 1
ATOM 3503 O O . ALA B 1 219 ? -2.99 1.062 5.145 1 98.81 219 ALA B O 1
ATOM 3504 N N . TYR B 1 220 ? -4.441 0.167 6.598 1 98.81 220 TYR B N 1
ATOM 3505 C CA . TYR B 1 220 ? -5.648 0.643 5.938 1 98.81 220 TYR B CA 1
ATOM 3506 C C . TYR B 1 220 ? -6.457 1.547 6.859 1 98.81 220 TYR B C 1
ATOM 3508 O O . TYR B 1 220 ? -6.648 1.229 8.039 1 98.81 220 TYR B O 1
ATOM 3516 N N . TRP B 1 221 ? -6.875 2.654 6.344 1 98.81 221 TRP B N 1
ATOM 3517 C CA . TRP B 1 221 ? -7.891 3.488 6.977 1 98.81 221 TRP B CA 1
ATOM 3518 C C . TRP B 1 221 ? -9.281 3.127 6.469 1 98.81 221 TRP B C 1
ATOM 3520 O O . TRP B 1 221 ? -9.523 3.102 5.262 1 98.81 221 TRP B O 1
ATOM 3530 N N . LEU B 1 222 ? -10.164 2.863 7.371 1 98.81 222 LEU B N 1
ATOM 3531 C CA . LEU B 1 222 ? -11.547 2.523 7.059 1 98.81 222 LEU B CA 1
ATOM 3532 C C . LEU B 1 222 ? -12.508 3.484 7.75 1 98.81 222 LEU B C 1
ATOM 3534 O O . LEU B 1 222 ? -12.258 3.924 8.875 1 98.81 222 LEU B O 1
ATOM 3538 N N . TYR B 1 223 ? -13.555 3.766 7.031 1 98.75 223 TYR B N 1
ATOM 3539 C CA . TYR B 1 223 ? -14.602 4.598 7.609 1 98.75 223 TYR B CA 1
ATOM 3540 C C . TYR B 1 223 ? -15.945 3.883 7.574 1 98.75 223 TYR B C 1
ATOM 3542 O O . TYR B 1 223 ? -16.172 3.002 6.742 1 98.75 223 TYR B O 1
ATOM 3550 N N . ARG B 1 224 ? -16.781 4.238 8.469 1 97.75 224 ARG B N 1
ATOM 3551 C CA . ARG B 1 224 ? -18.188 3.846 8.547 1 97.75 224 ARG B CA 1
ATOM 3552 C C . ARG B 1 224 ? -19.078 5.039 8.891 1 97.75 224 ARG B C 1
ATOM 3554 O O . ARG B 1 224 ? -18.734 5.836 9.773 1 97.75 224 ARG B O 1
#